Protein AF-0000000078821307 (afdb_homodimer)

Foldseek 3Di:
DVVVVVVVVVVVVVVVVVVVVVVVVVVVVVVVVVVVVVVVVPVVPVPDAPVRVQVVVQQVVLVVLLVQCQVQPCNSQVVQQDEPDPQHYFQKGKWKWWDDPLWIFTQHDNLCNVRGRDILSQPAAPVRHRVSNVLVCQCPDPVNKDKDWGWDDTRPDDGTAIWIKIWHWHDYPNIIMIMMITDGPVVRDPDFDPVPFDWDDDQFWTKGWGDAQVPDPDRPPDQKTKMKTKAAAFTKGFWKFFQAKKKKAWQAAWWWKAWLHNTDIDHHGDMDIHGHGTIIMIGHNDHGITIIMMMTVRYDDPVRMDGDD/DPVVVVVVVVVVVVVVVVVVVVVVVVVVVVVVVVVVVVVVVPVVPVPPAPVRVQVVVQQVVLVVLLVQCQVQPCNSQVVQQDEPDPQHYDQKGKWKWWDDPLWIFTQHDNLCNVRGRDILSQPAAPVRHRVSNVLVCQCPDPVNKDKDWGWDDTRPGDGTAIWIKIWHWHDYPNIIMIMMITDGPVVRDPDFDPVPFDWDDDQFWTKGWGDAQVPDPDRPPDQKTKMKTKAAAFTKGFWKFFQAKKKKAWQAAWWWKAWLHNTDIDHHGDMDIHGHGTIIMIGHNDHGMTIIMMMTVRYDDPVRMDGDD

Sequence (618 aa):
MRASKIFIQFALLISLVLLLLSASVYSQQEDQVREQDRDKNYTQVQLQSELSTQKDTVALKVREAASLVEEKGEGSFPEFRVNGSKWLYDDFYIYVWRLNGTRAIRVVYPPDIQGEGQDVSGITDVNGKPIGKLFIETALSESGEGWVSYEWPKLGEAKPSTKYGFIKRATFGGETYLVGSGFYIEDYLFTRDTENCEFINATGVSLCELMHPERMKNNPGINYSIAYAVVGPGEKNLPHRLSNPETYYTLEGNGTLYIDDVPVTLQKGKLVLVPANEVRYVENTENSSLLLLVIDQPAWKAENEEIIGMRASKIFIQFALLISLVLLLLSASVYSQQEDQVREQDRDKNYTQVQLQSELSTQKDTVALKVREAASLVEEKGEGSFPEFRVNGSKWLYDDFYIYVWRLNGTRAIRVVYPPDIQGEGQDVSGITDVNGKPIGKLFIETALSESGEGWVSYEWPKLGEAKPSTKYGFIKRATFGGETYLVGSGFYIEDYLFTRDTENCEFINATGVSLCELMHPERMKNNPGINYSIAYAVVGPGEKNLPHRLSNPETYYTLEGNGTLYIDDVPVTLQKGKLVLVPANEVRYVENTENSSLLLLVIDQPAWKAENEEIIG

Organism: Methanosarcina acetivorans (strain ATCC 35395 / DSM 2834 / JCM 12185 / C2A) (NCBI:txid188937)

Radius of gyration: 36.28 Å; Cα contacts (8 Å, |Δi|>4): 1288; chains: 2; bounding box: 71×103×108 Å

Solvent-accessible surface area (backbone atoms only — not comparable to full-atom values): 31842 Å² total; per-residue (Å²): 131,70,70,63,57,57,56,52,54,55,52,51,51,52,51,48,52,51,48,49,52,47,46,49,50,45,49,49,47,46,46,45,45,46,44,47,47,48,56,62,49,48,68,69,67,72,69,69,46,70,51,57,50,48,53,52,50,50,46,51,52,33,52,52,51,23,51,41,30,39,73,46,36,75,73,38,53,68,64,38,57,39,79,74,38,100,37,17,42,93,73,39,48,42,32,32,29,43,45,59,88,83,41,31,30,29,67,38,36,64,95,45,62,86,58,38,69,37,76,43,33,79,37,51,35,86,86,61,48,53,47,25,50,52,52,51,51,34,24,67,36,95,80,20,44,44,76,49,78,46,46,43,49,50,76,93,48,81,66,63,39,52,29,46,28,38,36,27,40,26,50,37,94,90,41,40,31,35,22,29,34,51,50,54,50,71,80,66,36,56,66,40,45,60,88,76,50,68,70,41,81,54,58,71,25,43,31,20,79,67,44,48,45,88,78,44,95,55,86,63,68,61,56,46,18,36,29,44,35,44,34,43,56,69,34,48,37,53,41,25,28,30,70,43,24,38,36,40,36,28,69,35,44,43,36,35,38,26,49,74,79,44,78,40,83,39,32,60,42,29,34,40,49,43,57,48,60,46,40,31,34,42,38,15,81,42,90,49,52,23,31,32,39,38,36,24,35,62,42,77,48,73,89,42,48,4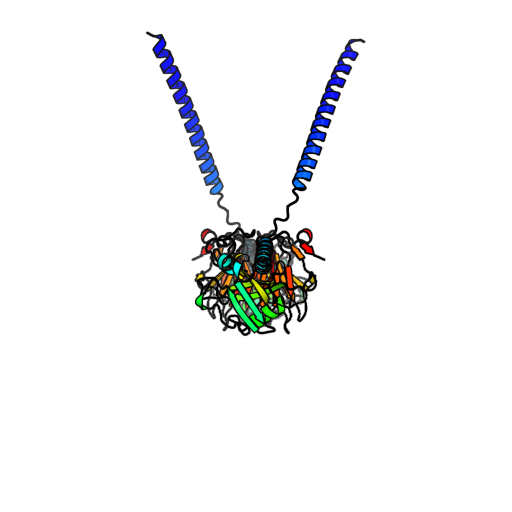5,78,56,128,127,70,73,64,56,57,60,52,54,54,53,49,50,53,50,48,53,52,48,50,52,47,46,49,50,45,50,47,45,47,48,46,45,46,44,46,46,48,55,62,50,47,68,69,67,72,70,68,47,70,51,58,50,49,52,52,50,49,48,50,52,32,54,52,51,22,50,42,30,39,74,46,37,75,73,38,52,67,65,37,58,38,79,75,38,99,37,17,42,92,73,39,47,42,32,32,29,43,44,60,89,82,41,31,31,28,69,39,37,65,96,44,61,84,57,38,69,37,74,42,34,79,36,49,34,85,86,60,48,54,48,24,51,52,51,51,50,34,26,67,36,94,80,20,43,46,77,48,79,46,45,41,48,50,76,94,48,81,67,63,39,52,30,45,28,37,36,29,41,27,52,37,94,91,40,41,31,36,23,29,34,50,48,53,52,71,82,67,36,55,66,41,45,57,90,76,51,68,70,42,80,53,59,72,26,42,31,22,78,66,42,48,45,89,78,44,96,56,86,63,71,60,56,46,17,36,30,43,35,43,33,45,55,67,34,49,36,52,40,24,27,31,72,41,24,38,35,40,36,27,68,35,45,42,35,34,38,26,49,74,79,43,77,42,83,39,35,60,42,28,32,39,48,43,54,47,63,44,41,32,36,44,38,15,82,42,90,49,52,22,33,33,40,38,36,24,36,61,44,79,49,74,90,41,49,44,77,55,131

Secondary structure (DSSP, 8-state):
--HHHHHHHHHHHHHHHHHHHHHHHHHHHHHHHHHHHHHHT--------HHHHHHHHHHHHHHHHHHHHHHHGGGGGGGGG-TTBTTEETTEE-EEEEEETTEEEEEE-GGGGGGTT-B-TT---TT---HHHHHHHHHHSSSSEEEEEEEEE-TT-SSEEEEEEEEEEEEETTEEEEEEEEEEGGGTSEEEEGGGPPPEEETTEEEEEEE-GGGSSS--S---EEEEEEE-TT-BPPPEEESS-EEEEEEES-EEEEETTEEEEE-TTEEEEEPTT-EEEEE--SSS-EEEEEEESSPP-GGGEEE--/--HHHHHHHHHHHHHHHHHHHHHHHHHHHHHHHHHHHHHHT--------HHHHHHHHHHHHHHHHHHHHHHHGGGGGGGGG-TTBTTEETTEE-EEEEEETTEEEEEE-GGGGGGTT-B-TT---TT---HHHHHHHHHHSSSSEEEEEEEEE-TT-SSEEEEEEEEEEEEETTEEEEEEEEEEGGGTSEEEEGGGPPPEEETTEEEEEEE-GGGSSS--S---EEEEEEE-TT-BPPPEEESS-EEEEEEES-EEEEETTEEEEE-TTEEEEEPTT-EEEEE--SSS-EEEEEEESSPP-GGGEEE--

InterPro domains:
  IPR011051 RmlC-like cupin domain superfamily [SSF51182] (219-301)
  IPR013096 Cupin 2, conserved barrel [PF07883] (229-295)
  IPR014710 RmlC-like jelly roll fold [G3DSA:2.60.120.10] (214-307)
  IPR033480 Single Cache domain 2 [PF17200] (75-187)
  IPR052044 Polyketide Synthase Associated Protein [PTHR36114] (30-308)

pLDDT: mean 88.0, std 19.53, range [25.72, 98.94]

Nearest PDB structures (foldseek):
  6a55-assembly1_B  TM=8.316E-01  e=5.406E-09  Candidatus Pelagibacter ubique HTCC1062
  8awn-assembly1_A-2  TM=8.536E-01  e=1.298E-08  Thermotoga maritima
  8hjx-assembly1_B  TM=8.602E-01  e=3.118E-08  Thermotoga maritima MSB8
  8hjy-assembly1_B  TM=8.442E-01  e=3.118E-08  Thermotoga maritima MSB8
  8awo-assembly1_B  TM=8.489E-01  e=4.100E-08  Thermotoga maritima

Structure (mmCIF, N/CA/C/O backbone):
data_AF-0000000078821307-model_v1
#
loop_
_entity.id
_entity.type
_entity.pdbx_description
1 polymer 'Cupin 2 conserved barrel domain-containing protein'
#
loop_
_atom_site.group_PDB
_atom_site.id
_atom_site.type_symbol
_atom_site.label_atom_id
_atom_site.label_alt_id
_atom_site.label_comp_id
_atom_site.label_asym_id
_atom_site.label_entity_id
_atom_site.label_seq_id
_atom_site.pdbx_PDB_ins_code
_atom_site.Cartn_x
_atom_site.Cartn_y
_atom_site.Cartn_z
_atom_site.occupancy
_atom_site.B_iso_or_equiv
_atom_site.auth_seq_id
_atom_site.auth_comp_id
_atom_site.auth_asym_id
_atom_site.auth_atom_id
_atom_site.pdbx_PDB_model_num
ATOM 1 N N . MET A 1 1 ? 48.25 -27.984 68.938 1 26.27 1 MET A N 1
ATOM 2 C CA . MET A 1 1 ? 48.469 -27.297 67.625 1 26.27 1 MET A CA 1
ATOM 3 C C . MET A 1 1 ? 47.75 -28.031 66.5 1 26.27 1 MET A C 1
ATOM 5 O O . MET A 1 1 ? 47.875 -27.641 65.312 1 26.27 1 MET A O 1
ATOM 9 N N . ARG A 1 2 ? 47.094 -29.172 66.812 1 28.5 2 ARG A N 1
ATOM 10 C CA . ARG A 1 2 ? 46.438 -30.188 66 1 28.5 2 ARG A CA 1
ATOM 11 C C . ARG A 1 2 ? 45.094 -29.703 65.5 1 28.5 2 ARG A C 1
ATOM 13 O O . ARG A 1 2 ? 44.469 -30.328 64.625 1 28.5 2 ARG A O 1
ATOM 20 N N . ALA A 1 3 ? 44.5 -28.812 66.312 1 36.97 3 ALA A N 1
ATOM 21 C CA . ALA A 1 3 ? 43.125 -28.453 66 1 36.97 3 ALA A CA 1
ATOM 22 C C . ALA A 1 3 ? 43.062 -27.641 64.75 1 36.97 3 ALA A C 1
ATOM 24 O O . ALA A 1 3 ? 42 -27.594 64.062 1 36.97 3 ALA A O 1
ATOM 25 N N . SER A 1 4 ? 44.188 -27.016 64.438 1 36.12 4 SER A N 1
ATOM 26 C CA . SER A 1 4 ? 44.125 -26.062 63.312 1 36.12 4 SER A CA 1
ATOM 27 C C . SER A 1 4 ? 44.156 -26.766 61.969 1 36.12 4 SER A C 1
ATOM 29 O O . SER A 1 4 ? 43.781 -26.188 60.938 1 36.12 4 SER A O 1
ATOM 31 N N . LYS A 1 5 ? 44.625 -28.062 62 1 42.56 5 LYS A N 1
ATOM 32 C CA . LYS A 1 5 ? 44.75 -28.719 60.719 1 42.56 5 LYS A CA 1
ATOM 33 C C . LYS A 1 5 ? 43.375 -29.219 60.219 1 42.56 5 LYS A C 1
ATOM 35 O O . LYS A 1 5 ? 43.156 -29.359 59.031 1 42.56 5 LYS A O 1
ATOM 40 N N . ILE A 1 6 ? 42.562 -29.5 61.312 1 43.5 6 ILE A N 1
ATOM 41 C CA . ILE A 1 6 ? 41.312 -30.125 60.875 1 43.5 6 ILE A CA 1
ATOM 42 C C . ILE A 1 6 ? 40.406 -29.078 60.25 1 43.5 6 ILE A C 1
ATOM 44 O O . ILE A 1 6 ? 39.656 -29.359 59.312 1 43.5 6 ILE A O 1
ATOM 48 N N . PHE A 1 7 ? 40.625 -27.781 60.625 1 44 7 PHE A N 1
ATOM 49 C CA . PHE A 1 7 ? 39.75 -26.766 60.062 1 44 7 PHE A CA 1
ATOM 50 C C . PHE A 1 7 ? 40.125 -26.484 58.625 1 44 7 PHE A C 1
ATOM 52 O O . PHE A 1 7 ? 39.25 -26.156 57.812 1 44 7 PHE A O 1
ATOM 59 N N . ILE A 1 8 ? 41.438 -26.797 58.281 1 48.44 8 ILE A N 1
ATOM 60 C CA . ILE A 1 8 ? 41.844 -26.453 56.938 1 48.44 8 ILE A CA 1
ATOM 61 C C . ILE A 1 8 ? 41.312 -27.516 55.969 1 48.44 8 ILE A C 1
ATOM 63 O O . ILE A 1 8 ? 40.875 -27.188 54.844 1 48.44 8 ILE A O 1
ATOM 67 N N . GLN A 1 9 ? 41.125 -28.781 56.5 1 46.16 9 GLN A N 1
ATOM 68 C CA . GLN A 1 9 ? 40.688 -29.812 55.562 1 46.16 9 GLN A CA 1
ATOM 69 C C . GLN A 1 9 ? 39.188 -29.656 55.25 1 46.16 9 GLN A C 1
ATOM 71 O O . GLN A 1 9 ? 38.781 -29.891 54.125 1 46.16 9 GLN A O 1
ATOM 76 N N . PHE A 1 10 ? 38.469 -29.078 56.281 1 46.69 10 PHE A N 1
ATOM 77 C CA . PHE A 1 10 ? 37.031 -28.922 56 1 46.69 10 PHE A CA 1
ATOM 78 C C . PHE A 1 10 ? 36.812 -27.75 55.062 1 46.69 10 PHE A C 1
ATOM 80 O O . PHE A 1 10 ? 35.906 -27.828 54.219 1 46.69 10 PHE A O 1
ATOM 87 N N . ALA A 1 11 ? 37.75 -26.797 55.094 1 49.34 11 ALA A N 1
ATOM 88 C CA . ALA A 1 11 ? 37.531 -25.656 54.188 1 49.34 11 ALA A CA 1
ATOM 89 C C . ALA A 1 11 ? 37.875 -26.031 52.75 1 49.34 11 ALA A C 1
ATOM 91 O O . ALA A 1 11 ? 37.25 -25.578 51.812 1 49.34 11 ALA A O 1
ATOM 92 N N . LEU A 1 12 ? 38.812 -27.062 52.656 1 47.88 12 LEU A N 1
ATOM 93 C CA . LEU A 1 12 ? 39.188 -27.438 51.281 1 47.88 12 LEU A CA 1
ATOM 94 C C . LEU A 1 12 ? 38.094 -28.328 50.656 1 47.88 12 LEU A C 1
ATOM 96 O O . LEU A 1 12 ? 37.875 -28.25 49.469 1 47.88 12 LEU A O 1
ATOM 100 N N . LEU A 1 13 ? 37.344 -29.047 51.562 1 46.44 13 LEU A N 1
ATOM 101 C CA . LEU A 1 13 ? 36.281 -29.891 51 1 46.44 13 LEU A CA 1
ATOM 102 C C . LEU A 1 13 ? 35.094 -29.062 50.562 1 46.44 13 LEU A C 1
ATOM 104 O O . LEU A 1 13 ? 34.469 -29.344 49.531 1 46.44 13 LEU A O 1
ATOM 108 N N . ILE A 1 14 ? 34.906 -27.969 51.344 1 47.94 14 ILE A N 1
ATOM 109 C CA . ILE A 1 14 ? 33.75 -27.141 50.938 1 47.94 14 ILE A CA 1
ATOM 110 C C . ILE A 1 14 ? 34.094 -26.375 49.656 1 47.94 14 ILE A C 1
ATOM 112 O O . ILE A 1 14 ? 33.25 -26.203 48.781 1 47.94 14 ILE A O 1
ATOM 116 N N . SER A 1 15 ? 35.438 -26.141 49.469 1 47.72 15 SER A N 1
ATOM 117 C CA . SER A 1 15 ? 35.781 -25.438 48.25 1 47.72 15 SER A CA 1
ATOM 118 C C . SER A 1 15 ? 35.688 -26.375 47.031 1 47.72 15 SER A C 1
ATOM 120 O O . SER A 1 15 ? 35.406 -25.922 45.906 1 47.72 15 SER A O 1
ATOM 122 N N . LEU A 1 16 ? 35.906 -27.688 47.281 1 47.75 16 LEU A N 1
ATOM 123 C CA . LEU A 1 16 ? 35.812 -28.594 46.156 1 47.75 16 LEU A CA 1
ATOM 124 C C . LEU A 1 16 ? 34.344 -28.844 45.781 1 47.75 16 LEU A C 1
ATOM 126 O O . LEU A 1 16 ? 34 -28.922 44.594 1 47.75 16 LEU A O 1
ATOM 130 N N . VAL A 1 17 ? 33.469 -28.891 46.781 1 49.38 17 VAL A N 1
ATOM 131 C CA . VAL A 1 17 ? 32.062 -29.109 46.469 1 49.38 17 VAL A CA 1
ATOM 132 C C . VAL A 1 17 ? 31.5 -27.859 45.812 1 49.38 17 VAL A C 1
ATOM 134 O O . VAL A 1 17 ? 30.703 -27.969 44.875 1 49.38 17 VAL A O 1
ATOM 137 N N . LEU A 1 18 ? 31.984 -26.703 46.156 1 48.56 18 LEU A N 1
ATOM 138 C CA . LEU A 1 18 ? 31.531 -25.5 45.469 1 48.56 18 LEU A CA 1
ATOM 139 C C . LEU A 1 18 ? 32.062 -25.438 44.062 1 48.56 18 LEU A C 1
ATOM 141 O O . LEU A 1 18 ? 31.375 -24.984 43.125 1 48.56 18 LEU A O 1
ATOM 145 N N . LEU A 1 19 ? 33.25 -26.016 43.812 1 48.84 19 LEU A N 1
ATOM 146 C CA . LEU A 1 19 ? 33.812 -26.047 42.469 1 48.84 19 LEU A CA 1
ATOM 147 C C . LEU A 1 19 ? 33.094 -27.109 41.625 1 48.84 19 LEU A C 1
ATOM 149 O O . LEU A 1 19 ? 32.812 -26.906 40.438 1 48.84 19 LEU A O 1
ATOM 153 N N . LEU A 1 20 ? 32.688 -28.234 42.219 1 48.16 20 LEU A N 1
ATOM 154 C CA . LEU A 1 20 ? 31.953 -29.234 41.5 1 48.16 20 LEU A CA 1
ATOM 155 C C . LEU A 1 20 ? 30.516 -28.766 41.219 1 48.16 20 LEU A C 1
ATOM 157 O O . LEU A 1 20 ? 29.953 -29.031 40.156 1 48.16 20 LEU A O 1
ATOM 161 N N . LEU A 1 21 ? 29.906 -28 42.188 1 46.84 21 LEU A N 1
ATOM 162 C CA . LEU A 1 21 ? 28.578 -27.438 41.906 1 46.84 21 LEU A CA 1
ATOM 163 C C . LEU A 1 21 ? 28.672 -26.312 40.875 1 46.84 21 LEU A C 1
ATOM 165 O O . LEU A 1 21 ? 27.766 -26.156 40.031 1 46.84 21 LEU A O 1
ATOM 169 N N . SER A 1 22 ? 29.828 -25.594 40.906 1 47.84 22 SER A N 1
ATOM 170 C CA . SER A 1 22 ? 29.984 -24.578 39.844 1 47.84 22 SER A CA 1
ATOM 171 C C . SER A 1 22 ? 30.281 -25.234 38.5 1 47.84 22 SER A C 1
ATOM 173 O O . SER A 1 22 ? 29.812 -24.781 37.469 1 47.84 22 SER A O 1
ATOM 175 N N . ALA A 1 23 ? 31.016 -26.375 38.438 1 48.81 23 ALA A N 1
ATOM 176 C CA . ALA A 1 23 ? 31.25 -27.062 37.188 1 48.81 23 ALA A CA 1
ATOM 177 C C . ALA A 1 23 ? 29.984 -27.781 36.719 1 48.81 23 ALA A C 1
ATOM 179 O O . ALA A 1 23 ? 29.703 -27.812 35.5 1 48.81 23 ALA A O 1
ATOM 180 N N . SER A 1 24 ? 29.203 -28.391 37.625 1 48.84 24 SER A N 1
ATOM 181 C CA . SER A 1 24 ? 27.922 -28.953 37.219 1 48.84 24 SER A CA 1
ATOM 182 C C . SER A 1 24 ? 26.953 -27.875 36.781 1 48.84 24 SER A C 1
ATOM 184 O O . SER A 1 24 ? 26.203 -28.047 35.812 1 48.84 24 SER A O 1
ATOM 186 N N . VAL A 1 25 ? 26.922 -26.688 37.469 1 51.28 25 VAL A N 1
ATOM 187 C CA . VAL A 1 25 ? 26.109 -25.578 37 1 51.28 25 VAL A CA 1
ATOM 188 C C . VAL A 1 25 ? 26.656 -25.016 35.688 1 51.28 25 VAL A C 1
ATOM 190 O O . VAL A 1 25 ? 25.906 -24.688 34.781 1 51.28 25 VAL A O 1
ATOM 193 N N . TYR A 1 26 ? 28 -25 35.531 1 47.59 26 TYR A N 1
ATOM 194 C CA . TYR A 1 26 ? 28.578 -24.562 34.281 1 47.59 26 TYR A CA 1
ATOM 195 C C . TYR A 1 26 ? 28.344 -25.594 33.188 1 47.59 26 TYR A C 1
ATOM 197 O O . TYR A 1 26 ? 28.016 -25.25 32.031 1 47.59 26 TYR A O 1
ATOM 205 N N . SER A 1 27 ? 28.516 -26.922 33.438 1 50.38 27 SER A N 1
ATOM 206 C CA . SER A 1 27 ? 28.172 -27.938 32.469 1 50.38 27 SER A CA 1
ATOM 207 C C . SER A 1 27 ? 26.672 -27.984 32.188 1 50.38 27 SER A C 1
ATOM 209 O O . SER A 1 27 ? 26.234 -28.109 31.047 1 50.38 27 SER A O 1
ATOM 211 N N . GLN A 1 28 ? 25.828 -27.797 33.188 1 46.62 28 GLN A N 1
ATOM 212 C CA . GLN A 1 28 ? 24.391 -27.672 32.938 1 46.62 28 GLN A CA 1
ATOM 213 C C . GLN A 1 28 ? 24.062 -26.359 32.25 1 46.62 28 GLN A C 1
ATOM 215 O O . GLN A 1 28 ? 23.188 -26.328 31.375 1 46.62 28 GLN A O 1
ATOM 220 N N . GLN A 1 29 ? 24.797 -25.266 32.469 1 46.62 29 GLN A N 1
ATOM 221 C CA . GLN A 1 29 ? 24.609 -24.047 31.703 1 46.62 29 GLN A CA 1
ATOM 222 C C . GLN A 1 29 ? 25.141 -24.219 30.281 1 46.62 29 GLN A C 1
ATOM 224 O O . GLN A 1 29 ? 24.516 -23.75 29.328 1 46.62 29 GLN A O 1
ATOM 229 N N . GLU A 1 30 ? 26.328 -24.859 30.109 1 49.03 30 GLU A N 1
ATOM 230 C CA . GLU A 1 30 ? 26.766 -25.156 28.75 1 49.03 30 GLU A CA 1
ATOM 231 C C . GLU A 1 30 ? 25.828 -26.156 28.062 1 49.03 30 GLU A C 1
ATOM 233 O O . GLU A 1 30 ? 25.531 -26.016 26.875 1 49.03 30 GLU A O 1
ATOM 238 N N . ASP A 1 31 ? 25.375 -27.188 28.766 1 46.94 31 ASP A N 1
ATOM 239 C CA . ASP A 1 31 ? 24.375 -28.062 28.172 1 46.94 31 ASP A CA 1
ATOM 240 C C . ASP A 1 31 ? 23.062 -27.328 27.922 1 46.94 31 ASP A C 1
ATOM 242 O O . ASP A 1 31 ? 22.391 -27.562 26.922 1 46.94 31 ASP A O 1
ATOM 246 N N . GLN A 1 32 ? 22.594 -26.438 28.812 1 45.22 32 GLN A N 1
ATOM 247 C CA . GLN A 1 32 ? 21.422 -25.609 28.531 1 45.22 32 GLN A CA 1
ATOM 248 C C . GLN A 1 32 ? 21.703 -24.625 27.406 1 45.22 32 GLN A C 1
ATOM 250 O O . GLN A 1 32 ? 20.844 -24.375 26.547 1 45.22 32 GLN A O 1
ATOM 255 N N . VAL A 1 33 ? 22.891 -23.984 27.297 1 48.66 33 VAL A N 1
ATOM 256 C CA . VAL A 1 33 ? 23.266 -23.188 26.141 1 48.66 33 VAL A CA 1
ATOM 257 C C . VAL A 1 33 ? 23.438 -24.094 24.922 1 48.66 33 VAL A C 1
ATOM 259 O O . VAL A 1 33 ? 22.984 -23.75 23.812 1 48.66 33 VAL A O 1
ATOM 262 N N . ARG A 1 34 ? 24.125 -25.203 25 1 42.38 34 ARG A N 1
ATOM 263 C CA . ARG A 1 34 ? 24.156 -26.141 23.891 1 42.38 34 ARG A CA 1
ATOM 264 C C . ARG A 1 34 ? 22.766 -26.703 23.594 1 42.38 34 ARG A C 1
ATOM 266 O O . ARG A 1 34 ? 22.406 -26.922 22.438 1 42.38 34 ARG A O 1
ATOM 273 N N . GLU A 1 35 ? 22 -27 24.656 1 42.72 35 GLU A N 1
ATOM 274 C CA . GLU A 1 35 ? 20.609 -27.344 24.406 1 42.72 35 GLU A CA 1
ATOM 275 C C . GLU A 1 35 ? 19.812 -26.141 23.922 1 42.72 35 GLU A C 1
ATOM 277 O O . GLU A 1 35 ? 19 -26.25 23.016 1 42.72 35 GLU A O 1
ATOM 282 N N . GLN A 1 36 ? 20 -24.891 24.562 1 39.22 36 GLN A N 1
ATOM 283 C CA . GLN A 1 36 ? 19.422 -23.688 23.953 1 39.22 36 GLN A CA 1
ATOM 284 C C . GLN A 1 36 ? 20.062 -23.406 22.594 1 39.22 36 GLN A C 1
ATOM 286 O O . GLN A 1 36 ? 19.375 -23 21.656 1 39.22 36 GLN A O 1
ATOM 291 N N . ASP A 1 37 ? 21.391 -23.516 22.375 1 38.84 37 ASP A N 1
ATOM 292 C CA . ASP A 1 37 ? 21.984 -23.453 21.047 1 38.84 37 ASP A CA 1
ATOM 293 C C . ASP A 1 37 ? 21.578 -24.641 20.203 1 38.84 37 ASP A C 1
ATOM 295 O O . ASP A 1 37 ? 21.391 -24.516 18.984 1 38.84 37 ASP A O 1
ATOM 299 N N . ARG A 1 38 ? 21.641 -25.984 20.625 1 33.69 38 ARG A N 1
ATOM 300 C CA . ARG A 1 38 ? 21 -27.062 19.875 1 33.69 38 ARG A CA 1
ATOM 301 C C . ARG A 1 38 ? 19.516 -26.781 19.672 1 33.69 38 ARG A C 1
ATOM 303 O O . ARG A 1 38 ? 18.969 -27.062 18.609 1 33.69 38 ARG A O 1
ATOM 310 N N . ASP A 1 39 ? 18.766 -26.359 20.719 1 33.44 39 ASP A N 1
ATOM 311 C CA . ASP A 1 39 ? 17.391 -25.922 20.469 1 33.44 39 ASP A CA 1
ATOM 312 C C . ASP A 1 39 ? 17.359 -24.656 19.641 1 33.44 39 ASP A C 1
ATOM 314 O O . ASP A 1 39 ? 16.391 -24.375 18.938 1 33.44 39 ASP A O 1
ATOM 318 N N . LYS A 1 40 ? 18.234 -23.688 19.812 1 36.5 40 LYS A N 1
ATOM 319 C CA . LYS A 1 40 ? 18.375 -22.656 18.797 1 36.5 40 LYS A CA 1
ATOM 320 C C . LYS A 1 40 ? 18.812 -23.234 17.469 1 36.5 40 LYS A C 1
ATOM 322 O O . LYS A 1 40 ? 18.75 -22.578 16.438 1 36.5 40 LYS A O 1
ATOM 327 N N . ASN A 1 41 ? 19.734 -24.25 17.5 1 30.52 41 ASN A N 1
ATOM 328 C CA . ASN A 1 41 ? 19.844 -25.016 16.266 1 30.52 41 ASN A CA 1
ATOM 329 C C . ASN A 1 41 ? 18.531 -25.719 15.93 1 30.52 41 ASN A C 1
ATOM 331 O O . ASN A 1 41 ? 18.484 -26.953 15.836 1 30.52 41 ASN A O 1
ATOM 335 N N . TYR A 1 42 ? 17.469 -25.734 16.703 1 31.11 42 TYR A N 1
ATOM 336 C CA . TYR A 1 42 ? 16.281 -26.016 15.906 1 31.11 42 TYR A CA 1
ATOM 337 C C . TYR A 1 42 ? 16.516 -25.688 14.438 1 31.11 42 TYR A C 1
ATOM 339 O O . TYR A 1 42 ? 16.75 -24.516 14.094 1 31.11 42 TYR A O 1
ATOM 347 N N . THR A 1 43 ? 17.219 -26.438 13.758 1 31.23 43 THR A N 1
ATOM 348 C CA . THR A 1 43 ? 17.031 -26.516 12.312 1 31.23 43 THR A CA 1
ATOM 349 C C . THR A 1 43 ? 15.656 -26 11.914 1 31.23 43 THR A C 1
ATOM 351 O O . THR A 1 43 ? 14.633 -26.625 12.234 1 31.23 43 THR A O 1
ATOM 354 N N . GLN A 1 44 ? 15.305 -24.828 12.188 1 35.31 44 GLN A N 1
ATOM 355 C CA . GLN A 1 44 ? 14.148 -24.359 11.422 1 35.31 44 GLN A CA 1
ATOM 356 C C . GLN A 1 44 ? 13.953 -25.188 10.156 1 35.31 44 GLN A C 1
ATOM 358 O O . GLN A 1 44 ? 14.672 -25.016 9.172 1 35.31 44 GLN A O 1
ATOM 363 N N . VAL A 1 45 ? 13.93 -26.516 10.227 1 36.19 45 VAL A N 1
ATOM 364 C CA . VAL A 1 45 ? 13.344 -27.188 9.07 1 36.19 45 VAL A CA 1
ATOM 365 C C . VAL A 1 45 ? 12.539 -26.188 8.242 1 36.19 45 VAL A C 1
ATOM 367 O O . VAL A 1 45 ? 11.555 -25.625 8.727 1 36.19 45 VAL A O 1
ATOM 370 N N . GLN A 1 46 ? 13.188 -25.391 7.531 1 44.69 46 GLN A N 1
ATOM 371 C CA . GLN A 1 46 ? 12.516 -24.578 6.52 1 44.69 46 GLN A CA 1
ATOM 372 C C . GLN A 1 46 ? 11.266 -25.297 5.996 1 44.69 46 GLN A C 1
ATOM 374 O O . GLN A 1 46 ? 11.359 -26.25 5.227 1 44.69 46 GLN A O 1
ATOM 379 N N . LEU A 1 47 ? 10.336 -25.562 6.824 1 47.72 47 LEU A N 1
ATOM 380 C CA . LEU A 1 47 ? 9.047 -26.047 6.344 1 47.72 47 LEU A CA 1
ATOM 381 C C . LEU A 1 47 ? 8.742 -25.484 4.957 1 47.72 47 LEU A C 1
ATOM 383 O O . LEU A 1 47 ? 8.68 -24.266 4.773 1 47.72 47 LEU A O 1
ATOM 387 N N . GLN A 1 48 ? 9.141 -26.328 3.986 1 60.41 48 GLN A N 1
ATOM 388 C CA . GLN A 1 48 ? 8.688 -26.016 2.637 1 60.41 48 GLN A CA 1
ATOM 389 C C . GLN A 1 48 ? 7.297 -25.375 2.656 1 60.41 48 GLN A C 1
ATOM 391 O O . GLN A 1 48 ? 6.43 -25.812 3.42 1 60.41 48 GLN A O 1
ATOM 396 N N . SER A 1 49 ? 7.203 -24.297 2.002 1 76.38 49 SER A N 1
ATOM 397 C CA . SER A 1 49 ? 5.902 -23.641 1.862 1 76.38 49 SER A CA 1
ATOM 398 C C . SER A 1 49 ? 4.867 -24.594 1.276 1 76.38 49 SER A C 1
ATOM 400 O O . SER A 1 49 ? 5.219 -25.594 0.661 1 76.38 49 SER A O 1
ATOM 402 N N . GLU A 1 50 ? 3.748 -24.484 1.603 1 84.88 50 GLU A N 1
ATOM 403 C CA . GLU A 1 50 ? 2.633 -25.25 1.058 1 84.88 50 GLU A CA 1
ATOM 404 C C . GLU A 1 50 ? 2.664 -25.266 -0.468 1 84.88 50 GLU A C 1
ATOM 406 O O . GLU A 1 50 ? 2.377 -26.281 -1.091 1 84.88 50 GLU A O 1
ATOM 411 N N . LEU A 1 51 ? 3.098 -24.203 -1.013 1 91 51 LEU A N 1
ATOM 412 C CA . LEU A 1 51 ? 3.164 -24.078 -2.467 1 91 51 LEU A CA 1
ATOM 413 C C . LEU A 1 51 ? 4.223 -25.016 -3.037 1 91 51 LEU A C 1
ATOM 415 O O . LEU A 1 51 ? 3.955 -25.766 -3.984 1 91 51 LEU A O 1
ATOM 419 N N . SER A 1 52 ? 5.371 -24.969 -2.461 1 89 52 SER A N 1
ATOM 420 C CA . SER A 1 52 ? 6.465 -25.828 -2.928 1 89 52 SER A CA 1
ATOM 421 C C . SER A 1 52 ? 6.125 -27.297 -2.77 1 89 52 SER A C 1
ATOM 423 O O . SER A 1 52 ? 6.414 -28.109 -3.654 1 89 52 SER A O 1
ATOM 425 N N . THR A 1 53 ? 5.547 -27.609 -1.698 1 91.75 53 THR A N 1
ATOM 426 C CA . THR A 1 53 ? 5.137 -28.984 -1.448 1 91.75 53 THR A CA 1
ATOM 427 C C . THR A 1 53 ? 4.117 -29.438 -2.486 1 91.75 53 THR A C 1
ATOM 429 O O . THR A 1 53 ? 4.203 -30.562 -3 1 91.75 53 THR A O 1
ATOM 432 N N . GLN A 1 54 ? 3.164 -28.609 -2.756 1 93.56 54 GLN A N 1
ATOM 433 C CA . GLN A 1 54 ? 2.137 -28.953 -3.734 1 93.56 54 GLN A CA 1
ATOM 434 C C . GLN A 1 54 ? 2.74 -29.141 -5.125 1 93.56 54 GLN A C 1
ATOM 436 O O . GLN A 1 54 ? 2.355 -30.062 -5.855 1 93.56 54 GLN A O 1
ATOM 441 N N . LYS A 1 55 ? 3.609 -28.297 -5.492 1 94.56 55 LYS A N 1
ATOM 442 C CA . LYS A 1 55 ? 4.301 -28.406 -6.773 1 94.56 55 LYS A CA 1
ATOM 443 C C . LYS A 1 55 ? 5 -29.766 -6.91 1 94.56 55 LYS A C 1
ATOM 445 O O . LYS A 1 55 ? 4.828 -30.453 -7.918 1 94.56 55 LYS A O 1
ATOM 450 N N . ASP A 1 56 ? 5.73 -30.125 -5.91 1 94.75 56 ASP A N 1
ATOM 451 C CA . ASP A 1 56 ? 6.461 -31.391 -5.914 1 94.75 56 ASP A CA 1
ATOM 452 C C . ASP A 1 56 ? 5.504 -32.562 -5.953 1 94.75 56 ASP A C 1
ATOM 454 O O . ASP A 1 56 ? 5.742 -33.562 -6.668 1 94.75 56 ASP A O 1
ATOM 458 N N . THR A 1 57 ? 4.496 -32.469 -5.199 1 96.75 57 THR A N 1
ATOM 459 C CA . THR A 1 57 ? 3.514 -33.531 -5.113 1 96.75 57 THR A CA 1
ATOM 460 C C . THR A 1 57 ? 2.848 -33.781 -6.469 1 96.75 57 THR A C 1
ATOM 462 O O . THR A 1 57 ? 2.717 -34.906 -6.918 1 96.75 57 THR A O 1
ATOM 465 N N . VAL A 1 58 ? 2.432 -32.719 -7.121 1 98 58 VAL A N 1
ATOM 466 C CA . VAL A 1 58 ? 1.754 -32.812 -8.406 1 98 58 VAL A CA 1
ATOM 467 C C . VAL A 1 58 ? 2.703 -33.406 -9.445 1 98 58 VAL A C 1
ATOM 469 O O . VAL A 1 58 ? 2.324 -34.312 -10.195 1 98 58 VAL A O 1
ATOM 472 N N . ALA A 1 59 ? 3.918 -32.938 -9.484 1 98.31 59 ALA A N 1
ATOM 473 C CA . ALA A 1 59 ? 4.895 -33.438 -10.438 1 98.31 59 ALA A CA 1
ATOM 474 C C . ALA A 1 59 ? 5.137 -34.938 -10.211 1 98.31 59 ALA A C 1
ATOM 476 O O . ALA A 1 59 ? 5.188 -35.719 -11.172 1 98.31 59 ALA A O 1
ATOM 477 N N . LEU A 1 60 ? 5.25 -35.312 -8.984 1 98.31 60 LEU A N 1
ATOM 478 C CA . LEU A 1 60 ? 5.48 -36.719 -8.641 1 98.31 60 LEU A CA 1
ATOM 479 C C . LEU A 1 60 ? 4.305 -37.562 -9.094 1 98.31 60 LEU A C 1
ATOM 481 O O . LEU A 1 60 ? 4.504 -38.656 -9.648 1 98.31 60 LEU A O 1
ATOM 485 N N . LYS A 1 61 ? 3.111 -37.125 -8.859 1 98.62 61 LYS A N 1
ATOM 486 C CA . LYS A 1 61 ? 1.922 -37.875 -9.234 1 98.62 61 LYS A CA 1
ATOM 487 C C . LYS A 1 61 ? 1.812 -38.031 -10.75 1 98.62 61 LYS A C 1
ATOM 489 O O . LYS A 1 61 ? 1.437 -39.062 -11.258 1 98.62 61 LYS A O 1
ATOM 494 N N . VAL A 1 62 ? 2.074 -36.969 -11.461 1 98.88 62 VAL A N 1
ATOM 495 C CA . VAL A 1 62 ? 2.02 -37 -12.922 1 98.88 62 VAL A CA 1
ATOM 496 C C . VAL A 1 62 ? 3.082 -37.969 -13.445 1 98.88 62 VAL A C 1
ATOM 498 O O . VAL A 1 62 ? 2.822 -38.75 -14.367 1 98.88 62 VAL A O 1
ATOM 501 N N . ARG A 1 63 ? 4.289 -37.938 -12.875 1 98.88 63 ARG A N 1
ATOM 502 C CA . ARG A 1 63 ? 5.355 -38.844 -13.273 1 98.88 63 ARG A CA 1
ATOM 503 C C . ARG A 1 63 ? 4.965 -40.312 -13.016 1 98.88 63 ARG A C 1
ATOM 505 O O . ARG A 1 63 ? 5.242 -41.188 -13.828 1 98.88 63 ARG A O 1
ATOM 512 N N . GLU A 1 64 ? 4.348 -40.5 -11.883 1 98.81 64 GLU A N 1
ATOM 513 C CA . GLU A 1 64 ? 3.85 -41.844 -11.578 1 98.81 64 GLU A CA 1
ATOM 514 C C . GLU A 1 64 ? 2.807 -42.281 -12.602 1 98.81 64 GLU A C 1
ATOM 516 O O . GLU A 1 64 ? 2.828 -43.438 -13.062 1 98.81 64 GLU A O 1
ATOM 521 N N . ALA A 1 65 ? 1.879 -41.438 -12.906 1 98.94 65 ALA A N 1
ATOM 522 C CA . ALA A 1 65 ? 0.848 -41.75 -13.898 1 98.94 65 ALA A CA 1
ATOM 523 C C . ALA A 1 65 ? 1.466 -42.031 -15.266 1 98.94 65 ALA A C 1
ATOM 525 O O . ALA A 1 65 ? 1.04 -42.938 -15.961 1 98.94 65 ALA A O 1
ATOM 526 N N . ALA A 1 66 ? 2.422 -41.188 -15.641 1 98.88 66 ALA A N 1
ATOM 527 C CA . ALA A 1 66 ? 3.113 -41.406 -16.906 1 98.88 66 ALA A CA 1
ATOM 528 C C . ALA A 1 66 ? 3.787 -42.781 -16.953 1 98.88 66 ALA A C 1
ATOM 530 O O . ALA A 1 66 ? 3.752 -43.469 -17.969 1 98.88 66 ALA A O 1
ATOM 531 N N . SER A 1 67 ? 4.395 -43.156 -15.844 1 98.81 67 SER A N 1
ATOM 532 C CA . SER A 1 67 ? 5.023 -44.469 -15.742 1 98.81 67 SER A CA 1
ATOM 533 C C . SER A 1 67 ? 4.008 -45.594 -15.93 1 98.81 67 SER A C 1
ATOM 535 O O . SER A 1 67 ? 4.305 -46.625 -16.562 1 98.81 67 SER A O 1
ATOM 537 N N . LEU A 1 68 ? 2.838 -45.438 -15.367 1 98.81 68 LEU A N 1
ATOM 538 C CA . LEU A 1 68 ? 1.771 -46.406 -15.539 1 98.81 68 LEU A CA 1
ATOM 539 C C . LEU A 1 68 ? 1.373 -46.531 -17 1 98.81 68 LEU A C 1
ATOM 541 O O . LEU A 1 68 ? 1.121 -47.625 -17.5 1 98.81 68 LEU A O 1
ATOM 545 N N . VAL A 1 69 ? 1.277 -45.438 -17.688 1 98.88 69 VAL A N 1
ATOM 546 C CA . VAL A 1 69 ? 0.956 -45.438 -19.109 1 98.88 69 VAL A CA 1
ATOM 547 C C . VAL A 1 69 ? 2.061 -46.125 -19.891 1 98.88 69 VAL A C 1
ATOM 549 O O . VAL A 1 69 ? 1.784 -46.875 -20.844 1 98.88 69 VAL A O 1
ATOM 552 N N . GLU A 1 70 ? 3.289 -45.938 -19.516 1 98.69 70 GLU A N 1
ATOM 553 C CA . GLU A 1 70 ? 4.422 -46.562 -20.172 1 98.69 70 GLU A CA 1
ATOM 554 C C . GLU A 1 70 ? 4.41 -48.062 -19.969 1 98.69 70 GLU A C 1
ATOM 556 O O . GLU A 1 70 ? 4.922 -48.812 -20.797 1 98.69 70 GLU A O 1
ATOM 561 N N . GLU A 1 71 ? 3.818 -48.531 -18.891 1 98.38 71 GLU A N 1
ATOM 562 C CA . GLU A 1 71 ? 3.781 -49.938 -18.531 1 98.38 71 GLU A CA 1
ATOM 563 C C . GLU A 1 71 ? 2.582 -50.625 -19.172 1 98.38 71 GLU A C 1
ATOM 565 O O . GLU A 1 71 ? 2.695 -51.781 -19.641 1 98.38 71 GLU A O 1
ATOM 570 N N . LYS A 1 72 ? 1.426 -49.906 -19.188 1 98.19 72 LYS A N 1
ATOM 571 C CA . LYS A 1 72 ? 0.184 -50.594 -19.5 1 98.19 72 LYS A CA 1
ATOM 572 C C . LYS A 1 72 ? -0.49 -50 -20.719 1 98.19 72 LYS A C 1
ATOM 574 O O . LYS A 1 72 ? -1.49 -50.531 -21.219 1 98.19 72 LYS A O 1
ATOM 579 N N . GLY A 1 73 ? 0.032 -48.875 -21.188 1 97.5 73 GLY A N 1
ATOM 580 C CA . GLY A 1 73 ? -0.659 -48.188 -22.266 1 97.5 73 GLY A CA 1
ATOM 581 C C . GLY A 1 73 ? -2.09 -47.812 -21.906 1 97.5 73 GLY A C 1
ATOM 582 O O . GLY A 1 73 ? -2.348 -47.25 -20.859 1 97.5 7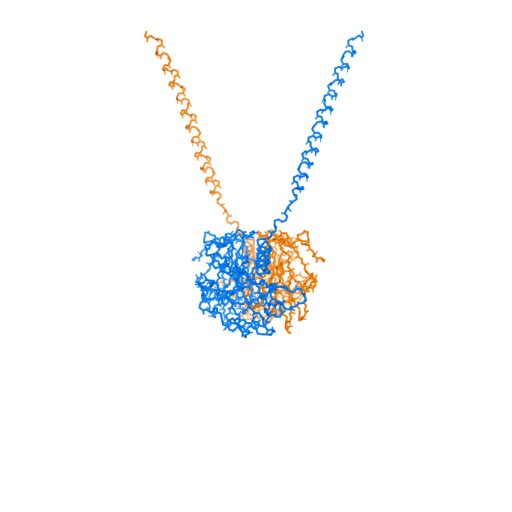3 GLY A O 1
ATOM 583 N N . GLU A 1 74 ? -2.992 -48.156 -22.766 1 97.88 74 GLU A N 1
ATOM 584 C CA . GLU A 1 74 ? -4.402 -47.812 -22.578 1 97.88 74 GLU A CA 1
ATOM 585 C C . GLU A 1 74 ? -5.004 -48.594 -21.422 1 97.88 74 GLU A C 1
ATOM 587 O O . GLU A 1 74 ? -6.066 -48.25 -20.906 1 97.88 74 GLU A O 1
ATOM 592 N N . GLY A 1 75 ? -4.391 -49.688 -21.047 1 98.12 75 GLY A N 1
ATOM 593 C CA . GLY A 1 75 ? -4.844 -50.438 -19.906 1 98.12 75 GLY A CA 1
ATOM 594 C C . GLY A 1 75 ? -4.824 -49.656 -18.609 1 98.12 75 GLY A C 1
ATOM 595 O O . GLY A 1 75 ? -5.477 -50.031 -17.625 1 98.12 75 GLY A O 1
ATOM 596 N N . SER A 1 76 ? -4.082 -48.562 -18.562 1 98.38 76 SER A N 1
ATOM 597 C CA . SER A 1 76 ? -3.967 -47.75 -17.359 1 98.38 76 SER A CA 1
ATOM 598 C C . SER A 1 76 ? -5.121 -46.75 -17.25 1 98.38 76 SER A C 1
ATOM 600 O O . SER A 1 76 ? -5.371 -46.219 -16.188 1 98.38 76 SER A O 1
ATOM 602 N N . PHE A 1 77 ? -5.82 -46.469 -18.312 1 98.56 77 PHE A N 1
ATOM 603 C CA . PHE A 1 77 ? -6.742 -45.344 -18.422 1 98.56 77 PHE A CA 1
ATOM 604 C C . PHE A 1 77 ? -7.871 -45.469 -17.422 1 98.56 77 PHE A C 1
ATOM 606 O O . PHE A 1 77 ? -8.258 -44.469 -16.781 1 98.56 77 PHE A O 1
ATOM 613 N N . PRO A 1 78 ? -8.477 -46.719 -17.25 1 98.06 78 PRO A N 1
ATOM 614 C CA . PRO A 1 78 ? -9.586 -46.812 -16.297 1 98.06 78 PRO A CA 1
ATOM 615 C C . PRO A 1 78 ? -9.188 -46.406 -14.883 1 98.06 78 PRO A C 1
ATOM 617 O O . PRO A 1 78 ? -10.008 -45.875 -14.141 1 98.06 78 PRO A O 1
ATOM 620 N N . GLU A 1 79 ? -7.969 -46.594 -14.492 1 98 79 GLU A N 1
ATOM 621 C CA . GLU A 1 79 ? -7.496 -46.25 -13.156 1 98 79 GLU A CA 1
ATOM 622 C C . GLU A 1 79 ? -7.582 -44.75 -12.922 1 98 79 GLU A C 1
ATOM 624 O O . GLU A 1 79 ? -7.797 -44.312 -11.789 1 98 79 GLU A O 1
ATOM 629 N N . PHE A 1 80 ? -7.418 -43.938 -13.969 1 98.62 80 PHE A N 1
ATOM 630 C CA . PHE A 1 80 ? -7.371 -42.5 -13.859 1 98.62 80 PHE A CA 1
ATOM 631 C C . PHE A 1 80 ? -8.773 -41.906 -13.727 1 98.62 80 PHE A C 1
ATOM 633 O O . PHE A 1 80 ? -8.938 -40.719 -13.461 1 98.62 80 PHE A O 1
ATOM 640 N N . ARG A 1 81 ? -9.797 -42.781 -13.781 1 97.5 81 ARG A N 1
ATOM 641 C CA . ARG A 1 81 ? -11.18 -42.312 -13.781 1 97.5 81 ARG A CA 1
ATOM 642 C C . ARG A 1 81 ? -11.875 -42.688 -12.469 1 97.5 81 ARG A C 1
ATOM 644 O O . ARG A 1 81 ? -13.062 -42.406 -12.297 1 97.5 81 ARG A O 1
ATOM 651 N N . VAL A 1 82 ? -11.188 -43.312 -11.594 1 97.44 82 VAL A N 1
ATOM 652 C CA . VAL A 1 82 ? -11.797 -43.781 -10.352 1 97.44 82 VAL A CA 1
ATOM 653 C C . VAL A 1 82 ? -11.883 -42.625 -9.359 1 97.44 82 VAL A C 1
ATOM 655 O O . VAL A 1 82 ? -10.875 -42.219 -8.773 1 97.44 82 VAL A O 1
ATOM 658 N N . ASN A 1 83 ? -13.078 -42.188 -9.164 1 95.44 83 ASN A N 1
ATOM 659 C CA . ASN A 1 83 ? -13.297 -41.094 -8.211 1 95.44 83 ASN A CA 1
ATOM 660 C C . ASN A 1 83 ? -12.859 -41.5 -6.805 1 95.44 83 ASN A C 1
ATOM 662 O O . ASN A 1 83 ? -13.156 -42.594 -6.34 1 95.44 83 ASN A O 1
ATOM 666 N N . GLY A 1 84 ? -12.133 -40.562 -6.164 1 96.31 84 GLY A N 1
ATOM 667 C CA . GLY A 1 84 ? -11.641 -40.844 -4.82 1 96.31 84 GLY A CA 1
ATOM 668 C C . GLY A 1 84 ? -10.281 -41.5 -4.805 1 96.31 84 GLY A C 1
ATOM 669 O O . GLY A 1 84 ? -9.68 -41.656 -3.738 1 96.31 84 GLY A O 1
ATOM 670 N N . SER A 1 85 ? -9.797 -41.875 -5.914 1 97.25 85 SER A N 1
ATOM 671 C CA . SER A 1 85 ? -8.453 -42.438 -6.004 1 97.25 85 SER A CA 1
ATOM 672 C C . SER A 1 85 ? -7.395 -41.344 -5.922 1 97.25 85 SER A C 1
ATOM 674 O O . SER A 1 85 ? -7.727 -40.156 -5.887 1 97.25 85 SER A O 1
ATOM 676 N N . LYS A 1 86 ? -6.145 -41.75 -5.926 1 97.31 86 LYS A N 1
ATOM 677 C CA . LYS A 1 86 ? -5.047 -40.812 -5.883 1 97.31 86 LYS A CA 1
ATOM 678 C C . LYS A 1 86 ? -4.918 -40.062 -7.207 1 97.31 86 LYS A C 1
ATOM 680 O O . LYS A 1 86 ? -4.211 -39.031 -7.293 1 97.31 86 LYS A O 1
ATOM 685 N N . TRP A 1 87 ? -5.691 -40.562 -8.266 1 98.31 87 TRP A N 1
ATOM 686 C CA . TRP A 1 87 ? -5.594 -40 -9.602 1 98.31 87 TRP A CA 1
ATOM 687 C C . TRP A 1 87 ? -6.727 -39 -9.852 1 98.31 87 TRP A C 1
ATOM 689 O O . TRP A 1 87 ? -6.699 -38.25 -10.828 1 98.31 87 TRP A O 1
ATOM 699 N N . LEU A 1 88 ? -7.738 -39.031 -8.992 1 97.25 88 LEU A N 1
ATOM 700 C CA . LEU A 1 88 ? -8.93 -38.219 -9.156 1 97.25 88 LEU A CA 1
ATOM 701 C C . LEU A 1 88 ? -9.586 -37.938 -7.809 1 97.25 88 LEU A C 1
ATOM 703 O O . LEU A 1 88 ? -10.266 -38.781 -7.254 1 97.25 88 LEU A O 1
ATOM 707 N N . TYR A 1 89 ? -9.375 -36.719 -7.324 1 95.25 89 TYR A N 1
ATOM 708 C CA . TYR A 1 89 ? -9.984 -36.312 -6.062 1 95.25 89 TYR A CA 1
ATOM 709 C C . TYR A 1 89 ? -10.062 -34.781 -5.98 1 95.25 89 TYR A C 1
ATOM 711 O O . TYR A 1 89 ? -9.172 -34.094 -6.457 1 95.25 89 TYR A O 1
ATOM 719 N N . ASP A 1 90 ? -11.18 -34.344 -5.371 1 91.38 90 ASP A N 1
ATOM 720 C CA . ASP A 1 90 ? -11.414 -32.906 -5.238 1 91.38 90 ASP A CA 1
ATOM 721 C C . ASP A 1 90 ? -11.289 -32.188 -6.586 1 91.38 90 ASP A C 1
ATOM 723 O O . ASP A 1 90 ? -11.977 -32.562 -7.543 1 91.38 90 ASP A O 1
ATOM 727 N N . ASP A 1 91 ? -10.32 -31.344 -6.703 1 92.12 91 ASP A N 1
ATOM 728 C CA . ASP A 1 91 ? -10.148 -30.672 -7.988 1 92.12 91 ASP A CA 1
ATOM 729 C C . ASP A 1 91 ? -8.93 -31.203 -8.734 1 92.12 91 ASP A C 1
ATOM 731 O O . ASP A 1 91 ? -8.531 -30.656 -9.758 1 92.12 91 ASP A O 1
ATOM 735 N N . PHE A 1 92 ? -8.336 -32.219 -8.203 1 95.94 92 PHE A N 1
ATOM 736 C CA . PHE A 1 92 ? -7.18 -32.844 -8.828 1 95.94 92 PHE A CA 1
ATOM 737 C C . PHE A 1 92 ? -7.617 -33.969 -9.766 1 95.94 92 PHE A C 1
ATOM 739 O O . PHE A 1 92 ? -8.523 -34.75 -9.438 1 95.94 92 PHE A O 1
ATOM 746 N N . TYR A 1 93 ? -7.012 -34.094 -10.938 1 97.69 93 TYR A N 1
ATOM 747 C CA . TYR A 1 93 ? -7.254 -35.188 -11.867 1 97.69 93 TYR A CA 1
ATOM 748 C C . TYR A 1 93 ? -6.086 -35.344 -12.836 1 97.69 93 TYR A C 1
ATOM 750 O O . TYR A 1 93 ? -5.398 -34.375 -13.156 1 97.69 93 TYR A O 1
ATOM 758 N N . ILE A 1 94 ? -5.938 -36.531 -13.305 1 98.62 94 ILE A N 1
ATOM 759 C CA . ILE A 1 94 ? -4.992 -36.844 -14.367 1 98.62 94 ILE A CA 1
ATOM 760 C C . ILE A 1 94 ? -5.707 -36.844 -15.719 1 98.62 94 ILE A C 1
ATOM 762 O O . ILE A 1 94 ? -6.805 -37.375 -15.852 1 98.62 94 ILE A O 1
ATOM 766 N N . TYR A 1 95 ? -5.121 -36.188 -16.672 1 98.69 95 TYR A N 1
ATOM 767 C CA . TYR A 1 95 ? -5.598 -36.312 -18.047 1 98.69 95 TYR A CA 1
ATOM 768 C C . TYR A 1 95 ? -4.5 -36.844 -18.953 1 98.69 95 TYR A C 1
ATOM 770 O O . TYR A 1 95 ? -3.312 -36.719 -18.656 1 98.69 95 TYR A O 1
ATOM 778 N N . VAL A 1 96 ? -4.898 -37.469 -20.078 1 98.88 96 VAL A N 1
ATOM 779 C CA . VAL A 1 96 ? -3.959 -38.062 -21.016 1 98.88 96 VAL A CA 1
ATOM 780 C C . VAL A 1 96 ? -4.344 -37.688 -22.438 1 98.88 96 VAL A C 1
ATOM 782 O O . VAL A 1 96 ? -5.523 -37.719 -22.812 1 98.88 96 VAL A O 1
ATOM 785 N N . TRP A 1 97 ? -3.381 -37.312 -23.172 1 98.88 97 TRP A N 1
ATOM 786 C CA . TRP A 1 97 ? -3.531 -37.094 -24.609 1 98.88 97 TRP A CA 1
ATOM 787 C C . TRP A 1 97 ? -2.674 -38.062 -25.406 1 98.88 97 TRP A C 1
ATOM 789 O O . TRP A 1 97 ? -1.573 -38.438 -24.984 1 98.88 97 TRP A O 1
ATOM 799 N N . ARG A 1 98 ? -3.139 -38.531 -26.516 1 98.75 98 ARG A N 1
ATOM 800 C CA . ARG A 1 98 ? -2.342 -39.25 -27.5 1 98.75 98 ARG A CA 1
ATOM 801 C C . ARG A 1 98 ? -1.792 -38.312 -28.562 1 98.75 98 ARG A C 1
ATOM 803 O O . ARG A 1 98 ? -2.535 -37.5 -29.125 1 98.75 98 ARG A O 1
ATOM 810 N N . LEU A 1 99 ? -0.524 -38.438 -28.766 1 98.56 99 LEU A N 1
ATOM 811 C CA . LEU A 1 99 ? 0.126 -37.5 -29.672 1 98.56 99 LEU A CA 1
ATOM 812 C C . LEU A 1 99 ? 0.479 -38.156 -31 1 98.56 99 LEU A C 1
ATOM 814 O O . LEU A 1 99 ? 0.893 -39.312 -31.016 1 98.56 99 LEU A O 1
ATOM 818 N N . ASN A 1 100 ? 0.28 -37.5 -32.031 1 97.06 100 ASN A N 1
ATOM 819 C CA . ASN A 1 100 ? 0.777 -37.781 -33.375 1 97.06 100 ASN A CA 1
ATOM 820 C C . ASN A 1 100 ? 1.366 -36.531 -34.031 1 97.06 100 ASN A C 1
ATOM 822 O O . ASN A 1 100 ? 0.667 -35.812 -34.719 1 97.06 100 ASN A O 1
ATOM 826 N N . GLY A 1 101 ? 2.689 -36.375 -33.875 1 93.75 101 GLY A N 1
ATOM 827 C CA . GLY A 1 101 ? 3.281 -35.094 -34.219 1 93.75 101 GLY A CA 1
ATOM 828 C C . GLY A 1 101 ? 2.713 -33.938 -33.438 1 93.75 101 GLY A C 1
ATOM 829 O O . GLY A 1 101 ? 2.74 -33.969 -32.188 1 93.75 101 GLY A O 1
ATOM 830 N N . THR A 1 102 ? 2.057 -33 -34.219 1 94.38 102 THR A N 1
ATOM 831 C CA . THR A 1 102 ? 1.499 -31.828 -33.562 1 94.38 102 THR A CA 1
ATOM 832 C C . THR A 1 102 ? 0.003 -32 -33.312 1 94.38 102 THR A C 1
ATOM 834 O O . THR A 1 102 ? -0.668 -31.078 -32.844 1 94.38 102 THR A O 1
ATOM 837 N N . ARG A 1 103 ? -0.493 -33.125 -33.625 1 97.62 103 ARG A N 1
ATOM 838 C CA . ARG A 1 103 ? -1.889 -33.438 -33.312 1 97.62 103 ARG A CA 1
ATOM 839 C C . ARG A 1 103 ? -2.021 -34.156 -31.984 1 97.62 103 ARG A C 1
ATOM 841 O O . ARG A 1 103 ? -1.207 -35.031 -31.656 1 97.62 103 ARG A O 1
ATOM 848 N N . ALA A 1 104 ? -3.041 -33.812 -31.297 1 98.56 104 ALA A N 1
ATOM 849 C CA . ALA A 1 104 ? -3.285 -34.438 -30 1 98.56 104 ALA A CA 1
ATOM 850 C C . ALA A 1 104 ? -4.766 -34.781 -29.812 1 98.56 104 ALA A C 1
ATOM 852 O O . ALA A 1 104 ? -5.629 -33.938 -30.078 1 98.56 104 ALA A O 1
ATOM 853 N N . ILE A 1 105 ? -5.07 -36 -29.406 1 98.69 105 ILE A N 1
ATOM 854 C CA . ILE A 1 105 ? -6.418 -36.438 -29.078 1 98.69 105 ILE A CA 1
ATOM 855 C C . ILE A 1 105 ? -6.516 -36.688 -27.578 1 98.69 105 ILE A C 1
ATOM 857 O O . ILE A 1 105 ? -5.691 -37.438 -27.016 1 98.69 105 ILE A O 1
ATOM 861 N N . ARG A 1 106 ? -7.438 -36.062 -26.953 1 98.62 106 ARG A N 1
ATOM 862 C CA . ARG A 1 106 ? -7.648 -36.281 -25.516 1 98.62 106 ARG A CA 1
ATOM 863 C C . ARG A 1 106 ? -8.297 -37.656 -25.266 1 98.62 106 ARG A C 1
ATOM 865 O O . ARG A 1 106 ? -9.445 -37.875 -25.641 1 98.62 106 ARG A O 1
ATOM 872 N N . VAL A 1 107 ? -7.613 -38.5 -24.516 1 98.69 107 VAL A N 1
ATOM 873 C CA . VAL A 1 107 ? -8.102 -39.844 -24.391 1 98.69 107 VAL A CA 1
ATOM 874 C C . VAL A 1 107 ? -8.539 -40.125 -22.953 1 98.69 107 VAL A C 1
ATOM 876 O O . VAL A 1 107 ? -9.305 -41.062 -22.688 1 98.69 107 VAL A O 1
ATOM 879 N N . VAL A 1 108 ? -8.07 -39.406 -21.969 1 98.75 108 VAL A N 1
ATOM 880 C CA . VAL A 1 108 ? -8.547 -39.438 -20.594 1 98.75 108 VAL A CA 1
ATOM 881 C C . VAL A 1 108 ? -8.844 -38.031 -20.109 1 98.75 108 VAL A C 1
ATOM 883 O O . VAL A 1 108 ? -7.98 -37.156 -20.172 1 98.75 108 VAL A O 1
ATOM 886 N N . TYR A 1 109 ? -9.977 -37.781 -19.656 1 97.75 109 TYR A N 1
ATOM 887 C CA . TYR A 1 109 ? -10.406 -36.5 -19.125 1 97.75 109 TYR A CA 1
ATOM 888 C C . TYR A 1 109 ? -11.57 -36.656 -18.156 1 97.75 109 TYR A C 1
ATOM 890 O O . TYR A 1 109 ? -12.719 -36.375 -18.5 1 97.75 109 TYR A O 1
ATOM 898 N N . PRO A 1 110 ? -11.273 -36.969 -16.953 1 95.69 110 PRO A N 1
ATOM 899 C CA . PRO A 1 110 ? -12.312 -37.312 -15.969 1 95.69 110 PRO A CA 1
ATOM 900 C C . PRO A 1 110 ? -13.336 -36.188 -15.789 1 95.69 110 PRO A C 1
ATOM 902 O O . PRO A 1 110 ? -14.523 -36.469 -15.586 1 95.69 110 PRO A O 1
ATOM 905 N N . PRO A 1 111 ? -13.008 -34.875 -15.898 1 92.5 111 PRO A N 1
ATOM 906 C CA . PRO A 1 111 ? -14.016 -33.812 -15.695 1 92.5 111 PRO A CA 1
ATOM 907 C C . PRO A 1 111 ? -15.125 -33.875 -16.734 1 92.5 111 PRO A C 1
ATOM 909 O O . PRO A 1 111 ? -16.234 -33.375 -16.484 1 92.5 111 PRO A O 1
ATOM 912 N N . ASP A 1 112 ? -14.875 -34.344 -17.922 1 92.81 112 ASP A N 1
ATOM 913 C CA . ASP A 1 112 ? -15.836 -34.438 -19.016 1 92.81 112 ASP A CA 1
ATOM 914 C C . ASP A 1 112 ? -15.531 -35.625 -19.906 1 92.81 112 ASP A C 1
ATOM 916 O O . ASP A 1 112 ? -14.906 -35.5 -20.953 1 92.81 112 ASP A O 1
ATOM 920 N N . ILE A 1 113 ? -16.047 -36.75 -19.594 1 92.69 113 ILE A N 1
ATOM 921 C CA . ILE A 1 113 ? -15.773 -38 -20.281 1 92.69 113 ILE A CA 1
ATOM 922 C C . ILE A 1 113 ? -16.25 -37.906 -21.734 1 92.69 113 ILE A C 1
ATOM 924 O O . ILE A 1 113 ? -15.609 -38.438 -22.641 1 92.69 113 ILE A O 1
ATOM 928 N N . GLN A 1 114 ? -17.312 -37.156 -21.953 1 92.69 114 GLN A N 1
ATOM 929 C CA . GLN A 1 114 ? -17.859 -37 -23.297 1 92.69 114 GLN A CA 1
ATOM 930 C C . GLN A 1 114 ? -16.875 -36.281 -24.219 1 92.69 114 GLN A C 1
ATOM 932 O O . GLN A 1 114 ? -16.969 -36.406 -25.438 1 92.69 114 GLN A O 1
ATOM 937 N N . GLY A 1 115 ? -15.992 -35.531 -23.609 1 93.12 115 GLY A N 1
ATOM 938 C CA . GLY A 1 115 ? -15.016 -34.781 -24.391 1 93.12 115 GLY A CA 1
ATOM 939 C C . GLY A 1 115 ? -13.805 -35.594 -24.781 1 93.12 115 GLY A C 1
ATOM 940 O O . GLY A 1 115 ? -12.938 -35.125 -25.516 1 93.12 115 GLY A O 1
ATOM 941 N N . GLU A 1 116 ? -13.742 -36.844 -24.297 1 96.88 116 GLU A N 1
ATOM 942 C CA . GLU A 1 116 ? -12.656 -37.719 -24.719 1 96.88 116 GLU A CA 1
ATOM 943 C C . GLU A 1 116 ? -12.812 -38.094 -26.188 1 96.88 116 GLU A C 1
ATOM 945 O O . GLU A 1 116 ? -13.93 -38.25 -26.688 1 96.88 116 GLU A O 1
ATOM 950 N N . GLY A 1 117 ? -11.695 -38.188 -26.828 1 97.31 117 GLY A N 1
ATOM 951 C CA . GLY A 1 117 ? -11.695 -38.438 -28.266 1 97.31 117 GLY A CA 1
ATOM 952 C C . GLY A 1 117 ? -11.578 -37.188 -29.094 1 97.31 117 GLY A C 1
ATOM 953 O O . GLY A 1 117 ? -11.352 -37.25 -30.297 1 97.31 117 GLY A O 1
ATOM 954 N N . GLN A 1 118 ? -11.727 -36.094 -28.516 1 97.31 118 GLN A N 1
ATOM 955 C CA . GLN A 1 118 ? -11.672 -34.812 -29.219 1 97.31 118 GLN A CA 1
ATOM 956 C C . GLN A 1 118 ? -10.234 -34.406 -29.531 1 97.31 118 GLN A C 1
ATOM 958 O O . GLN A 1 118 ? -9.32 -34.688 -28.75 1 97.31 118 GLN A O 1
ATOM 963 N N . ASP A 1 119 ? -10.117 -33.719 -30.656 1 98.44 119 ASP A N 1
ATOM 964 C CA . ASP A 1 119 ? -8.844 -33.094 -31 1 98.44 119 ASP A CA 1
ATOM 965 C C . ASP A 1 119 ? -8.617 -31.828 -30.188 1 98.44 119 ASP A C 1
ATOM 967 O O . ASP A 1 119 ? -9.367 -30.859 -30.328 1 98.44 119 ASP A O 1
ATOM 971 N N . VAL A 1 120 ? -7.574 -31.797 -29.438 1 98.31 120 VAL A N 1
ATOM 972 C CA . VAL A 1 120 ? -7.359 -30.688 -28.531 1 98.31 120 VAL A CA 1
ATOM 973 C C . VAL A 1 120 ? -6.062 -29.969 -28.891 1 98.31 120 VAL A C 1
ATOM 975 O O . VAL A 1 120 ? -5.5 -29.234 -28.062 1 98.31 120 VAL A O 1
ATOM 978 N N . SER A 1 121 ? -5.555 -30.203 -30.125 1 98.38 121 SER A N 1
ATOM 979 C CA . SER A 1 121 ? -4.312 -29.594 -30.562 1 98.38 121 SER A CA 1
ATOM 980 C C . SER A 1 121 ? -4.402 -28.062 -30.516 1 98.38 121 SER A C 1
ATOM 982 O O . SER A 1 121 ? -3.41 -27.391 -30.25 1 98.38 121 SER A O 1
ATOM 984 N N . GLY A 1 122 ? -5.594 -27.5 -30.766 1 97.88 122 GLY A N 1
ATOM 985 C CA . GLY A 1 122 ? -5.758 -26.062 -30.891 1 97.88 122 GLY A CA 1
ATOM 986 C C . GLY A 1 122 ? -6.473 -25.438 -29.719 1 97.88 122 GLY A C 1
ATOM 987 O O . GLY A 1 122 ? -6.898 -24.281 -29.781 1 97.88 122 GLY A O 1
ATOM 988 N N . ILE A 1 123 ? -6.598 -26.125 -28.641 1 97.44 123 ILE A N 1
ATOM 989 C CA . ILE A 1 123 ? -7.363 -25.594 -27.516 1 97.44 123 ILE A CA 1
ATOM 990 C C . ILE A 1 123 ? -6.633 -24.406 -26.906 1 97.44 123 ILE A C 1
ATOM 992 O O . ILE A 1 123 ? -5.398 -24.375 -26.859 1 97.44 123 ILE A O 1
ATOM 996 N N . THR A 1 124 ? -7.398 -23.422 -26.5 1 97.81 124 THR A N 1
ATOM 997 C CA . THR A 1 124 ? -6.887 -22.25 -25.812 1 97.81 124 THR A CA 1
ATOM 998 C C . THR A 1 124 ? -7.492 -22.156 -24.406 1 97.81 124 THR A C 1
ATOM 1000 O O . THR A 1 124 ? -8.523 -22.766 -24.125 1 97.81 124 THR A O 1
ATOM 1003 N N . ASP A 1 125 ? -6.77 -21.5 -23.562 1 96.5 125 ASP A N 1
ATOM 1004 C CA . ASP A 1 125 ? -7.438 -21.172 -22.312 1 96.5 125 ASP A CA 1
ATOM 1005 C C . ASP A 1 125 ? -8.445 -20.047 -22.5 1 96.5 125 ASP A C 1
ATOM 1007 O O . ASP A 1 125 ? -8.727 -19.641 -23.625 1 96.5 125 ASP A O 1
ATOM 1011 N N . VAL A 1 126 ? -9.016 -19.562 -21.438 1 91.75 126 VAL A N 1
ATOM 1012 C CA . VAL A 1 126 ? -10.117 -18.609 -21.5 1 91.75 126 VAL A CA 1
ATOM 1013 C C . VAL A 1 126 ? -9.625 -17.281 -22.078 1 91.75 126 VAL A C 1
ATOM 1015 O O . VAL A 1 126 ? -10.422 -16.484 -22.594 1 91.75 126 VAL A O 1
ATOM 1018 N N . ASN A 1 127 ? -8.375 -16.953 -22.031 1 91.31 127 ASN A N 1
ATOM 1019 C CA . ASN A 1 127 ? -7.812 -15.703 -22.516 1 91.31 127 ASN A CA 1
ATOM 1020 C C . ASN A 1 127 ? -7.164 -15.875 -23.891 1 91.31 127 ASN A C 1
ATOM 1022 O O . ASN A 1 127 ? -6.504 -14.961 -24.391 1 91.31 127 ASN A O 1
ATOM 1026 N N . GLY A 1 128 ? -7.258 -17.031 -24.406 1 96.19 128 GLY A N 1
ATOM 1027 C CA . GLY A 1 128 ? -6.762 -17.266 -25.75 1 96.19 128 GLY A CA 1
ATOM 1028 C C . GLY A 1 128 ? -5.355 -17.828 -25.781 1 96.19 128 GLY A C 1
ATOM 1029 O O . GLY A 1 128 ? -4.777 -18.016 -26.844 1 96.19 128 GLY A O 1
ATOM 1030 N N . LYS A 1 129 ? -4.785 -18.109 -24.719 1 95.88 129 LYS A N 1
ATOM 1031 C CA . LYS A 1 129 ? -3.477 -18.75 -24.688 1 95.88 129 LYS A CA 1
ATOM 1032 C C . LYS A 1 129 ? -3.529 -20.141 -25.328 1 95.88 129 LYS A C 1
ATOM 1034 O O . LYS A 1 129 ? -4.379 -20.953 -24.969 1 95.88 129 LYS A O 1
ATOM 1039 N N . PRO A 1 130 ? -2.672 -20.391 -26.281 1 98.19 130 PRO A N 1
ATOM 1040 C CA . PRO A 1 130 ? -2.715 -21.672 -26.984 1 98.19 130 PRO A CA 1
ATOM 1041 C C . PRO A 1 130 ? -2.16 -22.828 -26.156 1 98.19 130 PRO A C 1
ATOM 1043 O O . PRO A 1 130 ? -1.102 -23.375 -26.484 1 98.19 130 PRO A O 1
ATOM 1046 N N . ILE A 1 131 ? -2.896 -23.312 -25.234 1 98.25 131 ILE A N 1
ATOM 1047 C CA . ILE A 1 131 ? -2.391 -24.281 -24.266 1 98.25 131 ILE A CA 1
ATOM 1048 C C . ILE A 1 131 ? -2.193 -25.625 -24.938 1 98.25 131 ILE A C 1
ATOM 1050 O O . ILE A 1 131 ? -1.304 -26.391 -24.562 1 98.25 131 ILE A O 1
ATOM 1054 N N . GLY A 1 132 ? -2.971 -26 -25.938 1 98.56 132 GLY A N 1
ATOM 1055 C CA . GLY A 1 132 ? -2.719 -27.234 -26.672 1 98.56 132 GLY A CA 1
ATOM 1056 C C . GLY A 1 132 ? -1.317 -27.312 -27.25 1 98.56 132 GLY A C 1
ATOM 1057 O O . GLY A 1 132 ? -0.601 -28.281 -27.031 1 98.56 132 GLY A O 1
ATOM 1058 N N . LYS A 1 133 ? -1.035 -26.297 -27.953 1 98.5 133 LYS A N 1
ATOM 1059 C CA . LYS A 1 133 ? 0.296 -26.203 -28.547 1 98.5 133 LYS A CA 1
ATOM 1060 C C . LYS A 1 133 ? 1.38 -26.25 -27.469 1 98.5 133 LYS A C 1
ATOM 1062 O O . LYS A 1 133 ? 2.385 -26.953 -27.625 1 98.5 133 LYS A O 1
ATOM 1067 N N . LEU A 1 134 ? 1.196 -25.531 -26.422 1 98.56 134 LEU A N 1
ATOM 1068 C CA . LEU A 1 134 ? 2.193 -25.438 -25.359 1 98.56 134 LEU A CA 1
ATOM 1069 C C . LEU A 1 134 ? 2.393 -26.781 -24.672 1 98.56 134 LEU A C 1
ATOM 1071 O O . LEU A 1 134 ? 3.523 -27.156 -24.344 1 98.56 134 LEU A O 1
ATOM 1075 N N . PHE A 1 135 ? 1.296 -27.5 -24.438 1 98.75 135 PHE A N 1
ATOM 1076 C CA . PHE A 1 135 ? 1.385 -28.828 -23.812 1 98.75 135 PHE A CA 1
ATOM 1077 C C . PHE A 1 135 ? 2.16 -29.781 -24.703 1 98.75 135 PHE A C 1
ATOM 1079 O O . PHE A 1 135 ? 3.049 -30.5 -24.234 1 98.75 135 PHE A O 1
ATOM 1086 N N . ILE A 1 136 ? 1.818 -29.781 -25.953 1 98.81 136 ILE A N 1
ATOM 1087 C CA . ILE A 1 136 ? 2.457 -30.672 -26.906 1 98.81 136 ILE A CA 1
ATOM 1088 C C . ILE A 1 136 ? 3.951 -30.375 -26.984 1 98.81 136 ILE A C 1
ATOM 1090 O O . ILE A 1 136 ? 4.781 -31.281 -26.906 1 98.81 136 ILE A O 1
ATOM 1094 N N . GLU A 1 137 ? 4.25 -29.094 -27.109 1 98.62 137 GLU A N 1
ATOM 1095 C CA . GLU A 1 137 ? 5.648 -28.672 -27.188 1 98.62 137 GLU A CA 1
ATOM 1096 C C . GLU A 1 137 ? 6.414 -29.109 -25.938 1 98.62 137 GLU A C 1
ATOM 1098 O O . GLU A 1 137 ? 7.574 -29.516 -26.016 1 98.62 137 GLU A O 1
ATOM 1103 N N . THR A 1 138 ? 5.828 -28.969 -24.797 1 98.62 138 THR A N 1
ATOM 1104 C CA . THR A 1 138 ? 6.457 -29.375 -23.547 1 98.62 138 THR A CA 1
ATOM 1105 C C . THR A 1 138 ? 6.734 -30.875 -23.531 1 98.62 138 THR A C 1
ATOM 1107 O O . THR A 1 138 ? 7.848 -31.297 -23.219 1 98.62 138 THR A O 1
ATOM 1110 N N . ALA A 1 139 ? 5.754 -31.688 -23.891 1 98.69 139 ALA A N 1
ATOM 1111 C CA . ALA A 1 139 ? 5.898 -33.156 -23.906 1 98.69 139 ALA A CA 1
ATOM 1112 C C . ALA A 1 139 ? 6.969 -33.562 -24.906 1 98.69 139 ALA A C 1
ATOM 1114 O O . ALA A 1 139 ? 7.695 -34.531 -24.672 1 98.69 139 ALA A O 1
ATOM 1115 N N . LEU A 1 140 ? 7.086 -32.844 -25.969 1 98.12 140 LEU A N 1
ATOM 1116 C CA . LEU A 1 140 ? 7.988 -33.25 -27.047 1 98.12 140 LEU A CA 1
ATOM 1117 C C . LEU A 1 140 ? 9.352 -32.594 -26.891 1 98.12 140 LEU A C 1
ATOM 1119 O O . LEU A 1 140 ? 10.258 -32.812 -27.688 1 98.12 140 LEU A O 1
ATOM 1123 N N . SER A 1 141 ? 9.477 -31.75 -25.938 1 98.25 141 SER A N 1
ATOM 1124 C CA . SER A 1 141 ? 10.773 -31.125 -25.656 1 98.25 141 SER A CA 1
ATOM 1125 C C . SER A 1 141 ? 11.828 -32.188 -25.328 1 98.25 141 SER A C 1
ATOM 1127 O O . SER A 1 141 ? 11.523 -33.375 -25.203 1 98.25 141 SER A O 1
ATOM 1129 N N . GLU A 1 142 ? 13.102 -31.703 -25.219 1 97.75 142 GLU A N 1
ATOM 1130 C CA . GLU A 1 142 ? 14.203 -32.594 -24.875 1 97.75 142 GLU A CA 1
ATOM 1131 C C . GLU A 1 142 ? 13.984 -33.25 -23.516 1 97.75 142 GLU A C 1
ATOM 1133 O O . GLU A 1 142 ? 14.219 -34.438 -23.344 1 97.75 142 GLU A O 1
ATOM 1138 N N . SER A 1 143 ? 13.461 -32.531 -22.531 1 97.75 143 SER A N 1
ATOM 1139 C CA . SER A 1 143 ? 13.25 -33.031 -21.188 1 97.75 143 SER A CA 1
ATOM 1140 C C . SER A 1 143 ? 12.008 -33.938 -21.109 1 97.75 143 SER A C 1
ATOM 1142 O O . SER A 1 143 ? 11.891 -34.781 -20.219 1 97.75 143 SER A O 1
ATOM 1144 N N . GLY A 1 144 ? 11.062 -33.75 -22 1 98.44 144 GLY A N 1
ATOM 1145 C CA . GLY A 1 144 ? 9.828 -34.5 -22.031 1 98.44 144 GLY A CA 1
ATOM 1146 C C . GLY A 1 144 ? 8.867 -34.156 -20.922 1 98.44 144 GLY A C 1
ATOM 1147 O O . GLY A 1 144 ? 7.941 -34.906 -20.625 1 98.44 144 GLY A O 1
ATOM 1148 N N . GLU A 1 145 ? 9.195 -33.094 -20.156 1 98.75 145 GLU A N 1
ATOM 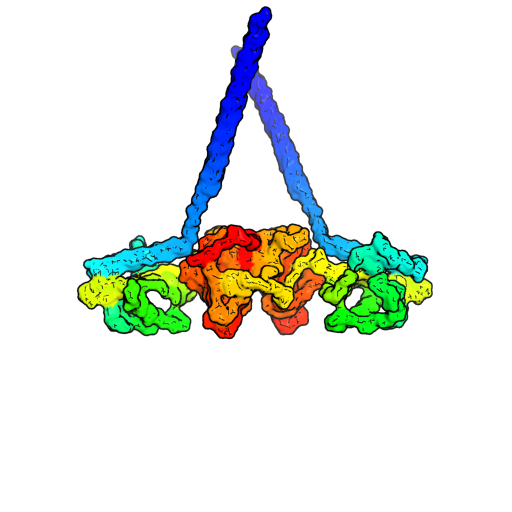1149 C CA . GLU A 1 145 ? 8.328 -32.656 -19.062 1 98.75 145 GLU A CA 1
ATOM 1150 C C . GLU A 1 145 ? 8.516 -31.156 -18.781 1 98.75 145 GLU A C 1
ATOM 1152 O O . GLU A 1 145 ? 9.516 -30.562 -19.188 1 98.75 145 GLU A O 1
ATOM 1157 N N . GLY A 1 146 ? 7.492 -30.578 -18.141 1 98.5 146 GLY A N 1
ATOM 1158 C CA . GLY A 1 146 ? 7.586 -29.172 -17.75 1 98.5 146 GLY A CA 1
ATOM 1159 C C . GLY A 1 146 ? 6.281 -28.609 -17.219 1 98.5 146 GLY A C 1
ATOM 1160 O O . GLY A 1 146 ? 5.262 -29.297 -17.219 1 98.5 146 GLY A O 1
ATOM 1161 N N . TRP A 1 147 ? 6.363 -27.406 -16.75 1 98.38 147 TRP A N 1
ATOM 1162 C CA . TRP A 1 147 ? 5.219 -26.719 -16.156 1 98.38 147 TRP A CA 1
ATOM 1163 C C . TRP A 1 147 ? 4.648 -25.688 -17.125 1 98.38 147 TRP A C 1
ATOM 1165 O O . TRP A 1 147 ? 5.398 -25.016 -17.844 1 98.38 147 TRP A O 1
ATOM 1175 N N . VAL A 1 148 ? 3.363 -25.5 -17.156 1 98.06 148 VAL A N 1
ATOM 1176 C CA . VAL A 1 148 ? 2.668 -24.484 -17.938 1 98.06 148 VAL A CA 1
ATOM 1177 C C . VAL A 1 148 ? 1.619 -23.797 -17.078 1 98.06 148 VAL A C 1
ATOM 1179 O O . VAL A 1 148 ? 0.818 -24.453 -16.406 1 98.06 148 VAL A O 1
ATOM 1182 N N . SER A 1 149 ? 1.649 -22.469 -17.016 1 96.88 149 SER A N 1
ATOM 1183 C CA . SER A 1 149 ? 0.624 -21.688 -16.344 1 96.88 149 SER A CA 1
ATOM 1184 C C . SER A 1 149 ? -0.475 -21.25 -17.312 1 96.88 149 SER A C 1
ATOM 1186 O O . SER A 1 149 ? -0.194 -20.875 -18.453 1 96.88 149 SER A O 1
ATOM 1188 N N . TYR A 1 150 ? -1.74 -21.359 -16.906 1 96.56 150 TYR A N 1
ATOM 1189 C CA . TYR A 1 150 ? -2.859 -21 -17.766 1 96.56 150 TYR A CA 1
ATOM 1190 C C . TYR A 1 150 ? -4.133 -20.797 -16.953 1 96.56 150 TYR A C 1
ATOM 1192 O O . TYR A 1 150 ? -4.191 -21.172 -15.781 1 96.56 150 TYR A O 1
ATOM 1200 N N . GLU A 1 151 ? -5.117 -20.156 -17.547 1 95.31 151 GLU A N 1
ATOM 1201 C CA . GLU A 1 151 ? -6.414 -19.922 -16.922 1 95.31 151 GLU A CA 1
ATOM 1202 C C . GLU A 1 151 ? -7.398 -21.047 -17.266 1 95.31 151 GLU A C 1
ATOM 1204 O O . GLU A 1 151 ? -7.617 -21.344 -18.438 1 95.31 151 GLU A O 1
ATOM 1209 N N . TRP A 1 152 ? -7.949 -21.656 -16.234 1 95.19 152 TRP A N 1
ATOM 1210 C CA . TRP A 1 152 ? -8.836 -22.797 -16.422 1 95.19 152 TRP A CA 1
ATOM 1211 C C . TRP A 1 152 ? -9.812 -22.922 -15.258 1 95.19 152 TRP A C 1
ATOM 1213 O O . TRP A 1 152 ? -9.445 -22.703 -14.102 1 95.19 152 TRP A O 1
ATOM 1223 N N . PRO A 1 153 ? -11.031 -23.266 -15.562 1 92.69 153 PRO A N 1
ATOM 1224 C CA . PRO A 1 153 ? -11.977 -23.422 -14.453 1 92.69 153 PRO A CA 1
ATOM 1225 C C . PRO A 1 153 ? -11.695 -24.656 -13.594 1 92.69 153 PRO A C 1
ATOM 1227 O O . PRO A 1 153 ? -11.289 -25.688 -14.117 1 92.69 153 PRO A O 1
ATOM 1230 N N . LYS A 1 154 ? -11.875 -24.484 -12.312 1 89.88 154 LYS A N 1
ATOM 1231 C CA . LYS A 1 154 ? -11.867 -25.641 -11.422 1 89.88 154 LYS A CA 1
ATOM 1232 C C . LYS A 1 154 ? -13 -26.609 -11.75 1 89.88 154 LYS A C 1
ATOM 1234 O O . LYS A 1 154 ? -14.008 -26.203 -12.336 1 89.88 154 LYS A O 1
ATOM 1239 N N . LEU A 1 155 ? -12.742 -27.828 -11.352 1 84.75 155 LEU A N 1
ATOM 1240 C CA . LEU A 1 155 ? -13.797 -28.812 -11.539 1 84.75 155 LEU A CA 1
ATOM 1241 C C . LEU A 1 155 ? -15.102 -28.344 -10.891 1 84.75 155 LEU A C 1
ATOM 1243 O O . LEU A 1 155 ? -15.125 -28.016 -9.703 1 84.75 155 LEU A O 1
ATOM 1247 N N . GLY A 1 156 ? -16.109 -28.125 -11.688 1 81.5 156 GLY A N 1
ATOM 1248 C CA . GLY A 1 156 ? -17.406 -27.75 -11.172 1 81.5 156 GLY A CA 1
ATOM 1249 C C . GLY A 1 156 ? -17.625 -26.25 -11.125 1 81.5 156 GLY A C 1
ATOM 1250 O O . GLY A 1 156 ? -18.672 -25.766 -10.68 1 81.5 156 GLY A O 1
ATOM 1251 N N . GLU A 1 157 ? -16.672 -25.469 -11.469 1 86.06 157 GLU A N 1
ATOM 1252 C CA . GLU A 1 157 ? -16.781 -24.016 -11.492 1 86.06 157 GLU A CA 1
ATOM 1253 C C . GLU A 1 157 ? -16.766 -23.484 -12.922 1 86.06 157 GLU A C 1
ATOM 1255 O O . GLU A 1 157 ? -16.281 -24.156 -13.836 1 86.06 157 GLU A O 1
ATOM 1260 N N . ALA A 1 158 ? -17.312 -22.312 -13.117 1 86.19 158 ALA A N 1
ATOM 1261 C CA . ALA A 1 158 ? -17.328 -21.688 -14.43 1 86.19 158 ALA A CA 1
ATOM 1262 C C . ALA A 1 158 ? -16.234 -20.625 -14.555 1 86.19 158 ALA A C 1
ATOM 1264 O O . ALA A 1 158 ? -15.594 -20.516 -15.602 1 86.19 158 ALA A O 1
ATOM 1265 N N . LYS A 1 159 ? -16.031 -19.906 -13.523 1 87.75 159 LYS A N 1
ATOM 1266 C CA . LYS A 1 159 ? -15.031 -18.844 -13.547 1 87.75 159 LYS A CA 1
ATOM 1267 C C . LYS A 1 159 ? -13.617 -19.406 -13.508 1 87.75 159 LYS A C 1
ATOM 1269 O O . LYS A 1 159 ? -13.312 -20.281 -12.695 1 87.75 159 LYS A O 1
ATOM 1274 N N . PRO A 1 160 ? -12.742 -18.938 -14.367 1 91.62 160 PRO A N 1
ATOM 1275 C CA . PRO A 1 160 ? -11.383 -19.484 -14.414 1 91.62 160 PRO A CA 1
ATOM 1276 C C . PRO A 1 160 ? -10.523 -19.016 -13.242 1 91.62 160 PRO A C 1
ATOM 1278 O O . PRO A 1 160 ? -10.805 -17.969 -12.641 1 91.62 160 PRO A O 1
ATOM 1281 N N . SER A 1 161 ? -9.617 -19.875 -12.898 1 92.25 161 SER A N 1
ATOM 1282 C CA . SER A 1 161 ? -8.5 -19.578 -12.008 1 92.25 161 SER A CA 1
ATOM 1283 C C . SER A 1 161 ? -7.164 -19.906 -12.664 1 92.25 161 SER A C 1
ATOM 1285 O O . SER A 1 161 ? -7.125 -20.516 -13.727 1 92.25 161 SER A O 1
ATOM 1287 N N . THR A 1 162 ? -6.191 -19.375 -12.102 1 93.62 162 THR A N 1
ATOM 1288 C CA . THR A 1 162 ? -4.871 -19.672 -12.656 1 93.62 162 THR A CA 1
ATOM 1289 C C . THR A 1 162 ? -4.43 -21.078 -12.289 1 93.62 162 THR A C 1
ATOM 1291 O O . THR A 1 162 ? -4.246 -21.391 -11.109 1 93.62 162 THR A O 1
ATOM 1294 N N . LYS A 1 163 ? -4.32 -21.906 -13.234 1 96.5 163 LYS A N 1
ATOM 1295 C CA . LYS A 1 163 ? -3.844 -23.281 -13.047 1 96.5 163 LYS A CA 1
ATOM 1296 C C . LYS A 1 163 ? -2.369 -23.406 -13.422 1 96.5 163 LYS A C 1
ATOM 1298 O O . LYS A 1 163 ? -1.925 -22.844 -14.422 1 96.5 163 LYS A O 1
ATOM 1303 N N . TYR A 1 164 ? -1.621 -24.031 -12.578 1 97.62 164 TYR A N 1
ATOM 1304 C CA . TYR A 1 164 ? -0.244 -24.422 -12.867 1 97.62 164 TYR A CA 1
ATOM 1305 C C . TYR A 1 164 ? -0.135 -25.922 -13.117 1 97.62 164 TYR A C 1
ATOM 1307 O O . TYR A 1 164 ? -0.237 -26.719 -12.18 1 97.62 164 TYR A O 1
ATOM 1315 N N . GLY A 1 165 ? 0.093 -26.266 -14.406 1 98.25 165 GLY A N 1
ATOM 1316 C CA . GLY A 1 165 ? 0.026 -27.656 -14.828 1 98.25 165 GLY A CA 1
ATOM 1317 C C . GLY A 1 165 ? 1.386 -28.25 -15.148 1 98.25 165 GLY A C 1
ATOM 1318 O O . GLY A 1 165 ? 2.262 -27.562 -15.672 1 98.25 165 GLY A O 1
ATOM 1319 N N . PHE A 1 166 ? 1.535 -29.5 -14.805 1 98.69 166 PHE A N 1
ATOM 1320 C CA . PHE A 1 166 ? 2.734 -30.266 -15.125 1 98.69 166 PHE A CA 1
ATOM 1321 C C . PHE A 1 166 ? 2.447 -31.297 -16.219 1 98.69 166 PHE A C 1
ATOM 1323 O O . PHE A 1 166 ? 1.463 -32.031 -16.141 1 98.69 166 PHE A O 1
ATOM 1330 N N . ILE A 1 167 ? 3.271 -31.281 -17.219 1 98.88 167 ILE A N 1
ATOM 1331 C CA . ILE A 1 167 ? 3.131 -32.156 -18.375 1 98.88 167 ILE A CA 1
ATOM 1332 C C . ILE A 1 167 ? 4.305 -33.125 -18.438 1 98.88 167 ILE A C 1
ATOM 1334 O O . ILE A 1 167 ? 5.457 -32.719 -18.234 1 98.88 167 ILE A O 1
ATOM 1338 N N . LYS A 1 168 ? 4.031 -34.375 -18.703 1 98.94 168 LYS A N 1
ATOM 1339 C CA . LYS A 1 168 ? 5.055 -35.406 -18.844 1 98.94 168 LYS A CA 1
ATOM 1340 C C . LYS A 1 168 ? 4.766 -36.312 -20.047 1 98.94 168 LYS A C 1
ATOM 1342 O O . LYS A 1 168 ? 3.631 -36.75 -20.234 1 98.94 168 LYS A O 1
ATOM 1347 N N . ARG A 1 169 ? 5.773 -36.531 -20.812 1 98.88 169 ARG A N 1
ATOM 1348 C CA . ARG A 1 169 ? 5.68 -37.469 -21.938 1 98.88 169 ARG A CA 1
ATOM 1349 C C . ARG A 1 169 ? 5.703 -38.906 -21.453 1 98.88 169 ARG A C 1
ATOM 1351 O O . ARG A 1 169 ? 6.434 -39.25 -20.531 1 98.88 169 ARG A O 1
ATOM 1358 N N . ALA A 1 170 ? 4.938 -39.75 -22.094 1 98.88 170 ALA A N 1
ATOM 1359 C CA . ALA A 1 170 ? 4.984 -41.219 -21.938 1 98.88 170 ALA A CA 1
ATOM 1360 C C . ALA A 1 170 ? 4.914 -41.906 -23.281 1 98.88 170 ALA A C 1
ATOM 1362 O O . ALA A 1 170 ? 4.297 -41.406 -24.219 1 98.88 170 ALA A O 1
ATOM 1363 N N . THR A 1 171 ? 5.562 -43.031 -23.344 1 98.31 171 THR A N 1
ATOM 1364 C CA . THR A 1 171 ? 5.523 -43.812 -24.578 1 98.31 171 THR A CA 1
ATOM 1365 C C . THR A 1 171 ? 5.172 -45.25 -24.297 1 98.31 171 THR A C 1
ATOM 1367 O O . THR A 1 171 ? 5.605 -45.812 -23.281 1 98.31 171 THR A O 1
ATOM 1370 N N . PHE A 1 172 ? 4.375 -45.875 -25.156 1 98.31 172 PHE A N 1
ATOM 1371 C CA . PHE A 1 172 ? 3.988 -47.25 -25.078 1 98.31 172 PHE A CA 1
ATOM 1372 C C . PHE A 1 172 ? 3.615 -47.812 -26.469 1 98.31 172 PHE A C 1
ATOM 1374 O O . PHE A 1 172 ? 2.764 -47.219 -27.141 1 98.31 172 PHE A O 1
ATOM 1381 N N . GLY A 1 173 ? 4.195 -48.875 -26.875 1 96.88 173 GLY A N 1
ATOM 1382 C CA . GLY A 1 173 ? 3.846 -49.531 -28.125 1 96.88 173 GLY A CA 1
ATOM 1383 C C . GLY A 1 173 ? 4.027 -48.656 -29.328 1 96.88 173 GLY A C 1
ATOM 1384 O O . GLY A 1 173 ? 3.191 -48.656 -30.234 1 96.88 173 GLY A O 1
ATOM 1385 N N . GLY A 1 174 ? 4.98 -47.812 -29.281 1 95.88 174 GLY A N 1
ATOM 1386 C CA . GLY A 1 174 ? 5.258 -46.938 -30.406 1 95.88 174 GLY A CA 1
ATOM 1387 C C . GLY A 1 174 ? 4.41 -45.688 -30.406 1 95.88 174 GLY A C 1
ATOM 1388 O O . GLY A 1 174 ? 4.555 -44.844 -31.297 1 95.88 174 GLY A O 1
ATOM 1389 N N . GLU A 1 175 ? 3.5 -45.656 -29.484 1 97.31 175 GLU A N 1
ATOM 1390 C CA . GLU A 1 175 ? 2.658 -44.469 -29.359 1 97.31 175 GLU A CA 1
ATOM 1391 C C . GLU A 1 175 ? 3.217 -43.5 -28.312 1 97.31 175 GLU A C 1
ATOM 1393 O O . GLU A 1 175 ? 3.836 -43.938 -27.344 1 97.31 175 GLU A O 1
ATOM 1398 N N . THR A 1 176 ? 3.023 -42.25 -28.594 1 98.5 176 THR A N 1
ATOM 1399 C CA . THR A 1 176 ? 3.436 -41.188 -27.672 1 98.5 176 THR A CA 1
ATOM 1400 C C . THR A 1 176 ? 2.223 -40.562 -26.984 1 98.5 176 THR A C 1
ATOM 1402 O O . THR A 1 176 ? 1.218 -40.281 -27.641 1 98.5 176 THR A O 1
ATOM 1405 N N . TYR A 1 177 ? 2.334 -40.406 -25.703 1 98.88 177 TYR A N 1
ATOM 1406 C CA . TYR A 1 177 ? 1.284 -39.781 -24.891 1 98.88 177 TYR A CA 1
ATOM 1407 C C . TYR A 1 177 ? 1.825 -38.594 -24.109 1 98.88 177 TYR A C 1
ATOM 1409 O O . TYR A 1 177 ? 3.033 -38.5 -23.891 1 98.88 177 TYR A O 1
ATOM 1417 N N . LEU A 1 178 ? 0.951 -37.656 -23.828 1 98.69 178 LEU A N 1
ATOM 1418 C CA . LEU A 1 178 ? 1.219 -36.688 -22.75 1 98.69 178 LEU A CA 1
ATOM 1419 C C . LEU A 1 178 ? 0.28 -36.938 -21.562 1 98.69 178 LEU A C 1
ATOM 1421 O O . LEU A 1 178 ? -0.912 -37.188 -21.766 1 98.69 178 LEU A O 1
ATOM 1425 N N . VAL A 1 179 ? 0.812 -36.938 -20.359 1 98.94 179 VAL A N 1
ATOM 1426 C CA . VAL A 1 179 ? 0.093 -37.062 -19.094 1 98.94 179 VAL A CA 1
ATOM 1427 C C . VAL A 1 179 ? 0.221 -35.75 -18.312 1 98.94 179 VAL A C 1
ATOM 1429 O O . VAL A 1 179 ? 1.314 -35.219 -18.203 1 98.94 179 VAL A O 1
ATOM 1432 N N . GLY A 1 180 ? -0.909 -35.281 -17.844 1 98.88 180 GLY A N 1
ATOM 1433 C CA . GLY A 1 180 ? -0.831 -34 -17.156 1 98.88 180 GLY A CA 1
ATOM 1434 C C . GLY A 1 180 ? -1.807 -33.875 -16 1 98.88 180 GLY A C 1
ATOM 1435 O O . GLY A 1 180 ? -2.746 -34.656 -15.891 1 98.88 180 GLY A O 1
ATOM 1436 N N . SER A 1 181 ? -1.543 -33 -15.141 1 98.62 181 SER A N 1
ATOM 1437 C CA . SER A 1 181 ? -2.393 -32.469 -14.078 1 98.62 181 SER A CA 1
ATOM 1438 C C . SER A 1 181 ? -1.912 -31.109 -13.609 1 98.62 181 SER A C 1
ATOM 1440 O O . SER A 1 181 ? -1.119 -30.453 -14.297 1 98.62 181 SER A O 1
ATOM 1442 N N . GLY A 1 182 ? -2.482 -30.594 -12.547 1 97.81 182 GLY A N 1
ATOM 1443 C CA . GLY A 1 182 ? -2.07 -29.297 -12.016 1 97.81 182 GLY A CA 1
ATOM 1444 C C . GLY A 1 182 ? -2.803 -28.922 -10.742 1 97.81 182 GLY A C 1
ATOM 1445 O O . GLY A 1 182 ? -3.492 -29.75 -10.148 1 97.81 182 GLY A O 1
ATOM 1446 N N . PHE A 1 183 ? -2.488 -27.75 -10.25 1 96.25 183 PHE A N 1
ATOM 1447 C CA . PHE A 1 183 ? -3.18 -27.156 -9.109 1 96.25 183 PHE A CA 1
ATOM 1448 C C . PHE A 1 183 ? -3.434 -25.672 -9.352 1 96.25 183 PHE A C 1
ATOM 1450 O O . PHE A 1 183 ? -2.844 -25.078 -10.25 1 96.25 183 PHE A O 1
ATOM 1457 N N . TYR A 1 184 ? -4.348 -25.172 -8.625 1 95.19 184 TYR A N 1
ATOM 1458 C CA . TYR A 1 184 ? -4.711 -23.781 -8.773 1 95.19 184 TYR A CA 1
ATOM 1459 C C . TYR A 1 184 ? -3.961 -22.906 -7.77 1 95.19 184 TYR A C 1
ATOM 1461 O O . TYR A 1 184 ? -4.047 -23.125 -6.559 1 95.19 184 TYR A O 1
ATOM 1469 N N . ILE A 1 185 ? -3.334 -21.906 -8.281 1 93.5 185 ILE A N 1
ATOM 1470 C CA . ILE A 1 185 ? -2.375 -21.094 -7.535 1 93.5 185 ILE A CA 1
ATOM 1471 C C . ILE A 1 185 ? -3.084 -20.375 -6.395 1 93.5 185 ILE A C 1
ATOM 1473 O O . ILE A 1 185 ? -2.533 -20.25 -5.297 1 93.5 185 ILE A O 1
ATOM 1477 N N . GLU A 1 186 ? -4.301 -20 -6.586 1 90.88 186 GLU A N 1
ATOM 1478 C CA . GLU A 1 186 ? -5.051 -19.188 -5.621 1 90.88 186 GLU A CA 1
ATOM 1479 C C . GLU A 1 186 ? -5.387 -20.016 -4.375 1 90.88 186 GLU A C 1
ATOM 1481 O O . GLU A 1 186 ? -5.777 -19.453 -3.348 1 90.88 186 GLU A O 1
ATOM 1486 N N . ASP A 1 187 ? -5.23 -21.312 -4.477 1 91.81 187 ASP A N 1
ATOM 1487 C CA . ASP A 1 187 ? -5.457 -22.156 -3.314 1 91.81 187 ASP A CA 1
ATOM 1488 C C . ASP A 1 187 ? -4.27 -22.109 -2.355 1 91.81 187 ASP A C 1
ATOM 1490 O O . ASP A 1 187 ? -4.375 -22.531 -1.202 1 91.81 187 ASP A O 1
ATOM 1494 N N . TYR A 1 188 ? -3.15 -21.531 -2.814 1 91.19 188 TYR A N 1
ATOM 1495 C CA . TYR A 1 188 ? -1.923 -21.625 -2.031 1 91.19 188 TYR A CA 1
ATOM 1496 C C . TYR A 1 188 ? -1.307 -20.25 -1.809 1 91.19 188 TYR A C 1
ATOM 1498 O O . TYR A 1 188 ? -0.429 -20.094 -0.958 1 91.19 188 TYR A O 1
ATOM 1506 N N . LEU A 1 189 ? -1.755 -19.328 -2.633 1 93.44 189 LEU A N 1
ATOM 1507 C CA . LEU A 1 189 ? -1.298 -17.953 -2.516 1 93.44 189 LEU A CA 1
ATOM 1508 C C . LEU A 1 189 ? -2.479 -17 -2.357 1 93.44 189 LEU A C 1
ATOM 1510 O O . LEU A 1 189 ? -3.52 -17.188 -2.992 1 93.44 189 LEU A O 1
ATOM 1514 N N . PHE A 1 190 ? -2.287 -16.078 -1.515 1 95.31 190 PHE A N 1
ATOM 1515 C CA . PHE A 1 190 ? -3.312 -15.055 -1.395 1 95.31 190 PHE A CA 1
ATOM 1516 C C . PHE A 1 190 ? -3.102 -13.953 -2.432 1 95.31 190 PHE A C 1
ATOM 1518 O O . PHE A 1 190 ? -2.059 -13.297 -2.447 1 95.31 190 PHE A O 1
ATOM 1525 N N . THR A 1 191 ? -4.023 -13.734 -3.268 1 95.06 191 THR A N 1
ATOM 1526 C CA . THR A 1 191 ? -4.02 -12.664 -4.262 1 95.06 191 THR A CA 1
ATOM 1527 C C . THR A 1 191 ? -5.375 -11.969 -4.305 1 95.06 191 THR A C 1
ATOM 1529 O O . THR A 1 191 ? -6.398 -12.562 -3.967 1 95.06 191 THR A O 1
ATOM 1532 N N . ARG A 1 192 ? -5.344 -10.742 -4.66 1 95.5 192 ARG A N 1
ATOM 1533 C CA . ARG A 1 192 ? -6.551 -9.945 -4.852 1 95.5 192 ARG A CA 1
ATOM 1534 C C . ARG A 1 192 ? -6.379 -8.961 -6 1 95.5 192 ARG A C 1
ATOM 1536 O O . ARG A 1 192 ? -5.262 -8.531 -6.289 1 95.5 192 ARG A O 1
ATOM 1543 N N . ASP A 1 193 ? -7.449 -8.656 -6.637 1 94.94 193 ASP A N 1
ATOM 1544 C CA . ASP A 1 193 ? -7.504 -7.625 -7.668 1 94.94 193 ASP A CA 1
ATOM 1545 C C . ASP A 1 193 ? -8.492 -6.523 -7.293 1 94.94 193 ASP A C 1
ATOM 1547 O O . ASP A 1 193 ? -9.68 -6.797 -7.078 1 94.94 193 ASP A O 1
ATOM 1551 N N . THR A 1 194 ? -7.969 -5.266 -7.324 1 96.38 194 THR A N 1
ATOM 1552 C CA . THR A 1 194 ? -8.844 -4.152 -6.977 1 96.38 194 THR A CA 1
ATOM 1553 C C . THR A 1 194 ? -10.031 -4.078 -7.934 1 96.38 194 THR A C 1
ATOM 1555 O O . THR A 1 194 ? -11.133 -3.699 -7.539 1 96.38 194 THR A O 1
ATOM 1558 N N . GLU A 1 195 ? -9.883 -4.5 -9.148 1 91.88 195 GLU A N 1
ATOM 1559 C CA . GLU A 1 195 ? -10.922 -4.426 -10.172 1 91.88 195 GLU A CA 1
ATOM 1560 C C . GLU A 1 195 ? -12.094 -5.348 -9.844 1 91.88 195 GLU A C 1
ATOM 1562 O O . GLU A 1 195 ? -13.227 -5.094 -10.25 1 91.88 195 GLU A O 1
ATOM 1567 N N . ASN A 1 196 ? -11.836 -6.414 -9.109 1 88.81 196 ASN A N 1
ATOM 1568 C CA . ASN A 1 196 ? -12.875 -7.395 -8.805 1 88.81 196 ASN A CA 1
ATOM 1569 C C . ASN A 1 196 ? -13.273 -7.344 -7.332 1 88.81 196 ASN A C 1
ATOM 1571 O O . ASN A 1 196 ? -13.875 -8.289 -6.816 1 88.81 196 ASN A O 1
ATOM 1575 N N . CYS A 1 197 ? -12.945 -6.309 -6.695 1 92.62 197 CYS A N 1
ATOM 1576 C CA . CYS A 1 197 ? -13.195 -6.203 -5.262 1 92.62 197 CYS A CA 1
ATOM 1577 C C . CYS A 1 197 ? -14.586 -5.652 -4.984 1 92.62 197 CYS A C 1
ATOM 1579 O O . CYS A 1 197 ? -15.055 -4.75 -5.688 1 92.62 197 CYS A O 1
ATOM 1581 N N . GLU A 1 198 ? -15.227 -6.164 -3.98 1 94.62 198 GLU A N 1
ATOM 1582 C CA . GLU A 1 198 ? -16.547 -5.691 -3.57 1 94.62 198 GLU A CA 1
ATOM 1583 C C . GLU A 1 198 ? -16.438 -4.465 -2.668 1 94.62 198 GLU A C 1
ATOM 1585 O O . GLU A 1 198 ? -15.727 -4.488 -1.662 1 94.62 198 GLU A O 1
ATOM 1590 N N . PHE A 1 199 ? -17.203 -3.492 -3.066 1 96.75 199 PHE A N 1
ATOM 1591 C CA . PHE A 1 199 ? -17.125 -2.234 -2.332 1 96.75 199 PHE A CA 1
ATOM 1592 C C . PHE A 1 199 ? -18.266 -2.141 -1.318 1 96.75 199 PHE A C 1
ATOM 1594 O O . PHE A 1 199 ? -19.375 -2.6 -1.581 1 96.75 199 PHE A O 1
ATOM 1601 N N . ILE A 1 200 ? -17.938 -1.532 -0.197 1 96.06 200 ILE A N 1
ATOM 1602 C CA . ILE A 1 200 ? -18.906 -1.188 0.833 1 96.06 200 ILE A CA 1
ATOM 1603 C C . ILE A 1 200 ? -18.812 0.3 1.163 1 96.06 200 ILE A C 1
ATOM 1605 O O . ILE A 1 200 ? -17.844 0.961 0.784 1 96.06 200 ILE A O 1
ATOM 1609 N N . ASN A 1 201 ? -19.828 0.777 1.818 1 95.06 201 ASN A N 1
ATOM 1610 C CA . ASN A 1 201 ? -19.75 2.123 2.373 1 95.06 201 ASN A CA 1
ATOM 1611 C C . ASN A 1 201 ? -19.047 2.123 3.736 1 95.06 201 ASN A C 1
ATOM 1613 O O . ASN A 1 201 ? -19.453 1.382 4.637 1 95.06 201 ASN A O 1
ATOM 1617 N N . ALA A 1 202 ? -18 2.797 3.889 1 91.81 202 ALA A N 1
ATOM 1618 C CA . ALA A 1 202 ? -17.266 2.961 5.137 1 91.81 202 ALA A CA 1
ATOM 1619 C C . ALA A 1 202 ? -17.125 4.434 5.508 1 91.81 202 ALA A C 1
ATOM 1621 O O . ALA A 1 202 ? -16.328 5.16 4.926 1 91.81 202 ALA A O 1
ATOM 1622 N N . THR A 1 203 ? -17.844 4.871 6.52 1 90.56 203 THR A N 1
ATOM 1623 C CA . THR A 1 203 ? -17.844 6.238 7.031 1 90.56 203 THR A CA 1
ATOM 1624 C C . THR A 1 203 ? -18.172 7.234 5.926 1 90.56 203 THR A C 1
ATOM 1626 O O . THR A 1 203 ? -17.594 8.328 5.875 1 90.56 203 THR A O 1
ATOM 1629 N N . GLY A 1 204 ? -18.891 6.852 4.867 1 91.25 204 GLY A N 1
ATOM 1630 C CA . GLY A 1 204 ? -19.359 7.801 3.869 1 91.25 204 GLY A CA 1
ATOM 1631 C C . GLY A 1 204 ? -18.609 7.695 2.549 1 91.25 204 GLY A C 1
ATOM 1632 O O . GLY A 1 204 ? -18.922 8.414 1.6 1 91.25 204 GLY A O 1
ATOM 1633 N N . VAL A 1 205 ? -17.625 6.848 2.52 1 94.88 205 VAL A N 1
ATOM 1634 C CA . VAL A 1 205 ? -16.906 6.664 1.259 1 94.88 205 VAL A CA 1
ATOM 1635 C C . VAL A 1 205 ? -16.906 5.188 0.874 1 94.88 205 VAL A C 1
ATOM 1637 O O . VAL A 1 205 ? -17.266 4.328 1.688 1 94.88 205 VAL A O 1
ATOM 1640 N N . SER A 1 206 ? -16.594 4.879 -0.414 1 97.19 206 SER A N 1
ATOM 1641 C CA . SER A 1 206 ? -16.547 3.51 -0.911 1 97.19 206 SER A CA 1
ATOM 1642 C C . SER A 1 206 ? -15.211 2.848 -0.576 1 97.19 206 SER A C 1
ATOM 1644 O O . SER A 1 206 ? -14.148 3.422 -0.82 1 97.19 206 SER A O 1
ATOM 1646 N N . LEU A 1 207 ? -15.312 1.679 0.004 1 97.94 207 LEU A N 1
ATOM 1647 C CA . LEU A 1 207 ? -14.109 0.987 0.453 1 97.94 207 LEU A CA 1
ATOM 1648 C C . LEU A 1 207 ? -14.172 -0.493 0.088 1 97.94 207 LEU A C 1
ATOM 1650 O O . LEU A 1 207 ? -15.219 -1.129 0.217 1 97.94 207 LEU A O 1
ATOM 1654 N N . CYS A 1 208 ? -13.094 -1.012 -0.41 1 98 208 CYS A N 1
ATOM 1655 C CA . CYS A 1 208 ? -12.891 -2.436 -0.655 1 98 208 CYS A CA 1
ATOM 1656 C C . CYS A 1 208 ? -11.789 -2.994 0.237 1 98 208 CYS A C 1
ATOM 1658 O O . CYS A 1 208 ? -10.656 -2.518 0.201 1 98 208 CYS A O 1
ATOM 1660 N N . GLU A 1 209 ? -12.125 -3.943 1.099 1 97.75 209 GLU A N 1
ATOM 1661 C CA . GLU A 1 209 ? -11.086 -4.625 1.86 1 97.75 209 GLU A CA 1
ATOM 1662 C C . GLU A 1 209 ? -10.281 -5.57 0.971 1 97.75 209 GLU A C 1
ATOM 1664 O O . GLU A 1 209 ? -10.797 -6.586 0.502 1 97.75 209 GLU A O 1
ATOM 1669 N N . LEU A 1 210 ? -9.031 -5.289 0.744 1 98 210 LEU A N 1
ATOM 1670 C CA . LEU A 1 210 ? -8.188 -6.098 -0.125 1 98 210 LEU A CA 1
ATOM 1671 C C . LEU A 1 210 ? -7.578 -7.266 0.644 1 98 210 LEU A C 1
ATOM 1673 O O . LEU A 1 210 ? -7.488 -8.383 0.121 1 98 210 LEU A O 1
ATOM 1677 N N . MET A 1 211 ? -7.16 -7.02 1.852 1 98.06 211 MET A N 1
ATOM 1678 C CA . MET A 1 211 ? -6.445 -8.023 2.635 1 98.06 211 MET A CA 1
ATOM 1679 C C . MET A 1 211 ? -6.742 -7.863 4.121 1 98.06 211 MET A C 1
ATOM 1681 O O . MET A 1 211 ? -6.609 -6.77 4.672 1 98.06 211 MET A O 1
ATOM 1685 N N . HIS A 1 212 ? -7.156 -8.891 4.719 1 98.31 212 HIS A N 1
ATOM 1686 C CA . HIS A 1 212 ? -7.395 -8.992 6.152 1 98.31 212 HIS A CA 1
ATOM 1687 C C . HIS A 1 212 ? -6.973 -10.359 6.688 1 98.31 212 HIS A C 1
ATOM 1689 O O . HIS A 1 212 ? -7.531 -11.383 6.293 1 98.31 212 HIS A O 1
ATOM 1695 N N . PRO A 1 213 ? -6.012 -10.375 7.574 1 97.69 213 PRO A N 1
ATOM 1696 C CA . PRO A 1 213 ? -5.449 -11.656 8.008 1 97.69 213 PRO A CA 1
ATOM 1697 C C . PRO A 1 213 ? -6.488 -12.57 8.656 1 97.69 213 PRO A C 1
ATOM 1699 O O . PRO A 1 213 ? -6.406 -13.789 8.531 1 97.69 213 PRO A O 1
ATOM 1702 N N . GLU A 1 214 ? -7.492 -12.047 9.281 1 96.06 214 GLU A N 1
ATOM 1703 C CA . GLU A 1 214 ? -8.484 -12.844 10 1 96.06 214 GLU A CA 1
ATOM 1704 C C . GLU A 1 214 ? -9.508 -13.445 9.047 1 96.06 214 GLU A C 1
ATOM 1706 O O . GLU A 1 214 ? -10.328 -14.273 9.445 1 96.06 214 GLU A O 1
ATOM 1711 N N . ARG A 1 215 ? -9.484 -13.047 7.781 1 94.19 215 ARG A N 1
ATOM 1712 C CA . ARG A 1 215 ? -10.422 -13.57 6.797 1 94.19 215 ARG A CA 1
ATOM 1713 C C . ARG A 1 215 ? -9.727 -14.523 5.828 1 94.19 215 ARG A C 1
ATOM 1715 O O . ARG A 1 215 ? -10.297 -14.898 4.805 1 94.19 215 ARG A O 1
ATOM 1722 N N . MET A 1 216 ? -8.578 -14.914 6.125 1 92.56 216 MET A N 1
ATOM 1723 C CA . MET A 1 216 ? -7.809 -15.859 5.316 1 92.56 216 MET A CA 1
ATOM 1724 C C . MET A 1 216 ? -7.922 -17.281 5.875 1 92.56 216 MET A C 1
ATOM 1726 O O . MET A 1 216 ? -8.141 -17.453 7.074 1 92.56 216 MET A O 1
ATOM 1730 N N . LYS A 1 217 ? -7.812 -18.203 4.953 1 85.56 217 LYS A N 1
ATOM 1731 C CA . LYS A 1 217 ? -7.922 -19.625 5.312 1 85.56 217 LYS A CA 1
ATOM 1732 C C . LYS A 1 217 ? -6.836 -20.016 6.305 1 85.56 217 LYS A C 1
ATOM 1734 O O . LYS A 1 217 ? -7.109 -20.734 7.277 1 85.56 217 LYS A O 1
ATOM 1739 N N . ASN A 1 218 ? -5.645 -19.594 6.102 1 86.69 218 ASN A N 1
ATOM 1740 C CA . ASN A 1 218 ? -4.5 -19.859 6.961 1 86.69 218 ASN A CA 1
ATOM 1741 C C . ASN A 1 218 ? -3.912 -18.578 7.547 1 86.69 218 ASN A C 1
ATOM 1743 O O . ASN A 1 218 ? -4.137 -17.5 7.016 1 86.69 218 ASN A O 1
ATOM 1747 N N . ASN A 1 219 ? -3.26 -18.766 8.672 1 90.62 219 ASN A N 1
ATOM 1748 C CA . ASN A 1 219 ? -2.566 -17.609 9.258 1 90.62 219 ASN A CA 1
ATOM 1749 C C . ASN A 1 219 ? -1.451 -17.109 8.344 1 90.62 219 ASN A C 1
ATOM 1751 O O . ASN A 1 219 ? -0.466 -17.812 8.117 1 90.62 219 ASN A O 1
ATOM 1755 N N . PRO A 1 220 ? -1.571 -15.922 7.895 1 93.75 220 PRO A N 1
ATOM 1756 C CA . PRO A 1 220 ? -0.586 -15.422 6.934 1 93.75 220 PRO A CA 1
ATOM 1757 C C . PRO A 1 220 ? 0.695 -14.93 7.602 1 93.75 220 PRO A C 1
ATOM 1759 O O . PRO A 1 220 ? 1.684 -14.648 6.918 1 93.75 220 PRO A O 1
ATOM 1762 N N . GLY A 1 221 ? 0.727 -14.797 8.883 1 95.25 221 GLY A N 1
ATOM 1763 C CA . GLY A 1 221 ? 1.909 -14.336 9.594 1 95.25 221 GLY A CA 1
ATOM 1764 C C . GLY A 1 221 ? 2.029 -12.82 9.625 1 95.25 221 GLY A C 1
ATOM 1765 O O . GLY A 1 221 ? 3.129 -12.281 9.758 1 95.25 221 GLY A O 1
ATOM 1766 N N . ILE A 1 222 ? 0.998 -12.148 9.336 1 97.75 222 ILE A N 1
ATOM 1767 C CA . ILE A 1 222 ? 0.931 -10.695 9.43 1 97.75 222 ILE A CA 1
ATOM 1768 C C . ILE A 1 222 ? -0.266 -10.289 10.289 1 97.75 222 ILE A C 1
ATOM 1770 O O . ILE A 1 222 ? -1.157 -11.102 10.547 1 97.75 222 ILE A O 1
ATOM 1774 N N . ASN A 1 223 ? -0.285 -9.055 10.758 1 98.19 223 ASN A N 1
ATOM 1775 C CA . ASN A 1 223 ? -1.412 -8.602 11.57 1 98.19 223 ASN A CA 1
ATOM 1776 C C . ASN A 1 223 ? -1.905 -7.227 11.125 1 98.19 223 ASN A C 1
ATOM 1778 O O . ASN A 1 223 ? -2.418 -6.453 11.93 1 98.19 223 ASN A O 1
ATOM 1782 N N . TYR A 1 224 ? -1.669 -6.816 9.891 1 98.69 224 TYR A N 1
ATOM 1783 C CA . TYR A 1 224 ? -2.219 -5.59 9.32 1 98.69 224 TYR A CA 1
ATOM 1784 C C . TYR A 1 224 ? -3.223 -5.902 8.219 1 98.69 224 TYR A C 1
ATOM 1786 O O . TYR A 1 224 ? -3.238 -7.012 7.68 1 98.69 224 TYR A O 1
ATOM 1794 N N . SER A 1 225 ? -4.129 -4.996 7.926 1 98.75 225 SER A N 1
ATOM 1795 C CA . SER A 1 225 ? -5.098 -5.082 6.836 1 98.75 225 SER A CA 1
ATOM 1796 C C . SER A 1 225 ? -4.883 -3.969 5.816 1 98.75 225 SER A C 1
ATOM 1798 O O . SER A 1 225 ? -4.262 -2.949 6.125 1 98.75 225 SER A O 1
ATOM 1800 N N . ILE A 1 226 ? -5.246 -4.152 4.613 1 98.88 226 ILE A N 1
ATOM 1801 C CA . ILE A 1 226 ? -5.16 -3.184 3.525 1 98.88 226 ILE A CA 1
ATOM 1802 C C . ILE A 1 226 ? -6.535 -3 2.891 1 98.88 226 ILE A C 1
ATOM 1804 O O . ILE A 1 226 ? -7.203 -3.979 2.543 1 98.88 226 ILE A O 1
ATOM 1808 N N . ALA A 1 227 ? -6.945 -1.821 2.744 1 98.69 227 ALA A N 1
ATOM 1809 C CA . ALA A 1 227 ? -8.18 -1.487 2.033 1 98.69 227 ALA A CA 1
ATOM 1810 C C . ALA A 1 227 ? -7.902 -0.509 0.894 1 98.69 227 ALA A C 1
ATOM 1812 O O . ALA A 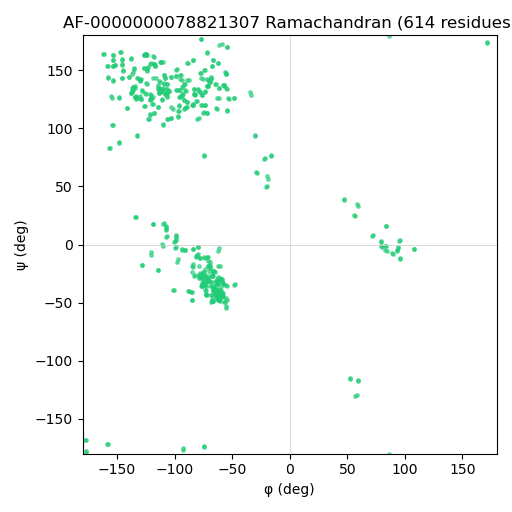1 227 ? -6.891 0.194 0.9 1 98.69 227 ALA A O 1
ATOM 1813 N N . TYR A 1 228 ? -8.68 -0.613 -0.12 1 98.69 228 TYR A N 1
ATOM 1814 C CA . TYR A 1 228 ? -8.75 0.323 -1.237 1 98.69 228 TYR A CA 1
ATOM 1815 C C . TYR A 1 228 ? -9.953 1.246 -1.103 1 98.69 228 TYR A C 1
ATOM 1817 O O . TYR A 1 228 ? -11.094 0.789 -1.116 1 98.69 228 TYR A O 1
ATOM 1825 N N . ALA A 1 229 ? -9.719 2.574 -0.966 1 98.5 229 ALA A N 1
ATOM 1826 C CA . ALA A 1 229 ? -10.797 3.531 -0.738 1 98.5 229 ALA A CA 1
ATOM 1827 C C . ALA A 1 229 ? -10.969 4.461 -1.936 1 98.5 229 ALA A C 1
ATOM 1829 O O . ALA A 1 229 ? -9.984 4.91 -2.523 1 98.5 229 ALA A O 1
ATOM 1830 N N . VAL A 1 230 ? -12.172 4.738 -2.25 1 98.25 230 VAL A N 1
ATOM 1831 C CA . VAL A 1 230 ? -12.547 5.684 -3.295 1 98.25 230 VAL A CA 1
ATOM 1832 C C . VAL A 1 230 ? -13.336 6.84 -2.686 1 98.25 230 VAL A C 1
ATOM 1834 O O . VAL A 1 230 ? -14.43 6.641 -2.15 1 98.25 230 VAL A O 1
ATOM 1837 N N . VAL A 1 231 ? -12.727 7.996 -2.738 1 98.44 231 VAL A N 1
ATOM 1838 C CA . VAL A 1 231 ? -13.422 9.219 -2.352 1 98.44 231 VAL A CA 1
ATOM 1839 C C . VAL A 1 231 ? -13.836 9.992 -3.602 1 98.44 231 VAL A C 1
ATOM 1841 O O . VAL A 1 231 ? -13 10.609 -4.266 1 98.44 231 VAL A O 1
ATOM 1844 N N . GLY A 1 232 ? -15.125 10.008 -3.887 1 97.75 232 GLY A N 1
ATOM 1845 C CA . GLY A 1 232 ? -15.625 10.648 -5.094 1 97.75 232 GLY A CA 1
ATOM 1846 C C . GLY A 1 232 ? -15.555 12.164 -5.039 1 97.75 232 GLY A C 1
ATOM 1847 O O . GLY A 1 232 ? -15.32 12.742 -3.975 1 97.75 232 GLY A O 1
ATOM 1848 N N . PRO A 1 233 ? -15.711 12.805 -6.281 1 97.38 233 PRO A N 1
ATOM 1849 C CA . PRO A 1 233 ? -15.711 14.273 -6.312 1 97.38 233 PRO A CA 1
ATOM 1850 C C . PRO A 1 233 ? -16.719 14.875 -5.344 1 97.38 233 PRO A C 1
ATOM 1852 O O . PRO A 1 233 ? -17.906 14.516 -5.367 1 97.38 233 PRO A O 1
ATOM 1855 N N . GLY A 1 234 ? -16.219 15.758 -4.461 1 96.44 234 GLY A N 1
ATOM 1856 C CA . GLY A 1 234 ? -17.094 16.453 -3.529 1 96.44 234 GLY A CA 1
ATOM 1857 C C . GLY A 1 234 ? -17.406 15.656 -2.279 1 96.44 234 GLY A C 1
ATOM 1858 O O . GLY A 1 234 ? -18.078 16.141 -1.373 1 96.44 234 GLY A O 1
ATOM 1859 N N . GLU A 1 235 ? -16.906 14.453 -2.166 1 96.75 235 GLU A N 1
ATOM 1860 C CA . GLU A 1 235 ? -17.219 13.586 -1.033 1 96.75 235 GLU A CA 1
ATOM 1861 C C . GLU A 1 235 ? -16.234 13.805 0.116 1 96.75 235 GLU A C 1
ATOM 1863 O O . GLU A 1 235 ? -15.141 14.328 -0.088 1 96.75 235 GLU A O 1
ATOM 1868 N N . LYS A 1 236 ? -16.672 13.484 1.314 1 95.75 236 LYS A N 1
ATOM 1869 C CA . LYS A 1 236 ? -15.844 13.438 2.518 1 95.75 236 LYS A CA 1
ATOM 1870 C C . LYS A 1 236 ? -16.297 12.32 3.453 1 95.75 236 LYS A C 1
ATOM 1872 O O . LYS A 1 236 ? -17.5 12.008 3.512 1 95.75 236 LYS A O 1
ATOM 1877 N N . ASN A 1 237 ? -15.297 11.711 4.07 1 94.88 237 ASN A N 1
ATOM 1878 C CA . ASN A 1 237 ? -15.734 10.711 5.039 1 94.88 237 ASN A CA 1
ATOM 1879 C C . ASN A 1 237 ? -16.062 11.344 6.387 1 94.88 237 ASN A C 1
ATOM 1881 O O . ASN A 1 237 ? -15.734 12.508 6.629 1 94.88 237 ASN A O 1
ATOM 1885 N N . LEU A 1 238 ? -16.859 10.648 7.188 1 95.88 238 LEU A N 1
ATOM 1886 C CA . LEU A 1 238 ? -17.203 11.102 8.531 1 95.88 238 LEU A CA 1
ATOM 1887 C C . LEU A 1 238 ? -15.961 11.141 9.414 1 95.88 238 LEU A C 1
ATOM 1889 O O . LEU A 1 238 ? -15.117 10.242 9.352 1 95.88 238 LEU A O 1
ATOM 1893 N N . PRO A 1 239 ? -15.875 12.211 10.211 1 97.31 239 PRO A N 1
ATOM 1894 C CA . PRO A 1 239 ? -14.773 12.211 11.18 1 97.31 239 PRO A CA 1
ATOM 1895 C C . PRO A 1 239 ? -14.781 10.969 12.07 1 97.31 239 PRO A C 1
ATOM 1897 O O . PRO A 1 239 ? -15.836 10.555 12.547 1 97.31 239 PRO A O 1
ATOM 1900 N N . HIS A 1 240 ? -13.633 10.344 12.266 1 97.31 240 HIS A N 1
ATOM 1901 C CA . HIS A 1 240 ? -13.516 9.125 13.062 1 97.31 240 HIS A CA 1
ATOM 1902 C C . HIS A 1 240 ? -12.109 8.984 13.648 1 97.31 240 HIS A C 1
ATOM 1904 O O . HIS A 1 240 ? -11.203 9.734 13.281 1 97.31 240 HIS A O 1
ATOM 1910 N N . ARG A 1 241 ? -11.992 8.156 14.625 1 96.06 241 ARG A N 1
ATOM 1911 C CA . ARG A 1 241 ? -10.703 7.824 15.219 1 96.06 241 ARG A CA 1
ATOM 1912 C C . ARG A 1 241 ? -10.531 6.312 15.359 1 96.06 241 ARG A C 1
ATOM 1914 O O . ARG A 1 241 ? -11.516 5.586 15.516 1 96.06 241 ARG A O 1
ATOM 1921 N N . LEU A 1 242 ? -9.312 5.852 15.148 1 96.38 242 LEU A N 1
ATOM 1922 C CA . LEU A 1 242 ? -8.945 4.469 15.414 1 96.38 242 LEU A CA 1
ATOM 1923 C C . LEU A 1 242 ? -8.016 4.375 16.625 1 96.38 242 LEU A C 1
ATOM 1925 O O . LEU A 1 242 ? -7.172 5.246 16.828 1 96.38 242 LEU A O 1
ATOM 1929 N N . SER A 1 243 ? -8.156 3.295 17.391 1 96.44 243 SER A N 1
ATOM 1930 C CA . SER A 1 243 ? -7.273 3.08 18.531 1 96.44 243 SER A CA 1
ATOM 1931 C C . SER A 1 243 ? -5.879 2.656 18.078 1 96.44 243 SER A C 1
ATOM 1933 O O . SER A 1 243 ? -4.941 2.627 18.875 1 96.44 243 SER A O 1
ATOM 1935 N N . ASN A 1 244 ? -5.672 2.316 16.859 1 96.88 244 ASN A N 1
ATOM 1936 C CA . ASN A 1 244 ? -4.387 1.954 16.266 1 96.88 244 ASN A CA 1
ATOM 1937 C C . ASN A 1 244 ? -3.986 2.926 15.156 1 96.88 244 ASN A C 1
ATOM 1939 O O . ASN A 1 244 ? -4.82 3.68 14.656 1 96.88 244 ASN A O 1
ATOM 1943 N N . PRO A 1 245 ? -2.678 2.951 14.781 1 97.31 245 PRO A N 1
ATOM 1944 C CA . PRO A 1 245 ? -2.246 3.799 13.664 1 97.31 245 PRO A CA 1
ATOM 1945 C C . PRO A 1 245 ? -2.797 3.332 12.32 1 97.31 245 PRO A C 1
ATOM 1947 O O . PRO A 1 245 ? -3.141 2.158 12.164 1 97.31 245 PRO A O 1
ATOM 1950 N N . GLU A 1 246 ? -2.91 4.23 11.445 1 98.19 246 GLU A N 1
ATOM 1951 C CA . GLU A 1 246 ? -3.391 3.975 10.086 1 98.19 246 GLU A CA 1
ATOM 1952 C C . GLU A 1 246 ? -2.547 4.719 9.055 1 98.19 246 GLU A C 1
ATOM 1954 O O . GLU A 1 246 ? -2.279 5.914 9.211 1 98.19 246 GLU A O 1
ATOM 1959 N N . THR A 1 247 ? -2.115 4.047 8.008 1 98.75 247 THR A N 1
ATOM 1960 C CA . THR A 1 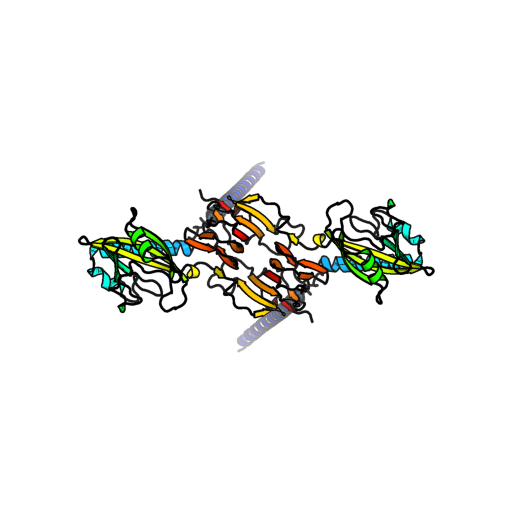247 ? -1.321 4.637 6.938 1 98.75 247 THR A CA 1
ATOM 1961 C C . THR A 1 247 ? -2.174 4.855 5.691 1 98.75 247 THR A C 1
ATOM 1963 O O . THR A 1 247 ? -2.922 3.969 5.281 1 98.75 247 THR A O 1
ATOM 1966 N N . TYR A 1 248 ? -2.096 6.047 5.113 1 98.81 248 TYR A N 1
ATOM 1967 C CA . TYR A 1 248 ? -2.701 6.375 3.828 1 98.81 248 TYR A CA 1
ATOM 1968 C C . TYR A 1 248 ? -1.641 6.488 2.74 1 98.81 248 TYR A C 1
ATOM 1970 O O . TYR A 1 248 ? -0.619 7.152 2.926 1 98.81 248 TYR A O 1
ATOM 1978 N N . TYR A 1 249 ? -1.828 5.859 1.666 1 98.94 249 TYR A N 1
ATOM 1979 C CA . TYR A 1 249 ? -1.047 6.086 0.455 1 98.94 249 TYR A CA 1
ATOM 1980 C C . TYR A 1 249 ? -1.944 6.5 -0.704 1 98.94 249 TYR A C 1
ATOM 1982 O O . TYR A 1 249 ? -2.9 5.797 -1.042 1 98.94 249 TYR A O 1
ATOM 1990 N N . THR A 1 250 ? -1.576 7.594 -1.36 1 98.88 250 THR A N 1
ATOM 1991 C CA . THR A 1 250 ? -2.422 8.133 -2.422 1 98.88 250 THR A CA 1
ATOM 1992 C C . THR A 1 250 ? -2.049 7.523 -3.77 1 98.88 250 THR A C 1
ATOM 1994 O O . THR A 1 250 ? -0.93 7.711 -4.254 1 98.88 250 THR A O 1
ATOM 1997 N N . LEU A 1 251 ? -2.996 6.848 -4.328 1 98.69 251 LEU A N 1
ATOM 1998 C CA . LEU A 1 251 ? -2.785 6.184 -5.609 1 98.69 251 LEU A CA 1
ATOM 1999 C C . LEU A 1 251 ? -3.012 7.148 -6.766 1 98.69 251 LEU A C 1
ATOM 2001 O O . LEU A 1 251 ? -2.242 7.16 -7.73 1 98.69 251 LEU A O 1
ATOM 2005 N N . GLU A 1 252 ? -4.105 7.855 -6.703 1 98.19 252 GLU A N 1
ATOM 2006 C CA . GLU A 1 252 ? -4.523 8.797 -7.738 1 98.19 252 GLU A CA 1
ATOM 2007 C C . GLU A 1 252 ? -5.371 9.922 -7.148 1 98.19 252 GLU A C 1
ATOM 2009 O O . GLU A 1 252 ? -6 9.75 -6.102 1 98.19 252 GLU A O 1
ATOM 2014 N N . GLY A 1 253 ? -5.355 11.07 -7.848 1 98.06 253 GLY A N 1
ATOM 2015 C CA . GLY A 1 253 ? -6.215 12.172 -7.461 1 98.06 253 GLY A CA 1
ATOM 2016 C C . GLY A 1 253 ? -5.598 13.07 -6.402 1 98.06 253 GLY A C 1
ATOM 2017 O O . GLY A 1 253 ? -4.422 12.922 -6.062 1 98.06 253 GLY A O 1
ATOM 2018 N N . ASN A 1 254 ? -6.375 14.094 -6.035 1 97.12 254 ASN A N 1
ATOM 2019 C CA . ASN A 1 254 ? -5.996 15.078 -5.027 1 97.12 254 ASN A CA 1
ATOM 2020 C C . ASN A 1 254 ? -7.062 15.211 -3.945 1 97.12 254 ASN A C 1
ATOM 2022 O O . ASN A 1 254 ? -8.242 14.938 -4.191 1 97.12 254 ASN A O 1
ATOM 2026 N N . GLY A 1 255 ? -6.617 15.578 -2.797 1 97.5 255 GLY A N 1
ATOM 2027 C CA . GLY A 1 255 ? -7.523 15.812 -1.685 1 97.5 255 GLY A CA 1
ATOM 2028 C C . GLY A 1 255 ? -6.816 16.312 -0.435 1 97.5 255 GLY A C 1
ATOM 2029 O O . GLY A 1 255 ? -5.699 16.828 -0.508 1 97.5 255 GLY A O 1
ATOM 2030 N N . THR A 1 256 ? -7.594 16.281 0.655 1 97.69 256 THR A N 1
ATOM 2031 C CA . THR A 1 256 ? -7.043 16.719 1.931 1 97.69 256 THR A CA 1
ATOM 2032 C C . THR A 1 256 ? -7.398 15.75 3.047 1 97.69 256 THR A C 1
ATOM 2034 O O . THR A 1 256 ? -8.547 15.32 3.158 1 97.69 256 THR A O 1
ATOM 2037 N N . LEU A 1 257 ? -6.418 15.312 3.752 1 98.19 257 LEU A N 1
ATOM 2038 C CA . LEU A 1 257 ? -6.598 14.57 4.996 1 98.19 257 LEU A CA 1
ATOM 2039 C C . LEU A 1 257 ? -6.492 15.492 6.203 1 98.19 257 LEU A C 1
ATOM 2041 O O . LEU A 1 257 ? -5.48 16.172 6.379 1 98.19 257 LEU A O 1
ATOM 2045 N N . TYR A 1 258 ? -7.523 15.562 6.941 1 96.88 258 TYR A N 1
ATOM 2046 C CA . TYR A 1 258 ? -7.504 16.328 8.18 1 96.88 258 TYR A CA 1
ATOM 2047 C C . TYR A 1 258 ? -7.199 15.43 9.375 1 96.88 258 TYR A C 1
ATOM 2049 O O . TYR A 1 258 ? -7.836 14.391 9.555 1 96.88 258 TYR A O 1
ATOM 2057 N N . ILE A 1 259 ? -6.258 15.781 10.102 1 96.38 259 ILE A N 1
ATOM 2058 C CA . ILE A 1 259 ? -5.902 15.102 11.344 1 96.38 259 ILE A CA 1
ATOM 2059 C C . ILE A 1 259 ? -5.984 16.094 12.508 1 96.38 259 ILE A C 1
ATOM 2061 O O . ILE A 1 259 ? -5.188 17.031 12.586 1 96.38 259 ILE A O 1
ATOM 2065 N N . ASP A 1 260 ? -6.93 15.898 13.391 1 91.88 260 ASP A N 1
ATOM 2066 C CA . ASP A 1 260 ? -7.25 16.891 14.422 1 91.88 260 ASP A CA 1
ATOM 2067 C C . ASP A 1 260 ? -7.375 18.281 13.82 1 91.88 260 ASP A C 1
ATOM 2069 O O . ASP A 1 260 ? -6.754 19.234 14.312 1 91.88 260 ASP A O 1
ATOM 2073 N N . ASP A 1 261 ? -7.938 18.312 12.688 1 90.62 261 ASP A N 1
ATOM 2074 C CA . ASP A 1 261 ? -8.32 19.531 11.961 1 90.62 261 ASP A CA 1
ATOM 2075 C C . ASP A 1 261 ? -7.117 20.141 11.25 1 90.62 261 ASP A C 1
ATOM 2077 O O . ASP A 1 261 ? -7.227 21.219 10.664 1 90.62 261 ASP A O 1
ATOM 2081 N N . VAL A 1 262 ? -5.973 19.531 11.43 1 94.19 262 VAL A N 1
ATOM 2082 C CA . VAL A 1 262 ? -4.801 19.969 10.68 1 94.19 262 VAL A CA 1
ATOM 2083 C C . VAL A 1 262 ? -4.828 19.375 9.273 1 94.19 262 VAL A C 1
ATOM 2085 O O . VAL A 1 262 ? -4.855 18.156 9.102 1 94.19 262 VAL A O 1
ATOM 2088 N N . PRO A 1 263 ? -4.781 20.219 8.258 1 94.94 263 PRO A N 1
ATOM 2089 C CA . PRO A 1 263 ? -4.891 19.703 6.887 1 94.94 263 PRO A CA 1
ATOM 2090 C C . PRO A 1 263 ? -3.559 19.188 6.344 1 94.94 263 PRO A C 1
ATOM 2092 O O . PRO A 1 263 ? -2.525 19.844 6.516 1 94.94 263 PRO A O 1
ATOM 2095 N N . VAL A 1 264 ? -3.557 18.062 5.754 1 96.06 264 VAL A N 1
ATOM 2096 C CA . VAL A 1 264 ? -2.451 17.484 4.996 1 96.06 264 VAL A CA 1
ATOM 2097 C C . VAL A 1 264 ? -2.881 17.266 3.551 1 96.06 264 VAL A C 1
ATOM 2099 O O . VAL A 1 264 ? -3.834 16.516 3.289 1 96.06 264 VAL A O 1
ATOM 2102 N N . THR A 1 265 ? -2.182 17.875 2.635 1 95.12 265 THR A N 1
ATOM 2103 C CA . THR A 1 265 ? -2.529 17.734 1.225 1 95.12 265 THR A CA 1
ATOM 2104 C C . THR A 1 265 ? -2.182 16.328 0.719 1 95.12 265 THR A C 1
ATOM 2106 O O . THR A 1 265 ? -1.11 15.805 1.023 1 95.12 265 THR A O 1
ATOM 2109 N N . LEU A 1 266 ? -3.119 15.781 -0.039 1 97.25 266 LEU A N 1
ATOM 2110 C CA . LEU A 1 266 ? -2.934 14.477 -0.665 1 97.25 266 LEU A CA 1
ATOM 2111 C C . LEU A 1 266 ? -2.789 14.617 -2.178 1 97.25 266 LEU A C 1
ATOM 2113 O O . LEU A 1 266 ? -3.551 15.352 -2.812 1 97.25 266 LEU A O 1
ATOM 2117 N N . GLN A 1 267 ? -1.823 13.977 -2.668 1 96.69 267 GLN A N 1
ATOM 2118 C CA . GLN A 1 267 ? -1.589 13.828 -4.102 1 96.69 267 GLN A CA 1
ATOM 2119 C C . GLN A 1 267 ? -0.956 12.477 -4.418 1 96.69 267 GLN A C 1
ATOM 2121 O O . GLN A 1 267 ? -0.461 11.789 -3.52 1 96.69 267 GLN A O 1
ATOM 2126 N N . LYS A 1 268 ? -0.984 12.125 -5.719 1 98.06 268 LYS A N 1
ATOM 2127 C CA . LYS A 1 268 ? -0.42 10.836 -6.121 1 98.06 268 LYS A CA 1
ATOM 2128 C C . LYS A 1 268 ? 0.965 10.633 -5.516 1 98.06 268 LYS A C 1
ATOM 2130 O O . LYS A 1 268 ? 1.833 11.5 -5.629 1 98.06 268 LYS A O 1
ATOM 2135 N N . GLY A 1 269 ? 1.172 9.516 -4.809 1 98.31 269 GLY A N 1
ATOM 2136 C CA . GLY A 1 269 ? 2.475 9.156 -4.27 1 98.31 269 GLY A CA 1
ATOM 2137 C C . GLY A 1 269 ? 2.678 9.625 -2.842 1 98.31 269 GLY A C 1
ATOM 2138 O O . GLY A 1 269 ? 3.697 9.312 -2.223 1 98.31 269 GLY A O 1
ATOM 2139 N N . LYS A 1 270 ? 1.76 10.367 -2.268 1 97.69 270 LYS A N 1
ATOM 2140 C CA . LYS A 1 270 ? 1.863 10.859 -0.895 1 97.69 270 LYS A CA 1
ATOM 2141 C C . LYS A 1 270 ? 1.516 9.758 0.107 1 97.69 270 LYS A C 1
ATOM 2143 O O . LYS A 1 270 ? 0.519 9.055 -0.059 1 97.69 270 LYS A O 1
ATOM 2148 N N . LEU A 1 271 ? 2.369 9.57 1.111 1 98.62 271 LEU A N 1
ATOM 2149 C CA . LEU A 1 271 ? 2.146 8.672 2.24 1 98.62 271 LEU A CA 1
ATOM 2150 C C . LEU A 1 271 ? 2 9.461 3.537 1 98.62 271 LEU A C 1
ATOM 2152 O O . LEU A 1 271 ? 2.779 10.375 3.803 1 98.62 271 LEU A O 1
ATOM 2156 N N . VAL A 1 272 ? 0.954 9.172 4.301 1 98.12 272 VAL A N 1
ATOM 2157 C CA . VAL A 1 272 ? 0.724 9.797 5.598 1 98.12 272 VAL A CA 1
ATOM 2158 C C . VAL A 1 272 ? 0.439 8.727 6.648 1 98.12 272 VAL A C 1
ATOM 2160 O O . VAL A 1 272 ? -0.398 7.852 6.434 1 98.12 272 VAL A O 1
ATOM 2163 N N . LEU A 1 273 ? 1.155 8.75 7.738 1 97.94 273 LEU A N 1
ATOM 2164 C CA . LEU A 1 273 ? 0.846 7.906 8.891 1 97.94 273 LEU A CA 1
ATOM 2165 C C . LEU A 1 273 ? 0.039 8.68 9.93 1 97.94 273 LEU A C 1
ATOM 2167 O O . LEU A 1 273 ? 0.53 9.656 10.5 1 97.94 273 LEU A O 1
ATOM 2171 N N . VAL A 1 274 ? -1.141 8.266 10.133 1 97.25 274 VAL A N 1
ATOM 2172 C CA . VAL A 1 274 ? -1.99 8.859 11.164 1 97.25 274 VAL A CA 1
ATOM 2173 C C . VAL A 1 274 ? -1.772 8.133 12.484 1 97.25 274 VAL A C 1
ATOM 2175 O O . VAL A 1 274 ? -1.98 6.926 12.586 1 97.25 274 VAL A O 1
ATOM 2178 N N . PRO A 1 275 ? -1.384 8.844 13.523 1 94.81 275 PRO A N 1
ATOM 2179 C CA . PRO A 1 275 ? -1.169 8.195 14.82 1 94.81 275 PRO A CA 1
ATOM 2180 C C . PRO A 1 275 ? -2.461 7.66 15.43 1 94.81 275 PRO A C 1
ATOM 2182 O O . PRO A 1 275 ? -3.551 8.125 15.086 1 94.81 275 PRO A O 1
ATOM 2185 N N . ALA A 1 276 ? -2.287 6.715 16.328 1 95.44 276 ALA A N 1
ATOM 2186 C CA . ALA A 1 276 ? -3.42 6.152 17.062 1 95.44 276 ALA A CA 1
ATOM 2187 C C . ALA A 1 276 ? -4.191 7.246 17.797 1 95.44 276 ALA A C 1
ATOM 2189 O O . ALA A 1 276 ? -3.596 8.195 18.328 1 95.44 276 ALA A O 1
ATOM 2190 N N . ASN A 1 277 ? -5.512 7.172 17.734 1 93.94 277 ASN A N 1
ATOM 2191 C CA . ASN A 1 277 ? -6.469 7.93 18.531 1 93.94 277 ASN A CA 1
ATOM 2192 C C . ASN A 1 277 ? -6.652 9.344 17.984 1 93.94 277 ASN A C 1
ATOM 2194 O O . ASN A 1 277 ? -7.387 10.148 18.562 1 93.94 277 ASN A O 1
ATOM 2198 N N . GLU A 1 278 ? -6.008 9.695 16.891 1 93.75 278 GLU A N 1
ATOM 2199 C CA . GLU A 1 278 ? -6.246 10.992 16.266 1 93.75 278 GLU A CA 1
ATOM 2200 C C . GLU A 1 278 ? -7.523 10.969 15.43 1 93.75 278 GLU A C 1
ATOM 2202 O O . GLU A 1 278 ? -7.793 10 14.719 1 93.75 278 GLU A O 1
ATOM 2207 N N . VAL A 1 279 ? -8.312 12 15.625 1 95.25 279 VAL A N 1
ATOM 2208 C CA . VAL A 1 279 ? -9.492 12.141 14.781 1 95.25 279 VAL A CA 1
ATOM 2209 C C . VAL A 1 279 ? -9.07 12.531 13.367 1 95.25 279 VAL A C 1
ATOM 2211 O O . VAL A 1 279 ? -8.227 13.422 13.18 1 95.25 279 VAL A O 1
ATOM 2214 N N . ARG A 1 280 ? -9.703 11.867 12.359 1 96.38 280 ARG A N 1
ATOM 2215 C CA . ARG A 1 280 ? -9.32 12.18 10.992 1 96.38 280 ARG A CA 1
ATOM 2216 C C . ARG A 1 280 ? -10.523 12.094 10.055 1 96.38 280 ARG A C 1
ATOM 2218 O O . ARG A 1 280 ? -11.516 11.438 10.375 1 96.38 280 ARG A O 1
ATOM 2225 N N . TYR A 1 281 ? -10.438 12.805 8.984 1 97.31 281 TYR A N 1
ATOM 2226 C CA . TYR A 1 281 ? -11.312 12.602 7.832 1 97.31 281 TYR A CA 1
ATOM 2227 C C . TYR A 1 281 ? -10.641 13.062 6.547 1 97.31 281 TYR A C 1
ATOM 2229 O O . TYR A 1 281 ? -9.727 13.898 6.582 1 97.31 281 TYR A O 1
ATOM 2237 N N . VAL A 1 282 ? -11.016 12.508 5.473 1 98.25 282 VAL A N 1
ATOM 2238 C CA . VAL A 1 282 ? -10.516 12.836 4.145 1 98.25 282 VAL A CA 1
ATOM 2239 C C . VAL A 1 282 ? -11.602 13.562 3.348 1 98.25 282 VAL A C 1
ATOM 2241 O O . VAL A 1 282 ? -12.781 13.203 3.426 1 98.25 282 VAL A O 1
ATOM 2244 N N . GLU A 1 283 ? -11.195 14.57 2.643 1 97.81 283 GLU A N 1
ATOM 2245 C CA . GLU A 1 283 ? -12.094 15.336 1.781 1 97.81 283 GLU A CA 1
ATOM 2246 C C . GLU A 1 283 ? -11.539 15.453 0.365 1 97.81 283 GLU A C 1
ATOM 2248 O O . GLU A 1 283 ? -10.336 15.664 0.18 1 97.81 283 GLU A O 1
ATOM 2253 N N . ASN A 1 284 ? -12.367 15.188 -0.662 1 98.06 284 ASN A N 1
ATOM 2254 C CA . ASN A 1 284 ? -12.055 15.406 -2.072 1 98.06 284 ASN A CA 1
ATOM 2255 C C . ASN A 1 284 ? -12.867 16.547 -2.654 1 98.06 284 ASN A C 1
ATOM 2257 O O . ASN A 1 284 ? -14.023 16.375 -3.045 1 98.06 284 ASN A O 1
ATOM 2261 N N . THR A 1 285 ? -12.211 17.672 -2.803 1 93.44 285 THR A N 1
ATOM 2262 C CA . THR A 1 285 ? -12.922 18.812 -3.35 1 93.44 285 THR A CA 1
ATOM 2263 C C . THR A 1 285 ? -12.633 18.969 -4.84 1 93.44 285 THR A C 1
ATOM 2265 O O . THR A 1 285 ? -12.922 20.016 -5.43 1 93.44 285 THR A O 1
ATOM 2268 N N . GLU A 1 286 ? -11.984 18.047 -5.414 1 94.88 286 GLU A N 1
ATOM 2269 C CA . GLU A 1 286 ? -11.586 18.109 -6.816 1 94.88 286 GLU A CA 1
ATOM 2270 C C . GLU A 1 286 ? -12.625 17.438 -7.715 1 94.88 286 GLU A C 1
ATOM 2272 O O . GLU A 1 286 ? -13.695 17.047 -7.246 1 94.88 286 GLU A O 1
ATOM 2277 N N . ASN A 1 287 ? -12.305 17.391 -9.039 1 96.19 287 ASN A N 1
ATOM 2278 C CA . ASN A 1 287 ? -13.273 16.938 -10.023 1 96.19 287 ASN A CA 1
ATOM 2279 C C . ASN A 1 287 ? -13.047 15.469 -10.406 1 96.19 287 ASN A C 1
ATOM 2281 O O . ASN A 1 287 ? -13.82 14.898 -11.18 1 96.19 287 ASN A O 1
ATOM 2285 N N . SER A 1 288 ? -12.086 14.844 -9.906 1 97.56 288 SER A N 1
ATOM 2286 C CA . SER A 1 288 ? -11.797 13.43 -10.133 1 97.56 288 SER A CA 1
ATOM 2287 C C . SER A 1 288 ? -11.711 12.672 -8.812 1 97.56 288 SER A C 1
ATOM 2289 O O . SER A 1 288 ? -11.586 13.281 -7.746 1 97.56 288 SER A O 1
ATOM 2291 N N . SER A 1 289 ? -11.789 11.375 -8.875 1 98.12 289 SER A N 1
ATOM 2292 C CA . SER A 1 289 ? -11.781 10.555 -7.664 1 98.12 289 SER A CA 1
ATOM 2293 C C . SER A 1 289 ? -10.406 10.562 -7.004 1 98.12 289 SER A C 1
ATOM 2295 O O . SER A 1 289 ? -9.383 10.602 -7.691 1 98.12 289 SER A O 1
ATOM 2297 N N . LEU A 1 290 ? -10.453 10.633 -5.715 1 98.56 290 LEU A N 1
ATOM 2298 C CA . LEU A 1 290 ? -9.273 10.375 -4.895 1 98.56 290 LEU A CA 1
ATOM 2299 C C . LEU A 1 290 ? -9.203 8.898 -4.504 1 98.56 290 LEU A C 1
ATOM 2301 O O . LEU A 1 290 ? -10.125 8.375 -3.883 1 98.56 290 LEU A O 1
ATOM 2305 N N . LEU A 1 291 ? -8.156 8.18 -4.941 1 98.69 291 LEU A N 1
ATOM 2306 C CA . LEU A 1 291 ? -7.957 6.762 -4.676 1 98.69 291 LEU A CA 1
ATOM 2307 C C . LEU A 1 291 ? -6.844 6.551 -3.654 1 98.69 291 LEU A C 1
ATOM 2309 O O . LEU A 1 291 ? -5.738 7.078 -3.812 1 98.69 291 LEU A O 1
ATOM 2313 N N . LEU A 1 292 ? -7.156 5.773 -2.59 1 98.81 292 LEU A N 1
ATOM 2314 C CA . LEU A 1 292 ? -6.219 5.594 -1.483 1 98.81 292 LEU A CA 1
ATOM 2315 C C . LEU A 1 292 ? -6.047 4.117 -1.149 1 98.81 292 LEU A C 1
ATOM 2317 O O . LEU A 1 292 ? -7 3.338 -1.254 1 98.81 292 LEU A O 1
ATOM 2321 N N . LEU A 1 293 ? -4.859 3.709 -0.823 1 98.88 293 LEU A N 1
ATOM 2322 C CA . LEU A 1 293 ? -4.652 2.518 -0.008 1 98.88 293 LEU A CA 1
ATOM 2323 C C . LEU A 1 293 ? -4.605 2.873 1.474 1 98.88 293 LEU A C 1
ATOM 2325 O O . LEU A 1 293 ? -3.938 3.834 1.865 1 98.88 293 LEU A O 1
ATOM 2329 N N . VAL A 1 294 ? -5.301 2.162 2.256 1 98.81 294 VAL A N 1
ATOM 2330 C CA . VAL A 1 294 ? -5.379 2.381 3.695 1 98.81 294 VAL A CA 1
ATOM 2331 C C . VAL A 1 294 ? -4.898 1.134 4.434 1 98.81 294 VAL A C 1
ATOM 2333 O O . VAL A 1 294 ? -5.426 0.038 4.227 1 98.81 294 VAL A O 1
ATOM 2336 N N . ILE A 1 295 ? -3.938 1.289 5.297 1 98.94 295 ILE A N 1
ATOM 2337 C CA . ILE A 1 295 ? -3.314 0.163 5.984 1 98.94 295 ILE A CA 1
ATOM 2338 C C . ILE A 1 295 ? -3.463 0.335 7.496 1 98.94 295 ILE A C 1
ATOM 2340 O O . ILE A 1 295 ? -3.047 1.352 8.055 1 98.94 295 ILE A O 1
ATOM 2344 N N . ASP A 1 296 ? -4.027 -0.658 8.133 1 98.62 296 ASP A N 1
ATOM 2345 C CA . ASP A 1 296 ? -4.219 -0.656 9.578 1 98.62 296 ASP A CA 1
ATOM 2346 C C . ASP A 1 296 ? -3.357 -1.725 10.25 1 98.62 296 ASP A C 1
ATOM 2348 O O . ASP A 1 296 ? -3.301 -2.865 9.789 1 98.62 296 ASP A O 1
ATOM 2352 N N . GLN A 1 297 ? -2.713 -1.36 11.281 1 98.38 297 GLN A N 1
ATOM 2353 C CA . GLN A 1 297 ? -2.057 -2.324 12.156 1 98.38 297 GLN A CA 1
ATOM 2354 C C . GLN A 1 297 ? -2.363 -2.031 13.625 1 98.38 297 GLN A C 1
ATOM 2356 O O . GLN A 1 297 ? -2 -0.972 14.141 1 98.38 297 GLN A O 1
ATOM 2361 N N . PRO A 1 298 ? -2.875 -2.967 14.43 1 98.06 298 PRO A N 1
ATOM 2362 C CA . PRO A 1 298 ? -3.404 -4.246 13.953 1 98.06 298 PRO A CA 1
ATOM 2363 C C . PRO A 1 298 ? -4.48 -4.078 12.883 1 98.06 298 PRO A C 1
ATOM 2365 O O . PRO A 1 298 ? -4.918 -2.957 12.609 1 98.06 298 PRO A O 1
ATOM 2368 N N . ALA A 1 299 ? -4.855 -5.219 12.25 1 98.62 299 ALA A N 1
ATOM 2369 C CA . ALA A 1 299 ? -5.867 -5.238 11.195 1 98.62 299 ALA A CA 1
ATOM 2370 C C . ALA A 1 299 ? -7.172 -4.613 11.672 1 98.62 299 ALA A C 1
ATOM 2372 O O . ALA A 1 299 ? -7.547 -4.758 12.844 1 98.62 299 ALA A O 1
ATOM 2373 N N . TRP A 1 300 ? -7.848 -3.986 10.797 1 98.06 300 TRP A N 1
ATOM 2374 C CA . TRP A 1 300 ? -9.039 -3.203 11.109 1 98.06 300 TRP A CA 1
ATOM 2375 C C . TRP A 1 300 ? -10.086 -4.062 11.805 1 98.06 300 TRP A C 1
ATOM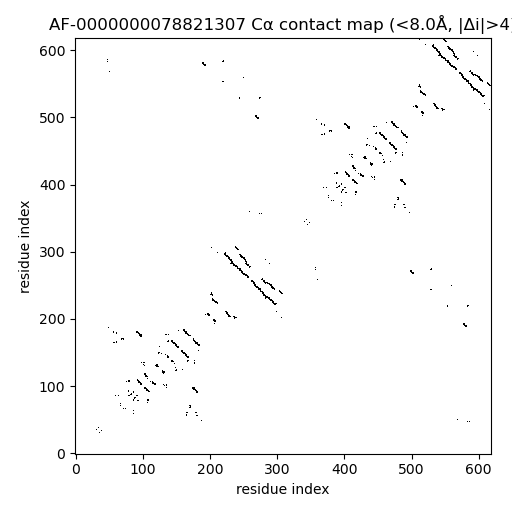 2377 O O . TRP A 1 300 ? -10.328 -5.203 11.398 1 98.06 300 TRP A O 1
ATOM 2387 N N . LYS A 1 301 ? -10.68 -3.539 12.805 1 97.44 301 LYS A N 1
ATOM 2388 C CA . LYS A 1 301 ? -11.844 -4.074 13.492 1 97.44 301 LYS A CA 1
ATOM 2389 C C . LYS A 1 301 ? -12.828 -2.961 13.859 1 97.44 301 LYS A C 1
ATOM 2391 O O . LYS A 1 301 ? -12.414 -1.854 14.211 1 97.44 301 LYS A O 1
ATOM 2396 N N . ALA A 1 302 ? -14.062 -3.281 13.789 1 95.5 302 ALA A N 1
ATOM 2397 C CA . ALA A 1 302 ? -15.094 -2.299 14.125 1 95.5 302 ALA A CA 1
ATOM 2398 C C . ALA A 1 302 ? -14.875 -1.73 15.523 1 95.5 302 ALA A C 1
ATOM 2400 O O . ALA A 1 302 ? -15.094 -0.54 15.758 1 95.5 302 ALA A O 1
ATOM 2401 N N . GLU A 1 303 ? -14.406 -2.518 16.406 1 96.5 303 GLU A N 1
ATOM 2402 C CA . GLU A 1 303 ? -14.25 -2.119 17.812 1 96.5 303 GLU A CA 1
ATOM 2403 C C . GLU A 1 303 ? -13.125 -1.099 17.969 1 96.5 303 GLU A C 1
ATOM 2405 O O . GLU A 1 303 ? -13.055 -0.397 18.984 1 96.5 303 GLU A O 1
ATOM 2410 N N . ASN A 1 304 ? -12.227 -1.026 16.953 1 96.88 304 ASN A N 1
ATOM 2411 C CA . ASN A 1 304 ? -11.102 -0.105 17.047 1 96.88 304 ASN A CA 1
ATOM 2412 C C . ASN A 1 304 ? -11.438 1.253 16.438 1 96.88 304 ASN A C 1
ATOM 2414 O O . ASN A 1 304 ? -10.609 2.168 16.453 1 96.88 304 ASN A O 1
ATOM 2418 N N . GLU A 1 305 ? -12.586 1.368 15.867 1 96.44 305 GLU A N 1
ATOM 2419 C CA . GLU A 1 305 ? -12.984 2.592 15.18 1 96.44 305 GLU A CA 1
ATOM 2420 C C . GLU A 1 305 ? -14.156 3.27 15.883 1 96.44 305 GLU A C 1
ATOM 2422 O O . GLU A 1 305 ? -15.086 2.602 16.328 1 96.44 305 GLU A O 1
ATOM 2427 N N . GLU A 1 306 ? -14.062 4.547 16.078 1 96.75 306 GLU A N 1
ATOM 2428 C CA . GLU A 1 306 ? -15.125 5.363 16.656 1 96.75 306 GLU A CA 1
ATOM 2429 C C . GLU A 1 306 ? -15.477 6.535 15.75 1 96.75 306 GLU A C 1
ATOM 2431 O O . GLU A 1 306 ? -14.617 7.363 15.438 1 96.75 306 GLU A O 1
ATOM 2436 N N . ILE A 1 307 ? -16.656 6.629 15.289 1 95.56 307 ILE A N 1
ATOM 2437 C CA . ILE A 1 307 ? -17.141 7.773 14.531 1 95.56 307 ILE A CA 1
ATOM 2438 C C . ILE A 1 307 ? -17.422 8.945 15.477 1 95.56 307 ILE A C 1
ATOM 2440 O O . ILE A 1 307 ? -18.062 8.766 16.516 1 95.56 307 ILE A O 1
ATOM 2444 N N . ILE A 1 308 ? -16.859 10.062 15.102 1 91.38 308 ILE A N 1
ATOM 2445 C CA . ILE A 1 308 ? -17 11.242 15.938 1 91.38 308 ILE A CA 1
ATOM 2446 C C . ILE A 1 308 ? -18.141 12.109 15.414 1 91.38 308 ILE A C 1
ATOM 2448 O O . ILE A 1 308 ? -18.172 12.469 14.234 1 91.38 308 ILE A O 1
ATOM 2452 N N . GLY A 1 309 ? -19.25 12.242 16.062 1 74.25 309 GLY A N 1
ATOM 2453 C CA . GLY A 1 309 ? -20.453 13.008 15.75 1 74.25 309 GLY A CA 1
ATOM 2454 C C . GLY A 1 309 ? -20.266 14.5 15.938 1 74.25 309 GLY A C 1
ATOM 2455 O O . GLY A 1 309 ? -19.359 14.938 16.656 1 74.25 309 GLY A O 1
ATOM 2456 N N . MET B 1 1 ? -21.828 -41.625 73.75 1 25.72 1 MET B N 1
ATOM 2457 C CA . MET B 1 1 ? -22.562 -40.719 72.875 1 25.72 1 MET B CA 1
ATOM 2458 C C . MET B 1 1 ? -21.844 -39.375 72.812 1 25.72 1 MET B C 1
ATOM 2460 O O . MET B 1 1 ? -22.234 -38.5 72 1 25.72 1 MET B O 1
ATOM 2464 N N . ARG B 1 2 ? -20.859 -39.156 73.688 1 28.08 2 ARG B N 1
ATOM 2465 C CA . ARG B 1 2 ? -20.25 -37.844 73.812 1 28.08 2 ARG B CA 1
ATOM 2466 C C . ARG B 1 2 ? -19.141 -37.594 72.812 1 28.08 2 ARG B C 1
ATOM 2468 O O . ARG B 1 2 ? -18.625 -36.5 72.688 1 28.08 2 ARG B O 1
ATOM 2475 N N . ALA B 1 3 ? -18.547 -38.719 72.312 1 38.34 3 ALA B N 1
ATOM 2476 C CA . ALA B 1 3 ? -17.375 -38.562 71.5 1 38.34 3 ALA B CA 1
ATOM 2477 C C . ALA B 1 3 ? -17.766 -37.938 70.125 1 38.34 3 ALA B C 1
ATOM 2479 O O . ALA B 1 3 ? -16.922 -37.344 69.438 1 38.34 3 ALA B O 1
ATOM 2480 N N . SER B 1 4 ? -19.078 -38.031 69.812 1 35.31 4 SER B N 1
ATOM 2481 C CA . SER B 1 4 ? -19.469 -37.656 68.438 1 35.31 4 SER B CA 1
ATOM 2482 C C . SER B 1 4 ? -19.672 -36.156 68.312 1 35.31 4 SER B C 1
ATOM 2484 O O . SER B 1 4 ? -19.719 -35.625 67.25 1 35.31 4 SER B O 1
ATOM 2486 N N . LYS B 1 5 ? -19.812 -35.5 69.562 1 42.72 5 LYS B N 1
ATOM 2487 C CA . LYS B 1 5 ? -20.125 -34.094 69.438 1 42.72 5 LYS B CA 1
ATOM 2488 C C . LYS B 1 5 ? -18.875 -33.25 69.188 1 42.72 5 LYS B C 1
ATOM 2490 O O . LYS B 1 5 ? -18.953 -32.188 68.625 1 42.72 5 LYS B O 1
ATOM 2495 N N . ILE B 1 6 ? -17.797 -33.844 69.688 1 44 6 ILE B N 1
ATOM 2496 C CA . ILE B 1 6 ? -16.609 -32.969 69.562 1 44 6 ILE B CA 1
ATOM 2497 C C . ILE B 1 6 ? -16.109 -32.969 68.125 1 44 6 ILE B C 1
ATOM 2499 O O . ILE B 1 6 ? -15.633 -31.938 67.688 1 44 6 ILE B O 1
ATOM 2503 N N . PHE B 1 7 ? -16.406 -34.094 67.438 1 43.31 7 PHE B N 1
ATOM 2504 C CA . PHE B 1 7 ? -15.883 -34.125 66.062 1 43.31 7 PHE B CA 1
ATOM 2505 C C . PHE B 1 7 ? -16.688 -33.188 65.188 1 43.31 7 PHE B C 1
ATOM 2507 O O . PHE B 1 7 ? -16.156 -32.625 64.188 1 43.31 7 PHE B O 1
ATOM 2514 N N . ILE B 1 8 ? -17.969 -32.844 65.625 1 47.47 8 ILE B N 1
ATOM 2515 C CA . ILE B 1 8 ? -18.797 -32.031 64.75 1 47.47 8 ILE B CA 1
ATOM 2516 C C . ILE B 1 8 ? -18.422 -30.562 64.938 1 47.47 8 ILE B C 1
ATOM 2518 O O . ILE B 1 8 ? -18.406 -29.812 63.938 1 47.47 8 ILE B O 1
ATOM 2522 N N . GLN B 1 9 ? -17.906 -30.188 66.125 1 45.03 9 GLN B N 1
ATOM 2523 C CA . GLN B 1 9 ? -17.609 -28.781 66.312 1 45.03 9 GLN B CA 1
ATOM 2524 C C . GLN B 1 9 ? -16.328 -28.391 65.562 1 45.03 9 GLN B C 1
ATOM 2526 O O . GLN B 1 9 ? -16.219 -27.281 65.062 1 45.03 9 GLN B O 1
ATOM 2531 N N . PHE B 1 10 ? -15.398 -29.406 65.5 1 45.09 10 PHE B N 1
ATOM 2532 C CA . PHE B 1 10 ? -14.156 -29.047 64.812 1 45.09 10 PHE B CA 1
ATOM 2533 C C . PHE B 1 10 ? -14.383 -28.969 63.312 1 45.09 10 PHE B C 1
ATOM 2535 O O . PHE B 1 10 ? -13.719 -28.188 62.625 1 45.09 10 PHE B O 1
ATOM 2542 N N . ALA B 1 11 ? -15.359 -29.734 62.844 1 47.97 11 ALA B N 1
ATOM 2543 C CA . ALA B 1 11 ? -15.625 -29.672 61.406 1 47.97 11 ALA B CA 1
ATOM 2544 C C . ALA B 1 11 ? -16.328 -28.375 61.062 1 47.97 11 ALA B C 1
ATOM 2546 O O . ALA B 1 11 ? -16.078 -27.797 60 1 47.97 11 ALA B O 1
ATOM 2547 N N . LEU B 1 12 ? -17.062 -27.844 62.062 1 47.06 12 LEU B N 1
ATOM 2548 C CA . LEU B 1 12 ? -17.781 -26.609 61.75 1 47.06 12 LEU B CA 1
ATOM 2549 C C . LEU B 1 12 ? -16.844 -25.422 61.781 1 47.06 12 LEU B C 1
ATOM 2551 O O . LEU B 1 12 ? -17 -24.484 61 1 47.06 12 LEU B O 1
ATOM 2555 N N . LEU B 1 13 ? -15.766 -25.547 62.625 1 46.28 13 LEU B N 1
ATOM 2556 C CA . LEU B 1 13 ? -14.836 -24.422 62.656 1 46.28 13 LEU B CA 1
ATOM 2557 C C . LEU B 1 13 ? -13.953 -24.406 61.438 1 46.28 13 LEU B C 1
ATOM 2559 O O . LEU B 1 13 ? -13.648 -23.328 60.906 1 46.28 13 LEU B O 1
ATOM 2563 N N . ILE B 1 14 ? -13.648 -25.656 60.969 1 47.66 14 ILE B N 1
ATOM 2564 C CA . ILE B 1 14 ? -12.828 -25.672 59.75 1 47.66 14 ILE B CA 1
ATOM 2565 C C . ILE B 1 14 ? -13.648 -25.203 58.562 1 47.66 14 ILE B C 1
ATOM 2567 O O . ILE B 1 14 ? -13.148 -24.484 57.688 1 47.66 14 ILE B O 1
ATOM 2571 N N . SER B 1 15 ? -15.008 -25.406 58.656 1 47.19 15 SER B N 1
ATOM 2572 C CA . SER B 1 15 ? -15.82 -24.938 57.562 1 47.19 15 SER B CA 1
ATOM 2573 C C . SER B 1 15 ? -15.984 -23.422 57.562 1 47.19 15 SER B C 1
ATOM 2575 O O . SER B 1 15 ? -16.109 -22.781 56.531 1 47.19 15 SER B O 1
ATOM 2577 N N . LEU B 1 16 ? -15.953 -22.844 58.812 1 47.56 16 LEU B N 1
ATOM 2578 C CA . LEU B 1 16 ? -16.109 -21.391 58.844 1 47.56 16 LEU B CA 1
ATOM 2579 C C . LEU B 1 16 ? -14.812 -20.703 58.438 1 47.56 16 LEU B C 1
ATOM 2581 O O . LEU B 1 16 ? -14.852 -19.688 57.719 1 47.56 16 LEU B O 1
ATOM 2585 N N . VAL B 1 17 ? -13.68 -21.281 58.812 1 49.25 17 VAL B N 1
ATOM 2586 C CA . VAL B 1 17 ? -12.422 -20.688 58.375 1 49.25 17 VAL B CA 1
ATOM 2587 C C . VAL B 1 17 ? -12.266 -20.844 56.844 1 49.25 17 VAL B C 1
ATOM 2589 O O . VAL B 1 17 ? -11.805 -19.922 56.188 1 49.25 17 VAL B O 1
ATOM 2592 N N . LEU B 1 18 ? -12.789 -21.906 56.312 1 48.25 18 LEU B N 1
ATOM 2593 C CA . LEU B 1 18 ? -12.734 -22.062 54.875 1 48.25 18 LEU B CA 1
ATOM 2594 C C . LEU B 1 18 ? -13.695 -21.094 54.188 1 48.25 18 LEU B C 1
ATOM 2596 O O . LEU B 1 18 ? -13.391 -20.562 53.125 1 48.25 18 LEU B O 1
ATOM 2600 N N . LEU B 1 19 ? -14.805 -20.734 54.875 1 48.94 19 LEU B N 1
ATOM 2601 C CA . LEU B 1 19 ? -15.727 -19.75 54.312 1 48.94 19 LEU B CA 1
ATOM 2602 C C . LEU B 1 19 ? -15.164 -18.344 54.438 1 48.94 19 LEU B C 1
ATOM 2604 O O . LEU B 1 19 ? -15.305 -17.516 53.531 1 48.94 19 LEU B O 1
ATOM 2608 N N . LEU B 1 20 ? -14.461 -18.047 55.5 1 48.53 20 LEU B N 1
ATOM 2609 C CA . LEU B 1 20 ? -13.852 -16.719 55.625 1 48.53 20 LEU B CA 1
ATOM 2610 C C . LEU B 1 20 ? -12.656 -16.578 54.688 1 48.53 20 LEU B C 1
ATOM 2612 O O . LEU B 1 20 ? -12.414 -15.508 54.125 1 48.53 20 LEU B O 1
ATOM 2616 N N . LEU B 1 21 ? -11.883 -17.719 54.469 1 47.03 21 LEU B N 1
ATOM 2617 C CA . LEU B 1 21 ? -10.812 -17.641 53.469 1 47.03 21 LEU B CA 1
ATOM 2618 C C . LEU B 1 21 ? -11.367 -17.578 52.062 1 47.03 21 LEU B C 1
ATOM 2620 O O . LEU B 1 21 ? -10.812 -16.891 51.188 1 47.03 21 LEU B O 1
ATOM 2624 N N . SER B 1 22 ? -12.57 -18.188 51.875 1 48.38 22 SER B N 1
ATOM 2625 C CA . SER B 1 22 ? -13.188 -18.031 50.562 1 48.38 22 SER B CA 1
ATOM 2626 C C . SER B 1 22 ? -13.797 -16.641 50.375 1 48.38 22 SER B C 1
ATOM 2628 O O . SER B 1 22 ? -13.734 -16.078 49.281 1 48.38 22 SER B O 1
ATOM 2630 N N . ALA B 1 23 ? -14.344 -16.016 51.469 1 49.12 23 ALA B N 1
ATOM 2631 C CA . ALA B 1 23 ? -14.852 -14.656 51.344 1 49.12 23 ALA B CA 1
ATOM 2632 C C . ALA B 1 23 ? -13.719 -13.648 51.219 1 49.12 23 ALA B C 1
ATOM 2634 O O . ALA B 1 23 ? -13.812 -12.672 50.469 1 49.12 23 ALA B O 1
ATOM 2635 N N . SER B 1 24 ? -12.617 -13.836 51.969 1 49.12 24 SER B N 1
ATOM 2636 C CA . SER B 1 24 ? -11.461 -12.961 51.781 1 49.12 24 SER B CA 1
ATOM 2637 C C . SER B 1 24 ? -10.828 -13.172 50.406 1 49.12 24 SER B C 1
ATOM 2639 O O . SER B 1 24 ? -10.406 -12.211 49.75 1 49.12 24 SER B O 1
ATOM 2641 N N . VAL B 1 25 ? -10.781 -14.43 49.875 1 51.84 25 VAL B N 1
ATOM 2642 C CA . VAL B 1 25 ? -10.305 -14.672 48.531 1 51.84 25 VAL B CA 1
ATOM 2643 C C . VAL B 1 25 ? -11.305 -14.117 47.531 1 51.84 25 VAL B C 1
ATOM 2645 O O . VAL B 1 25 ? -10.914 -13.516 46.5 1 51.84 25 VAL B O 1
ATOM 2648 N N . TYR B 1 26 ? -12.625 -14.188 47.812 1 47.91 26 TYR B N 1
ATOM 2649 C CA . TYR B 1 26 ? -13.617 -13.602 46.906 1 47.91 26 TYR B CA 1
ATOM 2650 C C . TYR B 1 26 ? -13.578 -12.078 47 1 47.91 26 TYR B C 1
ATOM 2652 O O . TYR B 1 26 ? -13.664 -11.398 45.969 1 47.91 26 TYR B O 1
ATOM 2660 N N . SER B 1 27 ? -13.484 -11.453 48.188 1 50.62 27 SER B N 1
ATOM 2661 C CA . SER B 1 27 ? -13.32 -10.008 48.281 1 50.62 27 SER B CA 1
ATOM 2662 C C . SER B 1 27 ? -11.984 -9.562 47.719 1 50.62 27 SER B C 1
ATOM 2664 O O . SER B 1 27 ? -11.906 -8.539 47.031 1 50.62 27 SER B O 1
ATOM 2666 N N . GLN B 1 28 ? -10.914 -10.312 47.906 1 46.72 28 GLN B N 1
ATOM 2667 C CA . GLN B 1 28 ? -9.656 -10 47.25 1 46.72 28 GLN B CA 1
ATOM 2668 C C . GLN B 1 28 ? -9.75 -10.242 45.75 1 46.72 28 GLN B C 1
ATOM 2670 O O . GLN B 1 28 ? -9.188 -9.492 44.969 1 46.72 28 GLN B O 1
ATOM 2675 N N . GLN B 1 29 ? -10.539 -11.227 45.281 1 47 29 GLN B N 1
ATOM 2676 C CA . GLN B 1 29 ? -10.766 -11.406 43.844 1 47 29 GLN B CA 1
ATOM 2677 C C . GLN B 1 29 ? -11.664 -10.305 43.312 1 47 29 GLN B C 1
ATOM 2679 O O . GLN B 1 29 ? -11.422 -9.789 42.219 1 47 29 GLN B O 1
ATOM 2684 N N . GLU B 1 30 ? -12.734 -9.922 44.031 1 49.62 30 GLU B N 1
ATOM 2685 C CA . GLU B 1 30 ? -13.516 -8.766 43.594 1 49.62 30 GLU B CA 1
ATOM 2686 C C . GLU B 1 30 ? -12.695 -7.484 43.656 1 49.62 30 GLU B C 1
ATOM 2688 O O . GLU B 1 30 ? -12.789 -6.633 42.781 1 49.62 30 GLU B O 1
ATOM 2693 N N . ASP B 1 31 ? -11.898 -7.277 44.688 1 47.31 31 ASP B N 1
ATOM 2694 C CA . ASP B 1 31 ? -11.008 -6.121 44.719 1 47.31 31 ASP B CA 1
ATOM 2695 C C . ASP B 1 31 ? -9.945 -6.23 43.625 1 47.31 31 ASP B C 1
ATOM 2697 O O . ASP B 1 31 ? -9.578 -5.23 43 1 47.31 31 ASP B O 1
ATOM 2701 N N . GLN B 1 32 ? -9.375 -7.414 43.344 1 45.19 32 GLN B N 1
ATOM 2702 C CA . GLN B 1 32 ? -8.477 -7.562 42.188 1 45.19 32 GLN B CA 1
ATOM 2703 C C . GLN B 1 32 ? -9.219 -7.383 40.875 1 45.19 32 GLN B C 1
ATOM 2705 O O . GLN B 1 32 ? -8.688 -6.789 39.938 1 45.19 32 GLN B O 1
ATOM 2710 N N . VAL B 1 33 ? -10.445 -7.863 40.688 1 49.44 33 VAL B N 1
ATOM 2711 C CA . VAL B 1 33 ? -11.258 -7.555 39.531 1 49.44 33 VAL B CA 1
ATOM 2712 C C . VAL B 1 33 ? -11.633 -6.074 39.531 1 49.44 33 VAL B C 1
ATOM 2714 O O . VAL B 1 33 ? -11.562 -5.41 38.5 1 49.44 33 VAL B O 1
ATOM 2717 N N . ARG B 1 34 ? -12.109 -5.504 40.594 1 43.25 34 ARG B N 1
ATOM 2718 C CA . ARG B 1 34 ? -12.336 -4.062 40.656 1 43.25 34 ARG B CA 1
ATOM 2719 C C . ARG B 1 34 ? -11.023 -3.295 40.5 1 43.25 34 ARG B C 1
ATOM 2721 O O . ARG B 1 34 ? -10.992 -2.238 39.875 1 43.25 34 ARG B O 1
ATOM 2728 N N . GLU B 1 35 ? -9.953 -3.795 41.156 1 42.81 35 GLU B N 1
ATOM 2729 C CA . GLU B 1 35 ? -8.656 -3.197 40.844 1 42.81 35 GLU B CA 1
ATOM 2730 C C . GLU B 1 35 ? -8.227 -3.51 39.406 1 42.81 35 GLU B C 1
ATOM 2732 O O . GLU B 1 35 ? -7.691 -2.646 38.719 1 42.81 35 GLU B O 1
ATOM 2737 N N . GLN B 1 36 ? -8.406 -4.812 38.906 1 39.59 36 GLN B N 1
ATOM 2738 C CA . GLN B 1 36 ? -8.211 -5.047 37.5 1 39.59 36 GLN B CA 1
ATOM 2739 C C . GLN B 1 36 ? -9.242 -4.293 36.656 1 39.59 36 GLN B C 1
ATOM 2741 O O . GLN B 1 36 ? -8.922 -3.762 35.594 1 39.59 36 GLN B O 1
ATOM 2746 N N . ASP B 1 37 ? -10.539 -4.234 37 1 39.16 37 ASP B N 1
ATOM 2747 C CA . ASP B 1 37 ? -11.492 -3.361 36.344 1 39.16 37 ASP B CA 1
ATOM 2748 C C . ASP B 1 37 ? -11.188 -1.892 36.625 1 39.16 37 ASP B C 1
ATOM 2750 O O . ASP B 1 37 ? -11.359 -1.043 35.75 1 39.16 37 ASP B O 1
ATOM 2754 N N . ARG B 1 38 ? -10.945 -1.346 37.875 1 34.47 38 ARG B N 1
ATOM 2755 C CA . ARG B 1 38 ? -10.398 -0.006 38.062 1 34.47 38 ARG B CA 1
ATOM 2756 C C . ARG B 1 38 ? -9.086 0.154 37.281 1 34.47 38 ARG B C 1
ATOM 2758 O O . ARG B 1 38 ? -8.828 1.21 36.719 1 34.47 38 ARG B O 1
ATOM 2765 N N . ASP B 1 39 ? -8.141 -0.794 37.375 1 33.56 39 ASP B N 1
ATOM 2766 C CA . ASP B 1 39 ? -6.973 -0.721 36.5 1 33.56 39 ASP B CA 1
ATOM 2767 C C . ASP B 1 39 ? -7.367 -0.914 35.031 1 33.56 39 ASP B C 1
ATOM 2769 O O . ASP B 1 39 ? -6.668 -0.449 34.125 1 33.56 39 ASP B O 1
ATOM 2773 N N . LYS B 1 40 ? -8.281 -1.781 34.688 1 37.28 40 LYS B N 1
ATOM 2774 C CA . LYS B 1 40 ? -8.844 -1.708 33.344 1 37.28 40 LYS B CA 1
ATOM 2775 C C . LYS B 1 40 ? -9.547 -0.374 33.125 1 37.28 40 LYS B C 1
ATOM 2777 O O . LYS B 1 40 ? -9.852 -0.016 31.969 1 37.28 40 LYS B O 1
ATOM 2782 N N . ASN B 1 41 ? -10.281 0.149 34.125 1 30.7 41 ASN B N 1
ATOM 2783 C CA . ASN B 1 41 ? -10.602 1.566 34 1 30.7 41 ASN B CA 1
ATOM 2784 C C . ASN B 1 41 ? -9.344 2.428 33.969 1 30.7 41 ASN B C 1
ATOM 2786 O O . ASN B 1 41 ? -9.148 3.295 34.812 1 30.7 41 ASN B O 1
ATOM 2790 N N . TYR B 1 42 ? -8.109 1.97 34.094 1 31.17 42 TYR B N 1
ATOM 2791 C CA . TYR B 1 42 ? -7.152 2.891 33.5 1 31.17 42 TYR B CA 1
ATOM 2792 C C . TYR B 1 42 ? -7.828 3.766 32.469 1 31.17 42 TYR B C 1
ATOM 2794 O O . TYR B 1 42 ? -8.328 3.262 31.453 1 31.17 42 TYR B O 1
ATOM 2802 N N . THR B 1 43 ? -8.586 4.676 32.812 1 31.56 43 THR B N 1
ATOM 2803 C CA . THR B 1 43 ? -8.789 5.863 31.984 1 31.56 43 THR B CA 1
ATOM 2804 C C . THR B 1 43 ? -7.656 6.02 30.969 1 31.56 43 THR B C 1
ATOM 2806 O O . THR B 1 43 ? -6.52 6.312 31.344 1 31.56 43 THR B O 1
ATOM 2809 N N . GLN B 1 44 ? -7.391 5.094 30.172 1 35.53 44 GLN B N 1
ATOM 2810 C CA . GLN B 1 44 ? -6.574 5.52 29.047 1 35.53 44 GLN B CA 1
ATOM 2811 C C . GLN B 1 44 ? -6.66 7.031 28.844 1 35.53 44 GLN B C 1
ATOM 2813 O O . GLN B 1 44 ? -7.652 7.531 28.297 1 35.53 44 GLN B O 1
ATOM 2818 N N . VAL B 1 45 ? -6.484 7.844 29.859 1 36.5 45 VAL B N 1
ATOM 2819 C CA . VAL B 1 45 ? -6.18 9.227 29.5 1 36.5 45 VAL B CA 1
ATOM 2820 C C . VAL B 1 45 ? -5.758 9.289 28.031 1 36.5 45 VAL B C 1
ATOM 2822 O O . VAL B 1 45 ? -4.75 8.695 27.641 1 36.5 45 VAL B O 1
ATOM 2825 N N . GLN B 1 46 ? -6.676 9.219 27.188 1 45.19 46 GLN B N 1
ATOM 2826 C CA . GLN B 1 46 ? -6.398 9.516 25.781 1 45.19 46 GLN B CA 1
ATOM 2827 C C . GLN B 1 46 ? -5.266 10.531 25.656 1 45.19 46 GLN B C 1
ATOM 2829 O O . GLN B 1 46 ? -5.457 11.719 25.922 1 45.19 46 GLN B O 1
ATOM 2834 N N . LEU B 1 47 ? -4.109 10.203 26.094 1 47.97 47 LEU B N 1
ATOM 2835 C CA . LEU B 1 47 ? -2.955 11.039 25.797 1 47.97 47 LEU B CA 1
ATOM 2836 C C . LEU B 1 47 ? -3.131 11.742 24.453 1 47.97 47 LEU B C 1
ATOM 2838 O O . LEU B 1 47 ? -3.293 11.086 23.422 1 47.97 47 LEU B O 1
ATOM 2842 N N . GLN B 1 48 ? -3.66 12.992 24.609 1 60.72 48 GLN B N 1
ATOM 2843 C CA . GLN B 1 48 ? -3.656 13.844 23.422 1 60.72 48 GLN B CA 1
ATOM 2844 C C . GLN B 1 48 ? -2.416 13.594 22.562 1 60.72 48 GLN B C 1
ATOM 2846 O O . GLN B 1 48 ? -1.317 13.414 23.094 1 60.72 48 GLN B O 1
ATOM 2851 N N . SER B 1 49 ? -2.65 13.414 21.344 1 76.94 49 SER B N 1
ATOM 2852 C CA . SER B 1 49 ? -1.543 13.258 20.406 1 76.94 49 SER B CA 1
ATOM 2853 C C . SER B 1 49 ? -0.597 14.453 20.469 1 76.94 49 SER B C 1
ATOM 2855 O O . SER B 1 49 ? -0.97 15.523 20.953 1 76.94 49 SER B O 1
ATOM 2857 N N . GLU B 1 50 ? 0.544 14.281 20.25 1 85.06 50 GLU B N 1
ATOM 2858 C CA . GLU B 1 50 ? 1.549 15.344 20.172 1 85.06 50 GLU B CA 1
ATOM 2859 C C . GLU B 1 50 ? 1.085 16.484 19.281 1 85.06 50 GLU B C 1
ATOM 2861 O O . GLU B 1 50 ? 1.314 17.656 19.578 1 85.06 50 GLU B O 1
ATOM 2866 N N . LEU B 1 51 ? 0.383 16.141 18.266 1 91.06 51 LEU B N 1
ATOM 2867 C CA . LEU B 1 51 ? -0.113 17.141 17.328 1 91.06 51 LEU B CA 1
ATOM 2868 C C . LEU B 1 51 ? -1.159 18.031 17.984 1 91.06 51 LEU B C 1
ATOM 2870 O O . LEU B 1 51 ? -1.088 19.25 17.891 1 91.06 51 LEU B O 1
ATOM 2874 N N . SER B 1 52 ? -2.082 17.406 18.625 1 89.12 52 SER B N 1
ATOM 2875 C CA . SER B 1 52 ? -3.141 18.156 19.297 1 89.12 52 SER B CA 1
ATOM 2876 C C . SER B 1 52 ? -2.58 19.047 20.391 1 89.12 52 SER B C 1
ATOM 2878 O O . SER B 1 52 ? -3.002 20.203 20.547 1 89.12 52 SER B O 1
ATOM 2880 N N . THR B 1 53 ? -1.694 18.547 21.094 1 91.81 53 THR B N 1
ATOM 2881 C CA . THR B 1 53 ? -1.053 19.312 22.156 1 91.81 53 THR B CA 1
ATOM 2882 C C . THR B 1 53 ? -0.321 20.531 21.594 1 91.81 53 THR B C 1
ATOM 2884 O O . THR B 1 53 ? -0.402 21.625 22.141 1 91.81 53 THR B O 1
ATOM 2887 N N . GLN B 1 54 ? 0.393 20.312 20.531 1 93.56 54 GLN B N 1
ATOM 2888 C CA . GLN B 1 54 ? 1.134 21.406 19.906 1 93.56 54 GLN B CA 1
ATOM 2889 C C . GLN B 1 54 ? 0.189 22.484 19.375 1 93.56 54 GLN B C 1
ATOM 2891 O O . GLN B 1 54 ? 0.466 23.672 19.516 1 93.56 54 GLN B O 1
ATOM 2896 N N . LYS B 1 55 ? -0.852 22.094 18.781 1 94.62 55 LYS B N 1
ATOM 2897 C CA . LYS B 1 55 ? -1.859 23.031 18.281 1 94.62 55 LYS B CA 1
ATOM 2898 C C . LYS B 1 55 ? -2.385 23.922 19.406 1 94.62 55 LYS B C 1
ATOM 2900 O O . LYS B 1 55 ? -2.424 25.141 19.266 1 94.62 55 LYS B O 1
ATOM 2905 N N . ASP B 1 56 ? -2.75 23.312 20.484 1 94.81 56 ASP B N 1
ATOM 2906 C CA . ASP B 1 56 ? -3.281 24.047 21.641 1 94.81 56 ASP B CA 1
ATOM 2907 C C . ASP B 1 56 ? -2.227 24.984 22.234 1 94.81 56 ASP B C 1
ATOM 2909 O O . ASP B 1 56 ? -2.531 26.125 22.594 1 94.81 56 ASP B O 1
ATOM 2913 N N . THR B 1 57 ? -1.063 24.484 22.312 1 96.75 57 THR B N 1
ATOM 2914 C CA . THR B 1 57 ? 0.035 25.25 22.875 1 96.75 57 THR B CA 1
ATOM 2915 C C . THR B 1 57 ? 0.312 26.5 22.047 1 96.75 57 THR B C 1
ATOM 2917 O O . THR B 1 57 ? 0.463 27.594 22.594 1 96.75 57 THR B O 1
ATOM 2920 N N . VAL B 1 58 ? 0.37 26.344 20.75 1 98 58 VAL B N 1
ATOM 2921 C CA . VAL B 1 58 ? 0.659 27.453 19.859 1 98 58 VAL B CA 1
ATOM 2922 C C . VAL B 1 58 ? -0.459 28.5 19.938 1 98 58 VAL B C 1
ATOM 2924 O O . VAL B 1 58 ? -0.194 29.703 20.062 1 98 58 VAL B O 1
ATOM 2927 N N . ALA B 1 59 ? -1.676 28.062 19.922 1 98.31 59 ALA B N 1
ATOM 2928 C CA . ALA B 1 59 ? -2.805 28.969 20 1 98.31 59 ALA B CA 1
ATOM 2929 C C . ALA B 1 59 ? -2.775 29.75 21.328 1 98.31 59 ALA B C 1
ATOM 2931 O O . ALA B 1 59 ? -2.998 30.969 21.344 1 98.31 59 ALA B O 1
ATOM 2932 N N . LEU B 1 60 ? -2.494 29.062 22.375 1 98.31 60 LEU B N 1
ATOM 2933 C CA . LEU B 1 60 ? -2.428 29.703 23.688 1 98.31 60 LEU B CA 1
ATOM 2934 C C . LEU B 1 60 ? -1.326 30.75 23.719 1 98.31 60 LEU B C 1
ATOM 2936 O O . LEU B 1 60 ? -1.527 31.844 24.25 1 98.31 60 LEU B O 1
ATOM 2940 N N . LYS B 1 61 ? -0.183 30.438 23.188 1 98.62 61 LYS B N 1
ATOM 2941 C CA . LYS B 1 61 ? 0.94 31.375 23.188 1 98.62 61 LYS B CA 1
ATOM 2942 C C . LYS B 1 61 ? 0.631 32.594 22.344 1 98.62 61 LYS B C 1
ATOM 2944 O O . LYS B 1 61 ? 0.988 33.719 22.719 1 98.62 61 LYS B O 1
ATOM 2949 N N . VAL B 1 62 ? 0.043 32.406 21.203 1 98.88 62 VAL B N 1
ATOM 2950 C CA . VAL B 1 62 ? -0.315 33.531 20.344 1 98.88 62 VAL B CA 1
ATOM 2951 C C . VAL B 1 62 ? -1.348 34.406 21.047 1 98.88 62 VAL B C 1
ATOM 2953 O O . VAL B 1 62 ? -1.261 35.656 21 1 98.88 62 VAL B O 1
ATOM 2956 N N . ARG B 1 63 ? -2.336 33.812 21.719 1 98.88 63 ARG B N 1
ATOM 2957 C CA . ARG B 1 63 ? -3.342 34.562 22.469 1 98.88 63 ARG B CA 1
ATOM 2958 C C . ARG B 1 63 ? -2.705 35.375 23.594 1 98.88 63 ARG B C 1
ATOM 2960 O O . ARG B 1 63 ? -3.088 36.5 23.844 1 98.88 63 ARG B O 1
ATOM 2967 N N . GLU B 1 64 ? -1.77 34.75 24.25 1 98.81 64 GLU B N 1
ATOM 2968 C CA . GLU B 1 64 ? -1.033 35.438 25.297 1 98.81 64 GLU B CA 1
ATOM 2969 C C . GLU B 1 64 ? -0.274 36.656 24.719 1 98.81 64 GLU B C 1
ATOM 2971 O O . GLU B 1 64 ? -0.271 37.719 25.297 1 98.81 64 GLU B O 1
ATOM 2976 N N . ALA B 1 65 ? 0.402 36.438 23.625 1 98.94 65 ALA B N 1
ATOM 2977 C CA . ALA B 1 65 ? 1.141 37.5 22.953 1 98.94 65 ALA B CA 1
ATOM 2978 C C . ALA B 1 65 ? 0.203 38.625 22.531 1 98.94 65 ALA B C 1
ATOM 2980 O O . ALA B 1 65 ? 0.531 39.812 22.672 1 98.94 65 ALA B O 1
ATOM 2981 N N . ALA B 1 66 ? -0.912 38.25 21.969 1 98.94 66 ALA B N 1
ATOM 2982 C CA . ALA B 1 66 ? -1.902 39.25 21.562 1 98.94 66 ALA B CA 1
ATOM 2983 C C . ALA B 1 66 ? -2.373 40.094 22.75 1 98.94 66 ALA B C 1
ATOM 2985 O O . ALA B 1 66 ? -2.543 41.281 22.641 1 98.94 66 ALA B O 1
ATOM 2986 N N . SER B 1 67 ? -2.594 39.406 23.859 1 98.81 67 SER B N 1
ATOM 2987 C CA . SER B 1 67 ? -2.992 40.125 25.078 1 98.81 67 SER B CA 1
ATOM 2988 C C . SER B 1 67 ? -1.932 41.125 25.5 1 98.81 67 SER B C 1
ATOM 2990 O O . SER B 1 67 ? -2.26 42.219 25.984 1 98.81 67 SER B O 1
ATOM 2992 N N . LEU B 1 68 ? -0.68 40.75 25.391 1 98.81 68 LEU B N 1
ATOM 2993 C CA . LEU B 1 68 ? 0.415 41.656 25.719 1 98.81 68 LEU B CA 1
ATOM 2994 C C . LEU B 1 68 ? 0.392 42.875 24.812 1 98.81 68 LEU B C 1
ATOM 2996 O O . LEU B 1 68 ? 0.642 44 25.266 1 98.81 68 LEU B O 1
ATOM 3000 N N . VAL B 1 69 ? 0.136 42.688 23.547 1 98.88 69 VAL B N 1
ATOM 3001 C CA . VAL B 1 69 ? 0.038 43.781 22.594 1 98.88 69 VAL B CA 1
ATOM 3002 C C . VAL B 1 69 ? -1.141 44.688 22.969 1 98.88 69 VAL B C 1
ATOM 3004 O O . VAL B 1 69 ? -1.052 45.906 22.875 1 98.88 69 VAL B O 1
ATOM 3007 N N . GLU B 1 70 ? -2.219 44.094 23.406 1 98.69 70 GLU B N 1
ATOM 3008 C CA . GLU B 1 70 ? -3.4 44.875 23.812 1 98.69 70 GLU B CA 1
ATOM 3009 C C . GLU B 1 70 ? -3.131 45.688 25.062 1 98.69 70 GLU B C 1
ATOM 3011 O O . GLU B 1 70 ? -3.754 46.75 25.266 1 98.69 70 GLU B O 1
ATOM 3016 N N . GLU B 1 71 ? -2.203 45.25 25.859 1 98.38 71 GLU B N 1
ATOM 3017 C CA . GLU B 1 71 ? -1.878 45.938 27.125 1 98.38 71 GLU B CA 1
ATOM 3018 C C . GLU B 1 71 ? -0.83 47.031 26.906 1 98.38 71 GLU B C 1
ATOM 3020 O O . GLU B 1 71 ? -0.915 48.094 27.516 1 98.38 71 GLU B O 1
ATOM 3025 N N . LYS B 1 72 ? 0.163 46.688 26.031 1 98.19 72 LYS B N 1
ATOM 3026 C CA . LYS B 1 72 ? 1.346 47.562 26 1 98.19 72 LYS B CA 1
ATOM 3027 C C . LYS B 1 72 ? 1.559 48.156 24.625 1 98.19 72 LYS B C 1
ATOM 3029 O O . LYS B 1 72 ? 2.432 49 24.438 1 98.19 72 LYS B O 1
ATOM 3034 N N . GLY B 1 73 ? 0.786 47.719 23.672 1 97.5 73 GLY B N 1
ATOM 3035 C CA . GLY B 1 73 ? 1.046 48.156 22.312 1 97.5 73 GLY B CA 1
ATOM 3036 C C . GLY B 1 73 ? 2.455 47.844 21.844 1 97.5 73 GLY B C 1
ATOM 3037 O O . GLY B 1 73 ? 2.924 46.719 21.969 1 97.5 73 GLY B O 1
ATOM 3038 N N . GLU B 1 74 ? 3.111 48.812 21.312 1 97.88 74 GLU B N 1
ATOM 3039 C CA . GLU B 1 74 ? 4.457 48.625 20.781 1 97.88 74 GLU B CA 1
ATOM 3040 C C . GLU B 1 74 ? 5.465 48.375 21.891 1 97.88 74 GLU B C 1
ATOM 3042 O O . GLU B 1 74 ? 6.57 47.875 21.641 1 97.88 74 GLU B O 1
ATOM 3047 N N . GLY B 1 75 ? 5.129 48.688 23.078 1 98.12 75 GLY B N 1
ATOM 3048 C CA . GLY B 1 75 ? 5.988 48.406 24.219 1 98.12 75 GLY B CA 1
ATOM 3049 C C . GLY B 1 75 ? 6.23 46.938 24.422 1 98.12 75 GLY B C 1
ATOM 3050 O O . GLY B 1 75 ? 7.18 46.531 25.109 1 98.12 75 GLY B O 1
ATOM 3051 N N . SER B 1 76 ? 5.398 46.094 23.844 1 98.38 76 SER B N 1
ATOM 3052 C CA . SER B 1 76 ? 5.523 44.625 23.984 1 98.38 76 SER B CA 1
ATOM 3053 C C . SER B 1 76 ? 6.52 44.062 22.984 1 98.38 76 SER B C 1
ATOM 3055 O O . SER B 1 76 ? 6.988 42.938 23.141 1 98.38 76 SER B O 1
ATOM 3057 N N . PHE B 1 77 ? 6.832 44.781 21.938 1 98.56 77 PHE B N 1
ATOM 3058 C CA . PHE B 1 77 ? 7.523 44.25 20.766 1 98.56 77 PHE B CA 1
ATOM 3059 C C . PHE B 1 77 ? 8.906 43.719 21.141 1 98.56 77 PHE B C 1
ATOM 3061 O O . PHE B 1 77 ? 9.312 42.656 20.688 1 98.56 77 PHE B O 1
ATOM 3068 N N . PRO B 1 78 ? 9.688 44.469 21.984 1 98 78 PRO B N 1
ATOM 3069 C CA . PRO B 1 78 ? 11.023 44 22.328 1 98 78 PRO B CA 1
ATOM 3070 C C . PRO B 1 78 ? 10.992 42.625 23 1 98 78 PRO B C 1
ATOM 3072 O O . PRO B 1 78 ? 11.914 41.812 22.812 1 98 78 PRO B O 1
ATOM 3075 N N . GLU B 1 79 ? 9.977 42.281 23.719 1 98 79 GLU B N 1
ATOM 3076 C CA . GLU B 1 79 ? 9.867 41 24.391 1 98 79 GLU B CA 1
ATOM 3077 C C . GLU B 1 79 ? 9.82 39.844 23.391 1 98 79 GLU B C 1
ATOM 3079 O O . GLU B 1 79 ? 10.289 38.75 23.688 1 98 79 GLU B O 1
ATOM 3084 N N . PHE B 1 80 ? 9.266 40.094 22.219 1 98.62 80 PHE B N 1
ATOM 3085 C CA . PHE B 1 80 ? 9.062 39.062 21.219 1 98.62 80 PHE B CA 1
ATOM 3086 C C . PHE B 1 80 ? 10.352 38.781 20.469 1 98.62 80 PHE B C 1
ATOM 3088 O O . PHE B 1 80 ? 10.43 37.812 19.688 1 98.62 80 PHE B O 1
ATOM 3095 N N . ARG B 1 81 ? 11.422 39.5 20.781 1 97.5 81 ARG B N 1
ATOM 3096 C CA . ARG B 1 81 ? 12.68 39.375 20.047 1 97.5 81 ARG B CA 1
ATOM 3097 C C . ARG B 1 81 ? 13.758 38.719 20.906 1 97.5 81 ARG B C 1
ATOM 3099 O O . ARG B 1 81 ? 14.898 38.594 20.469 1 97.5 81 ARG B O 1
ATOM 3106 N N . VAL B 1 82 ? 13.438 38.406 22.109 1 97.44 82 VAL B N 1
ATOM 3107 C CA . VAL B 1 82 ? 14.43 37.844 23.016 1 97.44 82 VAL B CA 1
ATOM 3108 C C . VAL B 1 82 ? 14.641 36.375 22.719 1 97.44 82 VAL B C 1
ATOM 3110 O O . VAL B 1 82 ? 13.797 35.531 23.062 1 97.44 82 VAL B O 1
ATOM 3113 N N . ASN B 1 83 ? 15.766 36.094 22.188 1 95.38 83 ASN B N 1
ATOM 3114 C CA . ASN B 1 83 ? 16.094 34.719 21.891 1 95.38 83 ASN B CA 1
ATOM 3115 C C . ASN B 1 83 ? 16.125 33.844 23.156 1 95.38 83 ASN B C 1
ATOM 3117 O O . ASN B 1 83 ? 16.688 34.281 24.172 1 95.38 83 ASN B O 1
ATOM 3121 N N . GLY B 1 84 ? 15.516 32.688 23.047 1 96.31 84 GLY B N 1
ATOM 3122 C CA . GLY B 1 84 ? 15.469 31.797 24.188 1 96.31 84 GLY B CA 1
ATOM 3123 C C . GLY B 1 84 ? 14.266 32.031 25.094 1 96.31 84 GLY B C 1
ATOM 3124 O O . GLY B 1 84 ? 14.023 31.266 26.031 1 96.31 84 GLY B O 1
ATOM 3125 N N . SER B 1 85 ? 13.539 33.031 24.844 1 97.31 85 SER B N 1
ATOM 3126 C CA . SER B 1 85 ? 12.312 33.281 25.594 1 97.31 85 SER B CA 1
ATOM 3127 C C . SER B 1 85 ? 11.188 32.375 25.125 1 97.31 85 SER B C 1
ATOM 3129 O O . SER B 1 85 ? 11.352 31.625 24.156 1 97.31 85 SER B O 1
ATOM 3131 N N . LYS B 1 86 ? 10.055 32.5 25.797 1 97.38 86 LYS B N 1
ATOM 3132 C CA . LYS B 1 86 ? 8.898 31.688 25.406 1 97.38 86 LYS B CA 1
ATOM 3133 C C . LYS B 1 86 ? 8.297 32.156 24.094 1 97.38 86 LYS B C 1
ATOM 3135 O O . LYS B 1 86 ? 7.469 31.484 23.5 1 97.38 86 LYS B O 1
ATOM 3140 N N . TRP B 1 87 ? 8.797 33.406 23.625 1 98.31 87 TRP B N 1
ATOM 3141 C CA . TRP B 1 87 ? 8.242 34 22.422 1 98.31 87 TRP B CA 1
ATOM 3142 C C . TRP B 1 87 ? 9.117 33.688 21.203 1 98.31 87 TRP B C 1
ATOM 3144 O O . TRP B 1 87 ? 8.711 33.938 20.062 1 98.31 87 TRP B O 1
ATOM 3154 N N . LEU B 1 88 ? 10.32 33.188 21.453 1 97.19 88 LEU B N 1
ATOM 3155 C CA . LEU B 1 88 ? 11.297 32.938 20.406 1 97.19 88 LEU B CA 1
ATOM 3156 C C . LEU B 1 88 ? 12.273 31.844 20.812 1 97.19 88 LEU B C 1
ATOM 3158 O O . LEU B 1 88 ? 13.188 32.094 21.594 1 97.19 88 LEU B O 1
ATOM 3162 N N . TYR B 1 89 ? 12.055 30.672 20.266 1 95.25 89 TYR B N 1
ATOM 3163 C CA . TYR B 1 89 ? 12.938 29.547 20.531 1 95.25 89 TYR B CA 1
ATOM 3164 C C . TYR B 1 89 ? 12.836 28.5 19.422 1 95.25 89 TYR B C 1
ATOM 3166 O O . TYR B 1 89 ? 11.766 28.281 18.859 1 95.25 89 TYR B O 1
ATOM 3174 N N . ASP B 1 90 ? 14 27.906 19.141 1 91.38 90 ASP B N 1
ATOM 3175 C CA . ASP B 1 90 ? 14.078 26.906 18.094 1 91.38 90 ASP B CA 1
ATOM 3176 C C . ASP B 1 90 ? 13.484 27.438 16.781 1 91.38 90 ASP B C 1
ATOM 3178 O O . ASP B 1 90 ? 13.906 28.484 16.297 1 91.38 90 ASP B O 1
ATOM 3182 N N . ASP B 1 91 ? 12.414 26.828 16.344 1 92.06 91 ASP B N 1
ATOM 3183 C CA . ASP B 1 91 ? 11.797 27.328 15.125 1 92.06 91 ASP B CA 1
ATOM 3184 C C . ASP B 1 91 ? 10.5 28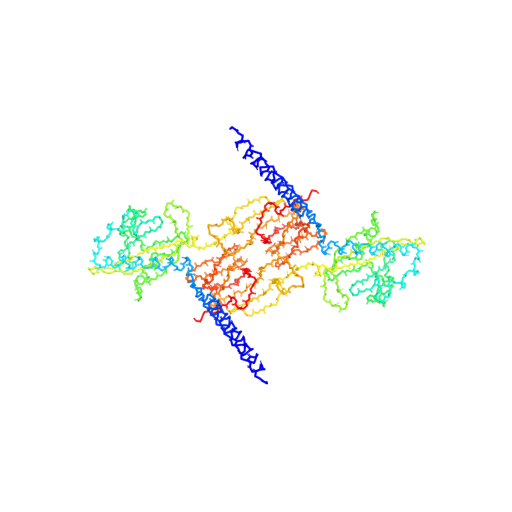.078 15.422 1 92.06 91 ASP B C 1
ATOM 3186 O O . ASP B 1 91 ? 9.758 28.438 14.5 1 92.06 91 ASP B O 1
ATOM 3190 N N . PHE B 1 92 ? 10.234 28.281 16.672 1 95.88 92 PHE B N 1
ATOM 3191 C CA . PHE B 1 92 ? 9.039 29 17.094 1 95.88 92 PHE B CA 1
ATOM 3192 C C . PHE B 1 92 ? 9.336 30.484 17.25 1 95.88 92 PHE B C 1
ATOM 3194 O O . PHE B 1 92 ? 10.391 30.859 17.766 1 95.88 92 PHE B O 1
ATOM 3201 N N . TYR B 1 93 ? 8.438 31.344 16.797 1 97.69 93 TYR B N 1
ATOM 3202 C CA . TYR B 1 93 ? 8.547 32.781 16.984 1 97.69 93 TYR B CA 1
ATOM 3203 C C . TYR B 1 93 ? 7.184 33.469 16.859 1 97.69 93 TYR B C 1
ATOM 3205 O O . TYR B 1 93 ? 6.309 32.969 16.125 1 97.69 93 TYR B O 1
ATOM 3213 N N . ILE B 1 94 ? 7.074 34.562 17.5 1 98.62 94 ILE B N 1
ATOM 3214 C CA . ILE B 1 94 ? 5.914 35.438 17.375 1 98.62 94 ILE B CA 1
ATOM 3215 C C . ILE B 1 94 ? 6.207 36.531 16.344 1 98.62 94 ILE B C 1
ATOM 3217 O O . ILE B 1 94 ? 7.285 37.125 16.359 1 98.62 94 ILE B O 1
ATOM 3221 N N . TYR B 1 95 ? 5.281 36.75 15.453 1 98.62 95 TYR B N 1
ATOM 3222 C CA . TYR B 1 95 ? 5.355 37.906 14.578 1 98.62 95 TYR B CA 1
ATOM 3223 C C . TYR B 1 95 ? 4.125 38.781 14.742 1 98.62 95 TYR B C 1
ATOM 3225 O O . TYR B 1 95 ? 3.066 38.312 15.172 1 98.62 95 TYR B O 1
ATOM 3233 N N . VAL B 1 96 ? 4.281 40.062 14.422 1 98.88 96 VAL B N 1
ATOM 3234 C CA . VAL B 1 96 ? 3.201 41.031 14.57 1 98.88 96 VAL B CA 1
ATOM 3235 C C . VAL B 1 96 ? 3.109 41.906 13.328 1 98.88 96 VAL B C 1
ATOM 3237 O O . VAL B 1 96 ? 4.129 42.375 12.805 1 98.88 96 VAL B O 1
ATOM 3240 N N . TRP B 1 97 ? 1.931 42.125 12.883 1 98.88 97 TRP B N 1
ATOM 3241 C CA . TRP B 1 97 ? 1.638 43.062 11.812 1 98.88 97 TRP B CA 1
ATOM 3242 C C . TRP B 1 97 ? 0.724 44.156 12.305 1 98.88 97 TRP B C 1
ATOM 3244 O O . TRP B 1 97 ? -0.157 43.938 13.133 1 98.88 97 TRP B O 1
ATOM 3254 N N . ARG B 1 98 ? 0.917 45.344 11.836 1 98.75 98 ARG B N 1
ATOM 3255 C CA . ARG B 1 98 ? -0.023 46.469 12.016 1 98.75 98 ARG B CA 1
ATOM 3256 C C . ARG B 1 98 ? -0.97 46.562 10.828 1 98.75 98 ARG B C 1
ATOM 3258 O O . ARG B 1 98 ? -0.531 46.562 9.672 1 98.75 98 ARG B O 1
ATOM 3265 N N . LEU B 1 99 ? -2.221 46.625 11.156 1 98.56 99 LEU B N 1
ATOM 3266 C CA . LEU B 1 99 ? -3.221 46.594 10.094 1 98.56 99 LEU B CA 1
ATOM 3267 C C . LEU B 1 99 ? -3.842 48 9.898 1 98.56 99 LEU B C 1
ATOM 3269 O O . LEU B 1 99 ? -4.082 48.719 10.875 1 98.56 99 LEU B O 1
ATOM 3273 N N . ASN B 1 100 ? -4.031 48.375 8.727 1 97.06 100 ASN B N 1
ATOM 3274 C CA . ASN B 1 100 ? -4.848 49.469 8.266 1 97.06 100 ASN B CA 1
ATOM 3275 C C . ASN B 1 100 ? -5.758 49.062 7.109 1 97.06 100 ASN B C 1
ATOM 3277 O O . ASN B 1 100 ? -5.395 49.219 5.941 1 97.06 100 ASN B O 1
ATOM 3281 N N . GLY B 1 101 ? -6.988 48.688 7.449 1 93.75 101 GLY B N 1
ATOM 3282 C CA . GLY B 1 101 ? -7.82 48.031 6.453 1 93.75 101 GLY B CA 1
ATOM 3283 C C . GLY B 1 101 ? -7.207 46.75 5.914 1 93.75 101 GLY B C 1
ATOM 3284 O O . GLY B 1 101 ? -6.883 45.844 6.676 1 93.75 101 GLY B O 1
ATOM 3285 N N . THR B 1 102 ? -6.934 46.812 4.551 1 94.25 102 THR B N 1
ATOM 3286 C CA . THR B 1 102 ? -6.367 45.625 3.918 1 94.25 102 THR B CA 1
ATOM 3287 C C . THR B 1 102 ? -4.855 45.75 3.771 1 94.25 102 THR B C 1
ATOM 3289 O O . THR B 1 102 ? -4.207 44.906 3.18 1 94.25 102 THR B O 1
ATOM 3292 N N . ARG B 1 103 ? -4.32 46.781 4.297 1 97.69 103 ARG B N 1
ATOM 3293 C CA . ARG B 1 103 ? -2.871 46.938 4.305 1 97.69 103 ARG B CA 1
ATOM 3294 C C . ARG B 1 103 ? -2.271 46.438 5.613 1 97.69 103 ARG B C 1
ATOM 3296 O O . ARG B 1 103 ? -2.838 46.656 6.688 1 97.69 103 ARG B O 1
ATOM 3303 N N . ALA B 1 104 ? -1.149 45.844 5.492 1 98.56 104 ALA B N 1
ATOM 3304 C CA . ALA B 1 104 ? -0.466 45.312 6.664 1 98.56 104 ALA B CA 1
ATOM 3305 C C . ALA B 1 104 ? 1.034 45.594 6.602 1 98.56 104 ALA B C 1
ATOM 3307 O O . ALA B 1 104 ? 1.67 45.344 5.57 1 98.56 104 ALA B O 1
ATOM 3308 N N . ILE B 1 105 ? 1.596 46.125 7.66 1 98.69 105 ILE B N 1
ATOM 3309 C CA . ILE B 1 105 ? 3.029 46.344 7.816 1 98.69 105 ILE B CA 1
ATOM 3310 C C . ILE B 1 105 ? 3.584 45.406 8.891 1 98.69 105 ILE B C 1
ATOM 3312 O O . ILE B 1 105 ? 3.059 45.344 10 1 98.69 105 ILE B O 1
ATOM 3316 N N . ARG B 1 106 ? 4.555 44.656 8.523 1 98.62 106 ARG B N 1
ATOM 3317 C CA . ARG B 1 106 ? 5.188 43.75 9.492 1 98.62 106 ARG B CA 1
ATOM 3318 C C . ARG B 1 106 ? 6.051 44.531 10.469 1 98.62 106 ARG B C 1
ATOM 3320 O O . ARG B 1 106 ? 7.062 45.125 10.086 1 98.62 106 ARG B O 1
ATOM 3327 N N . VAL B 1 107 ? 5.738 44.438 11.758 1 98.69 107 VAL B N 1
ATOM 3328 C CA . VAL B 1 107 ? 6.418 45.312 12.711 1 98.69 107 VAL B CA 1
ATOM 3329 C C . VAL B 1 107 ? 7.273 44.469 13.656 1 98.69 107 VAL B C 1
ATOM 3331 O O . VAL B 1 107 ? 8.203 44.969 14.281 1 98.69 107 VAL B O 1
ATOM 3334 N N . VAL B 1 108 ? 7.004 43.188 13.836 1 98.75 108 VAL B N 1
ATOM 3335 C CA . VAL B 1 108 ? 7.855 42.25 14.555 1 98.75 108 VAL B CA 1
ATOM 3336 C C . VAL B 1 108 ? 8.086 41 13.703 1 98.75 108 VAL B C 1
ATOM 3338 O O . VAL B 1 108 ? 7.137 40.375 13.258 1 98.75 108 VAL B O 1
ATOM 3341 N N . TYR B 1 109 ? 9.266 40.656 13.484 1 97.75 109 TYR B N 1
ATOM 3342 C CA . TYR B 1 109 ? 9.648 39.5 12.711 1 97.75 109 TYR B CA 1
ATOM 3343 C C . TYR B 1 109 ? 11.047 39.031 13.086 1 97.75 109 TYR B C 1
ATOM 3345 O O . TYR B 1 109 ? 12.008 39.25 12.336 1 97.75 109 TYR B O 1
ATOM 3353 N N . PRO B 1 110 ? 11.156 38.281 14.109 1 95.69 110 PRO B N 1
ATOM 3354 C CA . PRO B 1 110 ? 12.461 37.906 14.656 1 95.69 110 PRO B CA 1
ATOM 3355 C C . PRO B 1 110 ? 13.336 37.188 13.633 1 95.69 110 PRO B C 1
ATOM 3357 O O . PRO B 1 110 ? 14.555 37.375 13.625 1 95.69 110 PRO B O 1
ATOM 3360 N N . PRO B 1 111 ? 12.828 36.344 12.68 1 92.5 111 PRO B N 1
ATOM 3361 C CA . PRO B 1 111 ? 13.695 35.656 11.734 1 92.5 111 PRO B CA 1
ATOM 3362 C C . PRO B 1 111 ? 14.461 36.625 10.82 1 92.5 111 PRO B C 1
ATOM 3364 O O . PRO B 1 111 ? 15.523 36.25 10.297 1 92.5 111 PRO B O 1
ATOM 3367 N N . ASP B 1 112 ? 13.945 37.781 10.539 1 92.75 112 ASP B N 1
ATOM 3368 C CA . ASP B 1 112 ? 14.562 38.781 9.688 1 92.75 112 ASP B CA 1
ATOM 3369 C C . ASP B 1 112 ? 14.18 40.188 10.133 1 92.75 112 ASP B C 1
ATOM 3371 O O . ASP B 1 112 ? 13.273 40.812 9.57 1 92.75 112 ASP B O 1
ATOM 3375 N N . ILE B 1 113 ? 14.891 40.719 11 1 92.62 113 ILE B N 1
ATOM 3376 C CA . ILE B 1 113 ? 14.594 42.031 11.602 1 92.62 113 ILE B CA 1
ATOM 3377 C C . ILE B 1 113 ? 14.625 43.125 10.531 1 92.62 113 ILE B C 1
ATOM 3379 O O . ILE B 1 113 ? 13.836 44.062 10.578 1 92.62 113 ILE B O 1
ATOM 3383 N N . GLN B 1 114 ? 15.469 42.938 9.539 1 92.62 114 GLN B N 1
ATOM 3384 C CA . GLN B 1 114 ? 15.594 43.906 8.469 1 92.62 114 GLN B CA 1
ATOM 3385 C C . GLN B 1 114 ? 14.312 44 7.645 1 92.62 114 GLN B C 1
ATOM 3387 O O . GLN B 1 114 ? 14.062 45 6.98 1 92.62 114 GLN B O 1
ATOM 3392 N N . GLY B 1 115 ? 13.539 42.938 7.699 1 92.94 115 GLY B N 1
ATOM 3393 C CA . GLY B 1 115 ? 12.297 42.906 6.945 1 92.94 115 GLY B CA 1
ATOM 3394 C C . GLY B 1 115 ? 11.148 43.562 7.664 1 92.94 115 GLY B C 1
ATOM 3395 O O . GLY B 1 115 ? 10.047 43.688 7.113 1 92.94 115 GLY B O 1
ATOM 3396 N N . GLU B 1 116 ? 11.383 44 8.891 1 96.88 116 GLU B N 1
ATOM 3397 C CA . GLU B 1 116 ? 10.352 44.75 9.602 1 96.88 116 GLU B CA 1
ATOM 3398 C C . GLU B 1 116 ? 10.125 46.125 8.953 1 96.88 116 GLU B C 1
ATOM 3400 O O . GLU B 1 116 ? 11.062 46.719 8.445 1 96.88 116 GLU B O 1
ATOM 3405 N N . GLY B 1 117 ? 8.922 46.5 8.961 1 97.38 117 GLY B N 1
ATOM 3406 C CA . GLY B 1 117 ? 8.547 47.75 8.289 1 97.38 117 GLY B CA 1
ATOM 3407 C C . GLY B 1 117 ? 8.031 47.531 6.883 1 97.38 117 GLY B C 1
ATOM 3408 O O . GLY B 1 117 ? 7.484 48.438 6.266 1 97.38 117 GLY B O 1
ATOM 3409 N N . GLN B 1 118 ? 8.172 46.406 6.371 1 97.38 118 GLN B N 1
ATOM 3410 C CA . GLN B 1 118 ? 7.758 46.094 5.012 1 97.38 118 GLN B CA 1
ATOM 3411 C C . GLN B 1 118 ? 6.25 45.875 4.934 1 97.38 118 GLN B C 1
ATOM 3413 O O . GLN B 1 118 ? 5.641 45.344 5.871 1 97.38 118 GLN B O 1
ATOM 3418 N N . ASP B 1 119 ? 5.734 46.25 3.773 1 98.44 119 ASP B N 1
ATOM 3419 C CA . ASP B 1 119 ? 4.344 45.938 3.475 1 98.44 119 ASP B CA 1
ATOM 3420 C C . ASP B 1 119 ? 4.191 44.469 3.072 1 98.44 119 ASP B C 1
ATOM 3422 O O . ASP B 1 119 ? 4.73 44.031 2.049 1 98.44 119 ASP B O 1
ATOM 3426 N N . VAL B 1 120 ? 3.41 43.75 3.801 1 98.31 120 VAL B N 1
ATOM 3427 C CA . VAL B 1 120 ? 3.316 42.312 3.582 1 98.31 120 VAL B CA 1
ATOM 3428 C C . VAL B 1 120 ? 1.888 41.938 3.195 1 98.31 120 VAL B C 1
ATOM 3430 O O . VAL B 1 120 ? 1.492 40.781 3.301 1 98.31 120 VAL B O 1
ATOM 3433 N N . SER B 1 121 ? 1.094 42.938 2.773 1 98.44 121 SER B N 1
ATOM 3434 C CA . SER B 1 121 ? -0.297 42.719 2.4 1 98.44 121 SER B CA 1
ATOM 3435 C C . SER B 1 121 ? -0.403 41.688 1.268 1 98.44 121 SER B C 1
ATOM 3437 O O . SER B 1 121 ? -1.358 40.906 1.212 1 98.44 121 SER B O 1
ATOM 3439 N N . GLY B 1 122 ? 0.582 41.688 0.367 1 97.88 122 GLY B N 1
ATOM 3440 C CA . GLY B 1 122 ? 0.51 40.844 -0.831 1 97.88 122 GLY B CA 1
ATOM 3441 C C . GLY B 1 122 ? 1.442 39.656 -0.791 1 97.88 122 GLY B C 1
ATOM 3442 O O . GLY B 1 122 ? 1.673 39 -1.814 1 97.88 122 GLY B O 1
ATOM 3443 N N . ILE B 1 123 ? 1.948 39.312 0.322 1 97.5 123 ILE B N 1
ATOM 3444 C CA . ILE B 1 123 ? 2.928 38.25 0.398 1 97.5 123 ILE B CA 1
ATOM 3445 C C . ILE B 1 123 ? 2.252 36.906 0.086 1 97.5 123 ILE B C 1
ATOM 3447 O O . ILE B 1 123 ? 1.089 36.719 0.439 1 97.5 123 ILE B O 1
ATOM 3451 N N . THR B 1 124 ? 2.957 36.094 -0.632 1 97.88 124 THR B N 1
ATOM 3452 C CA . THR B 1 124 ? 2.518 34.75 -0.942 1 97.88 124 THR B CA 1
ATOM 3453 C C . THR B 1 124 ? 3.479 33.719 -0.353 1 97.88 124 THR B C 1
ATOM 3455 O O . THR B 1 124 ? 4.617 34.031 -0.013 1 97.88 124 THR B O 1
ATOM 3458 N N . ASP B 1 125 ? 2.939 32.562 -0.114 1 96.56 125 ASP B N 1
ATOM 3459 C CA . ASP B 1 125 ? 3.895 31.5 0.204 1 96.56 125 ASP B CA 1
ATOM 3460 C C . ASP B 1 125 ? 4.641 31.031 -1.046 1 96.56 125 ASP B C 1
ATOM 3462 O O . ASP B 1 125 ? 4.531 31.656 -2.105 1 96.56 125 ASP B O 1
ATOM 3466 N N . VAL B 1 126 ? 5.441 30 -0.939 1 92 126 VAL B N 1
ATOM 3467 C CA . VAL B 1 126 ? 6.344 29.578 -2.004 1 92 126 VAL B CA 1
ATOM 3468 C C . VAL B 1 126 ? 5.535 29.078 -3.199 1 92 126 VAL B C 1
ATOM 3470 O O . VAL B 1 126 ? 6.031 29.047 -4.328 1 92 126 VAL B O 1
ATOM 3473 N N . ASN B 1 127 ? 4.309 28.656 -3.053 1 91.56 127 ASN B N 1
ATOM 3474 C CA . ASN B 1 127 ? 3.467 28.125 -4.121 1 91.56 127 ASN B CA 1
ATOM 3475 C C . ASN B 1 127 ? 2.486 29.172 -4.633 1 91.56 127 ASN B C 1
ATOM 3477 O O . ASN B 1 127 ? 1.591 28.859 -5.418 1 91.56 127 ASN B O 1
ATOM 3481 N N . GLY B 1 128 ? 2.594 30.344 -4.105 1 96.38 128 GLY B N 1
ATOM 3482 C CA . GLY B 1 128 ? 1.769 31.438 -4.598 1 96.38 128 GLY B CA 1
ATOM 3483 C C . GLY B 1 128 ? 0.5 31.641 -3.793 1 96.38 128 GLY B C 1
ATOM 3484 O O . GLY B 1 128 ? -0.329 32.469 -4.129 1 96.38 128 GLY B O 1
ATOM 3485 N N . LYS B 1 129 ? 0.293 30.938 -2.795 1 96.06 129 LYS B N 1
ATOM 3486 C CA . LYS B 1 129 ? -0.854 31.156 -1.918 1 96.06 129 LYS B CA 1
ATOM 3487 C C . LYS B 1 129 ? -0.805 32.531 -1.279 1 96.06 129 LYS B C 1
ATOM 3489 O O . LYS B 1 129 ? 0.21 32.938 -0.695 1 96.06 129 LYS B O 1
ATOM 3494 N N . PRO B 1 130 ? -1.861 33.312 -1.414 1 98.25 130 PRO B N 1
ATOM 3495 C CA . PRO B 1 130 ? -1.852 34.688 -0.899 1 98.25 130 PRO B CA 1
ATOM 3496 C C . PRO B 1 130 ? -1.985 34.75 0.621 1 98.25 130 PRO B C 1
ATOM 3498 O O . PRO B 1 130 ? -3.006 35.188 1.136 1 98.25 130 PRO B O 1
ATOM 3501 N N . ILE B 1 131 ? -0.96 34.469 1.328 1 98.31 131 ILE B N 1
ATOM 3502 C CA . ILE B 1 131 ? -1.032 34.312 2.775 1 98.31 131 ILE B CA 1
ATOM 3503 C C . ILE B 1 131 ? -1.235 35.656 3.439 1 98.31 131 ILE B C 1
ATOM 3505 O O . ILE B 1 131 ? -1.871 35.75 4.492 1 98.31 131 ILE B O 1
ATOM 3509 N N . GLY B 1 132 ? -0.724 36.75 2.891 1 98.56 132 GLY B N 1
ATOM 3510 C CA . GLY B 1 132 ? -1.011 38.062 3.441 1 98.56 132 GLY B CA 1
ATOM 3511 C C . GLY B 1 132 ? -2.496 38.344 3.545 1 98.56 132 GLY B C 1
ATOM 3512 O O . GLY B 1 132 ? -2.986 38.719 4.613 1 98.56 132 GLY B O 1
ATOM 3513 N N . LYS B 1 133 ? -3.111 38.188 2.439 1 98.5 133 LYS B N 1
ATOM 3514 C CA . LYS B 1 133 ? -4.555 38.406 2.398 1 98.5 133 LYS B CA 1
ATOM 3515 C C . LYS B 1 133 ? -5.273 37.5 3.387 1 98.5 133 LYS B C 1
ATOM 3517 O O . LYS B 1 133 ? -6.18 37.938 4.098 1 98.5 133 LYS B O 1
ATOM 3522 N N . LEU B 1 134 ? -4.887 36.25 3.438 1 98.56 134 LEU B N 1
ATOM 3523 C CA . LEU B 1 134 ? -5.543 35.25 4.289 1 98.56 134 LEU B CA 1
ATOM 3524 C C . LEU B 1 134 ? -5.359 35.594 5.762 1 98.56 134 LEU B C 1
ATOM 3526 O O . LEU B 1 134 ? -6.289 35.469 6.559 1 98.56 134 LEU B O 1
ATOM 3530 N N . PHE B 1 135 ? -4.152 36.031 6.137 1 98.75 135 PHE B N 1
ATOM 3531 C CA . PHE B 1 135 ? -3.883 36.438 7.516 1 98.75 135 PHE B CA 1
ATOM 3532 C C . PHE B 1 135 ? -4.746 37.625 7.926 1 98.75 135 PHE B C 1
ATOM 3534 O O . PHE B 1 135 ? -5.355 37.625 8.992 1 98.75 135 PHE B O 1
ATOM 3541 N N . ILE B 1 136 ? -4.777 38.594 7.078 1 98.81 136 ILE B N 1
ATOM 3542 C CA . ILE B 1 136 ? -5.543 39.812 7.348 1 98.81 136 ILE B CA 1
ATOM 3543 C C . ILE B 1 136 ? -7.02 39.469 7.5 1 98.81 136 ILE B C 1
ATOM 3545 O O . ILE B 1 136 ? -7.668 39.906 8.461 1 98.81 136 ILE B O 1
ATOM 3549 N N . GLU B 1 137 ? -7.516 38.688 6.551 1 98.62 137 GLU B N 1
ATOM 3550 C CA . GLU B 1 137 ? -8.914 38.281 6.598 1 98.62 137 GLU B CA 1
ATOM 3551 C C . GLU B 1 137 ? -9.234 37.531 7.887 1 98.62 137 GLU B C 1
ATOM 3553 O O . GLU B 1 137 ? -10.305 37.719 8.477 1 98.62 137 GLU B O 1
ATOM 3558 N N . THR B 1 138 ? -8.375 36.656 8.305 1 98.62 138 THR B N 1
ATOM 3559 C CA . THR B 1 138 ? -8.555 35.906 9.539 1 98.62 138 THR B CA 1
ATOM 3560 C C . THR B 1 138 ? -8.625 36.844 10.742 1 98.62 138 THR B C 1
ATOM 3562 O O . THR B 1 138 ? -9.531 36.75 11.57 1 98.62 138 THR B O 1
ATOM 3565 N N . ALA B 1 139 ? -7.68 37.781 10.859 1 98.69 139 ALA B N 1
ATOM 3566 C CA . ALA B 1 139 ? -7.633 38.719 11.969 1 98.69 139 ALA B CA 1
ATOM 3567 C C . ALA B 1 139 ? -8.875 39.594 11.992 1 98.69 139 ALA B C 1
ATOM 3569 O O . ALA B 1 139 ? -9.375 39.969 13.07 1 98.69 139 ALA B O 1
ATOM 3570 N N . LEU B 1 140 ? -9.383 39.906 10.836 1 98.19 140 LEU B N 1
ATOM 3571 C CA . LEU B 1 140 ? -10.492 40.844 10.742 1 98.19 140 LEU B CA 1
ATOM 3572 C C . LEU B 1 140 ? -11.828 40.125 10.734 1 98.19 140 LEU B C 1
ATOM 3574 O O . LEU B 1 140 ? -12.883 40.75 10.68 1 98.19 140 LEU B O 1
ATOM 3578 N N . SER B 1 141 ? -11.789 38.844 10.734 1 98.25 141 SER B N 1
ATOM 3579 C CA . SER B 1 141 ? -13.023 38.062 10.797 1 98.25 141 SER B CA 1
ATOM 3580 C C . SER B 1 141 ? -13.797 38.344 12.078 1 98.25 141 SER B C 1
ATOM 3582 O O . SER B 1 141 ? -13.312 39.062 12.953 1 98.25 141 SER B O 1
ATOM 3584 N N . GLU B 1 142 ? -15.023 37.812 12.148 1 97.75 142 GLU B N 1
ATOM 3585 C CA . GLU B 1 142 ? -15.852 38 13.336 1 97.75 142 GLU B CA 1
ATOM 3586 C C . GLU B 1 142 ? -15.18 37.406 14.578 1 97.75 142 GLU B C 1
ATOM 3588 O O . GLU B 1 142 ? -15.195 38.031 15.641 1 97.75 142 GLU B O 1
ATOM 3593 N N . SER B 1 143 ? -14.5 36.281 14.477 1 97.81 143 SER B N 1
ATOM 3594 C CA . SER B 1 143 ? -13.844 35.625 15.609 1 97.81 143 SER B CA 1
ATOM 3595 C C . SER B 1 143 ? -12.531 36.312 15.953 1 97.81 143 SER B C 1
ATOM 3597 O O . SER B 1 143 ? -12.055 36.219 17.094 1 97.81 143 SER B O 1
ATOM 3599 N N . GLY B 1 144 ? -11.906 37 15.016 1 98.44 144 GLY B N 1
ATOM 3600 C CA . GLY B 1 144 ? -10.641 37.688 15.219 1 98.44 144 GLY B CA 1
ATOM 3601 C C . GLY B 1 144 ? -9.461 36.75 15.352 1 98.44 144 GLY B C 1
ATOM 3602 O O . GLY B 1 144 ? -8.398 37.125 15.844 1 98.44 144 GLY B O 1
ATOM 3603 N N . GLU B 1 145 ? -9.703 35.438 15.109 1 98.75 145 GLU B N 1
ATOM 3604 C CA . GLU B 1 145 ? -8.625 34.438 15.195 1 98.75 145 GLU B CA 1
ATOM 3605 C C . GLU B 1 145 ? -8.922 33.25 14.312 1 98.75 145 GLU B C 1
ATOM 3607 O O . GLU B 1 145 ? -10.062 33.031 13.914 1 98.75 145 GLU B O 1
ATOM 3612 N N . GLY B 1 146 ? -7.844 32.5 13.961 1 98.5 146 GLY B N 1
ATOM 3613 C CA . GLY B 1 146 ? -8.008 31.297 13.18 1 98.5 146 GLY B CA 1
ATOM 3614 C C . GLY B 1 146 ? -6.691 30.703 12.703 1 98.5 146 GLY B C 1
ATOM 3615 O O . GLY B 1 146 ? -5.629 31.281 12.938 1 98.5 146 GLY B O 1
ATOM 3616 N N . TRP B 1 147 ? -6.793 29.562 12.117 1 98.44 147 TRP B N 1
ATOM 3617 C CA . TRP B 1 147 ? -5.629 28.828 11.633 1 98.44 147 TRP B CA 1
ATOM 3618 C C . TRP B 1 147 ? -5.5 28.953 10.117 1 98.44 147 TRP B C 1
ATOM 3620 O O . TRP B 1 147 ? -6.504 28.953 9.398 1 98.44 147 TRP B O 1
ATOM 3630 N N . VAL B 1 148 ? -4.312 29.031 9.594 1 98.12 148 VAL B N 1
ATOM 3631 C CA . VAL B 1 148 ? -4.008 29.047 8.164 1 98.12 148 VAL B CA 1
ATOM 3632 C C . VAL B 1 148 ? -2.857 28.078 7.875 1 98.12 148 VAL B C 1
ATOM 3634 O O . VAL B 1 148 ? -1.82 28.125 8.539 1 98.12 148 VAL B O 1
ATOM 3637 N N . SER B 1 149 ? -3.051 27.172 6.918 1 97 149 SER B N 1
ATOM 3638 C CA . SER B 1 149 ? -1.989 26.281 6.449 1 97 149 SER B CA 1
ATOM 3639 C C . SER B 1 149 ? -1.278 26.875 5.234 1 97 149 SER B C 1
ATOM 3641 O O . SER B 1 149 ? -1.921 27.422 4.34 1 97 149 SER B O 1
ATOM 3643 N N . TYR B 1 150 ? 0.05 26.812 5.207 1 96.69 150 TYR B N 1
ATOM 3644 C CA . TYR B 1 150 ? 0.82 27.359 4.098 1 96.69 150 TYR B CA 1
ATOM 3645 C C . TYR B 1 150 ? 2.232 26.781 4.074 1 96.69 150 TYR B C 1
ATOM 3647 O O . TYR B 1 150 ? 2.674 26.172 5.047 1 96.69 150 TYR B O 1
ATOM 3655 N N . GLU B 1 151 ? 2.92 26.938 2.949 1 95.5 151 GLU B N 1
ATOM 3656 C CA . GLU B 1 151 ? 4.301 26.5 2.791 1 95.5 151 GLU B CA 1
ATOM 3657 C C . GLU B 1 151 ? 5.285 27.609 3.135 1 95.5 151 GLU B C 1
ATOM 3659 O O . GLU B 1 151 ? 5.195 28.719 2.586 1 95.5 151 GLU B O 1
ATOM 3664 N N . TRP B 1 152 ? 6.18 27.328 4.059 1 95.19 152 TRP B N 1
ATOM 3665 C CA . TRP B 1 152 ? 7.125 28.328 4.543 1 95.19 152 TRP B CA 1
ATOM 3666 C C . TRP B 1 152 ? 8.398 27.672 5.059 1 95.19 152 TRP B C 1
ATOM 3668 O O . TRP B 1 152 ? 8.344 26.609 5.695 1 95.19 152 TRP B O 1
ATOM 3678 N N . PRO B 1 153 ? 9.516 28.281 4.797 1 92.75 153 PRO B N 1
ATOM 3679 C CA . PRO B 1 153 ? 10.742 27.672 5.305 1 92.75 153 PRO B CA 1
ATOM 3680 C C . PRO B 1 153 ? 10.883 27.797 6.82 1 92.75 153 PRO B C 1
ATOM 3682 O O . PRO B 1 153 ? 10.492 28.812 7.398 1 92.75 153 PRO B O 1
ATOM 3685 N N . LYS B 1 154 ? 11.398 26.766 7.414 1 89.81 154 LYS B N 1
ATOM 3686 C CA . LYS B 1 154 ? 11.797 26.844 8.82 1 89.81 154 LYS B CA 1
ATOM 3687 C C . LYS B 1 154 ? 12.906 27.875 9.016 1 89.81 154 LYS B C 1
ATOM 3689 O O . LYS B 1 154 ? 13.648 28.188 8.078 1 89.81 154 LYS B O 1
ATOM 3694 N N . LEU B 1 155 ? 12.938 28.328 10.242 1 84.75 155 LEU B N 1
ATOM 3695 C CA . LEU B 1 155 ? 14.023 29.25 10.57 1 84.75 155 LEU B CA 1
ATOM 3696 C C . LEU B 1 155 ? 15.375 28.641 10.242 1 84.75 155 LEU B C 1
ATOM 3698 O O . LEU B 1 155 ? 15.688 27.531 10.703 1 84.75 155 LEU B O 1
ATOM 3702 N N . GLY B 1 156 ? 16.078 29.219 9.305 1 81.5 156 GLY B N 1
ATOM 3703 C CA . GLY B 1 156 ? 17.406 28.75 8.961 1 81.5 156 GLY B CA 1
ATOM 3704 C C . GLY B 1 156 ? 17.422 27.766 7.809 1 81.5 156 GLY B C 1
ATOM 3705 O O . GLY B 1 156 ? 18.484 27.266 7.422 1 81.5 156 GLY B O 1
ATOM 3706 N N . GLU B 1 157 ? 16.312 27.406 7.289 1 86.19 157 GLU B N 1
ATOM 3707 C CA . GLU B 1 157 ? 16.219 26.484 6.16 1 86.19 157 GLU B CA 1
ATOM 3708 C C . GLU B 1 157 ? 15.711 27.203 4.906 1 86.19 157 GLU B C 1
ATOM 3710 O O . GLU B 1 157 ? 15.086 28.25 5 1 86.19 157 GLU B O 1
ATOM 3715 N N . ALA B 1 158 ? 16.016 26.656 3.762 1 86.19 158 ALA B N 1
ATOM 3716 C CA . ALA B 1 158 ? 15.586 27.234 2.494 1 86.19 158 ALA B CA 1
ATOM 3717 C C . ALA B 1 158 ? 14.375 26.484 1.94 1 86.19 158 ALA B C 1
ATOM 3719 O O . ALA B 1 158 ? 13.445 27.109 1.414 1 86.19 158 ALA B O 1
ATOM 3720 N N . LYS B 1 159 ? 14.367 25.203 2.074 1 87.25 159 LYS B N 1
ATOM 3721 C CA . LYS B 1 159 ? 13.273 24.391 1.554 1 87.25 159 LYS B CA 1
ATOM 3722 C C . LYS B 1 159 ? 12.016 24.547 2.404 1 87.25 159 LYS B C 1
ATOM 3724 O O . LYS B 1 159 ? 12.078 24.469 3.633 1 87.25 159 LYS B O 1
ATOM 3729 N N . PRO B 1 160 ? 10.898 24.781 1.789 1 91.69 160 PRO B N 1
ATOM 3730 C CA . PRO B 1 160 ? 9.664 24.984 2.557 1 91.69 160 PRO B CA 1
ATOM 3731 C C . PRO B 1 160 ? 9.117 23.688 3.158 1 91.69 160 PRO B C 1
ATOM 3733 O O . PRO B 1 160 ? 9.422 22.609 2.664 1 91.69 160 PRO B O 1
ATOM 3736 N N . SER B 1 161 ? 8.469 23.875 4.25 1 92.25 161 SER B N 1
ATOM 3737 C CA . SER B 1 161 ? 7.629 22.875 4.887 1 92.25 161 SER B CA 1
ATOM 3738 C C . SER B 1 161 ? 6.215 23.406 5.121 1 92.25 161 SER B C 1
ATOM 3740 O O . SER B 1 161 ? 5.957 24.594 4.961 1 92.25 161 SER B O 1
ATOM 3742 N N . THR B 1 162 ? 5.383 22.516 5.355 1 93.81 162 THR B N 1
ATOM 3743 C CA . THR B 1 162 ? 4.012 22.938 5.613 1 93.81 162 THR B CA 1
ATOM 3744 C C . THR B 1 162 ? 3.883 23.531 7.012 1 93.81 162 THR B C 1
ATOM 3746 O O . THR B 1 162 ? 4.082 22.828 8.008 1 93.81 162 THR B O 1
ATOM 3749 N N . LYS B 1 163 ? 3.625 24.766 7.094 1 96.56 163 LYS B N 1
ATOM 3750 C CA . LYS B 1 163 ? 3.406 25.469 8.359 1 96.56 163 LYS B CA 1
ATOM 3751 C C . LYS B 1 163 ? 1.916 25.625 8.648 1 96.56 163 LYS B C 1
ATOM 3753 O O . LYS B 1 163 ? 1.134 25.938 7.746 1 96.56 163 LYS B O 1
ATOM 3758 N N . TYR B 1 164 ? 1.528 25.312 9.836 1 97.62 164 TYR B N 1
ATOM 3759 C CA . TYR B 1 164 ? 0.188 25.594 10.336 1 97.62 164 TYR B CA 1
ATOM 3760 C C . TYR B 1 164 ? 0.213 26.734 11.336 1 97.62 164 TYR B C 1
ATOM 3762 O O . TYR B 1 164 ? 0.678 26.578 12.469 1 97.62 164 TYR B O 1
ATOM 3770 N N . GLY B 1 165 ? -0.325 27.906 10.883 1 98.25 165 GLY B N 1
ATOM 3771 C CA . GLY B 1 165 ? -0.197 29.141 11.648 1 98.25 165 GLY B CA 1
ATOM 3772 C C . GLY B 1 165 ? -1.5 29.578 12.289 1 98.25 165 GLY B C 1
ATOM 3773 O O . GLY B 1 165 ? -2.572 29.422 11.703 1 98.25 165 GLY B O 1
ATOM 3774 N N . PHE B 1 166 ? -1.385 30.125 13.469 1 98.75 166 PHE B N 1
ATOM 3775 C CA . PHE B 1 166 ? -2.516 30.703 14.188 1 98.75 166 PHE B CA 1
ATOM 3776 C C . PHE B 1 166 ? -2.418 32.219 14.219 1 98.75 166 PHE B C 1
ATOM 3778 O O . PHE B 1 166 ? -1.362 32.781 14.539 1 98.75 166 PHE B O 1
ATOM 3785 N N . ILE B 1 167 ? -3.475 32.844 13.844 1 98.88 167 ILE B N 1
ATOM 3786 C CA . ILE B 1 167 ? -3.553 34.312 13.766 1 98.88 167 ILE B CA 1
ATOM 3787 C C . ILE B 1 167 ? -4.559 34.812 14.797 1 98.88 167 ILE B C 1
ATOM 3789 O O . ILE B 1 167 ? -5.645 34.281 14.945 1 98.88 167 ILE B O 1
ATOM 3793 N N . LYS B 1 168 ? -4.207 35.875 15.484 1 98.94 168 LYS B N 1
ATOM 3794 C CA . LYS B 1 168 ? -5.09 36.531 16.453 1 98.94 168 LYS B CA 1
ATOM 3795 C C . LYS B 1 168 ? -5.035 38.031 16.328 1 98.94 168 LYS B C 1
ATOM 3797 O O . LYS B 1 168 ? -3.951 38.625 16.234 1 98.94 168 LYS B O 1
ATOM 3802 N N . ARG B 1 169 ? -6.184 38.625 16.344 1 98.88 169 ARG B N 1
ATOM 3803 C CA . ARG B 1 169 ? -6.293 40.094 16.328 1 98.88 169 ARG B CA 1
ATOM 3804 C C . ARG B 1 169 ? -5.992 40.656 17.703 1 98.88 169 ARG B C 1
ATOM 3806 O O . ARG B 1 169 ? -6.371 40.094 18.719 1 98.88 169 ARG B O 1
ATOM 3813 N N . ALA B 1 170 ? -5.336 41.812 17.734 1 98.88 170 ALA B N 1
ATOM 3814 C CA . ALA B 1 170 ? -5.141 42.625 18.922 1 98.88 170 ALA B CA 1
ATOM 3815 C C . ALA B 1 170 ? -5.363 44.094 18.625 1 98.88 170 ALA B C 1
ATOM 3817 O O . ALA B 1 170 ? -5.105 44.562 17.5 1 98.88 170 ALA B O 1
ATOM 3818 N N . THR B 1 171 ? -5.855 44.781 19.578 1 98.31 171 THR B N 1
ATOM 3819 C CA . THR B 1 171 ? -6.062 46.219 19.406 1 98.31 171 THR B CA 1
ATOM 3820 C C . THR B 1 171 ? -5.453 47 20.578 1 98.31 171 THR B C 1
ATOM 3822 O O . THR B 1 171 ? -5.516 46.562 21.719 1 98.31 171 THR B O 1
ATOM 3825 N N . PHE B 1 172 ? -4.867 48.156 20.266 1 98.31 172 PHE B N 1
ATOM 3826 C CA . PHE B 1 172 ? -4.301 49.062 21.266 1 98.31 172 PHE B CA 1
ATOM 3827 C C . PHE B 1 172 ? -4.27 50.469 20.734 1 98.31 172 PHE B C 1
ATOM 3829 O O . PHE B 1 172 ? -3.725 50.75 19.656 1 98.31 172 PHE B O 1
ATOM 3836 N N . GLY B 1 173 ? -4.797 51.406 21.453 1 96.81 173 GLY B N 1
ATOM 3837 C CA . GLY B 1 173 ? -4.742 52.812 21.094 1 96.81 173 GLY B CA 1
ATOM 3838 C C . GLY B 1 173 ? -5.371 53.094 19.75 1 96.81 173 GLY B C 1
ATOM 3839 O O . GLY B 1 173 ? -4.832 53.906 18.969 1 96.81 173 GLY B O 1
ATOM 3840 N N . GLY B 1 174 ? -6.371 52.406 19.438 1 95.69 174 GLY B N 1
ATOM 3841 C CA . GLY B 1 174 ? -7.07 52.625 18.172 1 95.69 174 GLY B CA 1
ATOM 3842 C C . GLY B 1 174 ? -6.426 51.938 17 1 95.69 174 GLY B C 1
ATOM 3843 O O . GLY B 1 174 ? -6.934 52 15.875 1 95.69 174 GLY B O 1
ATOM 3844 N N . GLU B 1 175 ? -5.293 51.344 17.281 1 97.31 175 GLU B N 1
ATOM 3845 C CA . GLU B 1 175 ? -4.613 50.594 16.234 1 97.31 175 GLU B CA 1
ATOM 3846 C C . GLU B 1 175 ? -4.973 49.094 16.281 1 97.31 175 GLU B C 1
ATOM 3848 O O . GLU B 1 175 ? -5.223 48.562 17.375 1 97.31 175 GLU B O 1
ATOM 3853 N N . THR B 1 176 ? -5.039 48.5 15.125 1 98.5 176 THR B N 1
ATOM 3854 C CA . THR B 1 176 ? -5.305 47.062 15.016 1 98.5 176 THR B CA 1
ATOM 3855 C C . THR B 1 176 ? -4.047 46.312 14.602 1 98.5 176 THR B C 1
ATOM 3857 O O . THR B 1 176 ? -3.318 46.75 13.703 1 98.5 176 THR B O 1
ATOM 3860 N N . TYR B 1 177 ? -3.807 45.25 15.289 1 98.88 177 TYR B N 1
ATOM 3861 C CA . TYR B 1 177 ? -2.664 44.375 15.008 1 98.88 177 TYR B CA 1
ATOM 3862 C C . TYR B 1 177 ? -3.113 42.938 14.742 1 98.88 177 TYR B C 1
ATOM 3864 O O . TYR B 1 177 ? -4.211 42.562 15.141 1 98.88 177 TYR B O 1
ATOM 3872 N N . LEU B 1 178 ? -2.33 42.219 13.977 1 98.69 178 LEU B N 1
ATOM 3873 C CA . LEU B 1 178 ? -2.406 40.75 14 1 98.69 178 LEU B CA 1
ATOM 3874 C C . LEU B 1 178 ? -1.143 40.156 14.602 1 98.69 178 LEU B C 1
ATOM 3876 O O . LEU B 1 178 ? -0.034 40.625 14.328 1 98.69 178 LEU B O 1
ATOM 3880 N N . VAL B 1 179 ? -1.297 39.219 15.492 1 98.94 179 VAL B N 1
ATOM 3881 C CA . VAL B 1 179 ? -0.237 38.438 16.125 1 98.94 179 VAL B CA 1
ATOM 3882 C C . VAL B 1 179 ? -0.306 37 15.672 1 98.94 179 VAL B C 1
ATOM 3884 O O . VAL B 1 179 ? -1.386 36.406 15.633 1 98.94 179 VAL B O 1
ATOM 3887 N N . GLY B 1 180 ? 0.829 36.469 15.273 1 98.88 180 GLY B N 1
ATOM 3888 C CA . GLY B 1 180 ? 0.781 35.125 14.742 1 98.88 180 GLY B CA 1
ATOM 3889 C C . GLY B 1 180 ? 2.02 34.312 15.078 1 98.88 180 GLY B C 1
ATOM 3890 O O . GLY B 1 180 ? 3.049 34.844 15.461 1 98.88 180 GLY B O 1
ATOM 3891 N N . SER B 1 181 ? 1.903 33.062 15.023 1 98.62 181 SER B N 1
ATOM 3892 C CA . SER B 1 181 ? 2.941 32.031 15.023 1 98.62 181 SER B CA 1
ATOM 3893 C C . SER B 1 181 ? 2.434 30.719 14.414 1 98.62 181 SER B C 1
ATOM 3895 O O . SER B 1 181 ? 1.4 30.703 13.742 1 98.62 181 SER B O 1
ATOM 3897 N N . GLY B 1 182 ? 3.219 29.656 14.508 1 97.88 182 GLY B N 1
ATOM 3898 C CA . GLY B 1 182 ? 2.809 28.375 13.984 1 97.88 182 GLY B CA 1
ATOM 3899 C C . GLY B 1 182 ? 3.814 27.266 14.258 1 97.88 182 GLY B C 1
ATOM 3900 O O . GLY B 1 182 ? 4.742 27.453 15.047 1 97.88 182 GLY B O 1
ATOM 3901 N N . PHE B 1 183 ? 3.498 26.109 13.766 1 96.31 183 PHE B N 1
ATOM 3902 C CA . PHE B 1 183 ? 4.398 24.969 13.812 1 96.31 183 PHE B CA 1
ATOM 3903 C C . PHE B 1 183 ? 4.379 24.203 12.492 1 96.31 183 PHE B C 1
ATOM 3905 O O . PHE B 1 183 ? 3.48 24.406 11.672 1 96.31 183 PHE B O 1
ATOM 3912 N N . TYR B 1 184 ? 5.387 23.469 12.297 1 95.31 184 TYR B N 1
ATOM 3913 C CA . TYR B 1 184 ? 5.504 22.703 11.055 1 95.31 184 TYR B CA 1
ATOM 3914 C C . TYR B 1 184 ? 4.957 21.297 11.227 1 95.31 184 TYR B C 1
ATOM 3916 O O . TYR B 1 184 ? 5.41 20.547 12.094 1 95.31 184 TYR B O 1
ATOM 3924 N N . ILE B 1 185 ? 4.082 20.938 10.352 1 93.75 185 ILE B N 1
ATOM 3925 C CA . ILE B 1 185 ? 3.275 19.719 10.461 1 93.75 185 ILE B CA 1
ATOM 3926 C C . ILE B 1 185 ? 4.18 18.5 10.414 1 93.75 185 ILE B C 1
ATOM 3928 O O . ILE B 1 185 ? 3.953 17.516 11.133 1 93.75 185 ILE B O 1
ATOM 3932 N N . GLU B 1 186 ? 5.227 18.547 9.664 1 91.12 186 GLU B N 1
ATOM 3933 C CA . GLU B 1 186 ? 6.109 17.422 9.438 1 91.12 186 GLU B CA 1
ATOM 3934 C C . GLU B 1 186 ? 6.891 17.062 10.703 1 91.12 186 GLU B C 1
ATOM 3936 O O . GLU B 1 186 ? 7.48 15.984 10.789 1 91.12 186 GLU B O 1
ATOM 3941 N N . ASP B 1 187 ? 6.895 17.953 11.656 1 91.88 187 ASP B N 1
ATOM 3942 C CA . ASP B 1 187 ? 7.555 17.672 12.93 1 91.88 187 ASP B CA 1
ATOM 3943 C C . ASP B 1 187 ? 6.695 16.766 13.805 1 91.88 187 ASP B C 1
ATOM 3945 O O . ASP B 1 187 ? 7.184 16.188 14.781 1 91.88 187 ASP B O 1
ATOM 3949 N N . TYR B 1 188 ? 5.426 16.562 13.422 1 91.38 188 TYR B N 1
ATOM 3950 C CA . TYR B 1 188 ? 4.496 15.883 14.312 1 91.38 188 TYR B CA 1
ATOM 3951 C C . TYR B 1 188 ? 3.797 14.734 13.594 1 91.38 188 TYR B C 1
ATOM 3953 O O . TYR B 1 188 ? 3.189 13.875 14.234 1 91.38 188 TYR B O 1
ATOM 3961 N N . LEU B 1 189 ? 3.869 14.812 12.281 1 93.56 189 LEU B N 1
ATOM 3962 C CA . LEU B 1 189 ? 3.289 13.766 11.445 1 93.56 189 LEU B CA 1
ATOM 3963 C C . LEU B 1 189 ? 4.332 13.18 10.5 1 93.56 189 LEU B C 1
ATOM 3965 O O . LEU B 1 189 ? 5.16 13.914 9.953 1 93.56 189 LEU B O 1
ATOM 3969 N N . PHE B 1 190 ? 4.277 11.93 10.391 1 95.44 190 PHE B N 1
ATOM 3970 C CA . PHE B 1 190 ? 5.148 11.305 9.398 1 95.44 190 PHE B CA 1
ATOM 3971 C C . PHE B 1 190 ? 4.508 11.336 8.016 1 95.44 190 PHE B C 1
ATOM 3973 O O . PHE B 1 190 ? 3.432 10.773 7.816 1 95.44 190 PHE B O 1
ATOM 3980 N N . THR B 1 191 ? 5.113 11.945 7.078 1 95.12 191 THR B N 1
ATOM 3981 C CA . THR B 1 191 ? 4.688 11.984 5.68 1 95.12 191 THR B CA 1
ATOM 3982 C C . THR B 1 191 ? 5.871 11.742 4.75 1 95.12 191 THR B C 1
ATOM 3984 O O . THR B 1 191 ? 7.02 12.023 5.109 1 95.12 191 THR B O 1
ATOM 3987 N N . ARG B 1 192 ? 5.574 11.203 3.619 1 95.56 192 ARG B N 1
ATOM 3988 C CA . ARG B 1 192 ? 6.562 10.992 2.566 1 95.56 192 ARG B CA 1
ATOM 3989 C C . ARG B 1 192 ? 5.941 11.172 1.186 1 95.56 192 ARG B C 1
ATOM 3991 O O . ARG B 1 192 ? 4.746 10.945 1.002 1 95.56 192 ARG B O 1
ATOM 3998 N N . ASP B 1 193 ? 6.738 11.609 0.281 1 95 193 ASP B N 1
ATOM 3999 C CA . ASP B 1 193 ? 6.363 11.711 -1.126 1 95 193 ASP B CA 1
ATOM 4000 C C . ASP B 1 193 ? 7.266 10.836 -1.999 1 95 193 ASP B C 1
ATOM 4002 O O . ASP B 1 193 ? 8.484 11.008 -2.004 1 95 193 ASP B O 1
ATOM 4006 N N . THR B 1 194 ? 6.586 9.977 -2.814 1 96.38 194 THR B N 1
ATOM 4007 C CA . THR B 1 194 ? 7.367 9.109 -3.688 1 96.38 194 THR B CA 1
ATOM 4008 C C . THR B 1 194 ? 8.211 9.93 -4.652 1 96.38 194 THR B C 1
ATOM 4010 O O . THR B 1 194 ? 9.32 9.531 -5.012 1 96.38 194 THR B O 1
ATOM 4013 N N . GLU B 1 195 ? 7.793 11.086 -5.035 1 91.81 195 GLU B N 1
ATOM 4014 C CA . GLU B 1 195 ? 8.477 11.938 -6.004 1 91.81 195 GLU B CA 1
ATOM 4015 C C . GLU B 1 195 ? 9.805 12.453 -5.445 1 91.81 195 GLU B C 1
ATOM 4017 O O . GLU B 1 195 ? 10.734 12.742 -6.203 1 91.81 195 GLU B O 1
ATOM 4022 N N . ASN B 1 196 ? 9.914 12.578 -4.145 1 88.81 196 ASN B N 1
ATOM 4023 C CA . ASN B 1 196 ? 11.109 13.125 -3.518 1 88.81 196 ASN B CA 1
ATOM 4024 C C . ASN B 1 196 ? 11.898 12.047 -2.775 1 88.81 196 ASN B C 1
ATOM 4026 O O . ASN B 1 196 ? 12.727 12.359 -1.923 1 88.81 196 ASN B O 1
ATOM 4030 N N . CYS B 1 197 ? 11.648 10.852 -3.092 1 92.75 197 CYS B N 1
ATOM 4031 C CA . CYS B 1 197 ? 12.273 9.75 -2.375 1 92.75 197 CYS B CA 1
ATOM 4032 C C . CYS B 1 197 ? 13.602 9.359 -3.014 1 92.75 197 CYS B C 1
ATOM 4034 O O . CYS B 1 197 ? 13.727 9.352 -4.242 1 92.75 197 CYS B O 1
ATOM 4036 N N . GLU B 1 198 ? 14.562 9.039 -2.203 1 94.69 198 GLU B N 1
ATOM 4037 C CA . GLU B 1 198 ? 15.867 8.594 -2.68 1 94.69 198 GLU B CA 1
ATOM 4038 C C . GLU B 1 198 ? 15.852 7.105 -3.021 1 94.69 198 GLU B C 1
ATOM 4040 O O . GLU B 1 198 ? 15.461 6.277 -2.195 1 94.69 198 GLU B O 1
ATOM 4045 N N . PHE B 1 199 ? 16.344 6.863 -4.203 1 96.75 199 PHE B N 1
ATOM 4046 C CA . PHE B 1 199 ? 16.312 5.484 -4.68 1 96.75 199 PHE B CA 1
ATOM 4047 C C . PHE B 1 199 ? 17.672 4.812 -4.457 1 96.75 199 PHE B C 1
ATOM 4049 O O . PHE B 1 199 ? 18.703 5.453 -4.578 1 96.75 199 PHE B O 1
ATOM 4056 N N . ILE B 1 200 ? 17.594 3.533 -4.145 1 96.06 200 ILE B N 1
ATOM 4057 C CA . ILE B 1 200 ? 18.766 2.662 -4.059 1 96.06 200 ILE B CA 1
ATOM 4058 C C . ILE B 1 200 ? 18.562 1.437 -4.945 1 96.06 200 ILE B C 1
ATOM 4060 O O . ILE B 1 200 ? 17.438 1.166 -5.398 1 96.06 200 ILE B O 1
ATOM 4064 N N . ASN B 1 201 ? 19.656 0.767 -5.199 1 95.06 201 ASN B N 1
ATOM 4065 C CA . ASN B 1 201 ? 19.547 -0.535 -5.848 1 95.06 201 ASN B CA 1
ATOM 4066 C C . ASN B 1 201 ? 19.281 -1.646 -4.836 1 95.06 201 ASN B C 1
ATOM 4068 O O . ASN B 1 201 ? 20.016 -1.782 -3.854 1 95.06 201 ASN B O 1
ATOM 4072 N N . ALA B 1 202 ? 18.234 -2.336 -4.949 1 91.88 202 ALA B N 1
ATOM 4073 C CA . ALA B 1 202 ? 17.859 -3.473 -4.109 1 91.88 202 ALA B CA 1
ATOM 4074 C C . ALA B 1 202 ? 17.656 -4.727 -4.949 1 91.88 202 ALA B C 1
ATOM 4076 O O . ALA B 1 202 ? 16.625 -4.863 -5.621 1 91.88 202 ALA B O 1
ATOM 4077 N N . THR B 1 203 ? 18.562 -5.664 -4.859 1 90.69 203 THR B N 1
ATOM 4078 C CA . THR B 1 203 ? 18.5 -6.938 -5.562 1 90.69 203 THR B CA 1
ATOM 4079 C C . THR B 1 203 ? 18.375 -6.723 -7.066 1 90.69 203 THR B C 1
ATOM 4081 O O . THR B 1 203 ? 17.672 -7.473 -7.75 1 90.69 203 THR B O 1
ATOM 4084 N N . GLY B 1 204 ? 18.812 -5.598 -7.617 1 91.31 204 GLY B N 1
ATOM 4085 C CA . GLY B 1 204 ? 18.844 -5.414 -9.062 1 91.31 204 GLY B CA 1
ATOM 4086 C C . GLY B 1 204 ? 17.781 -4.457 -9.57 1 91.31 204 GLY B C 1
ATOM 4087 O O . GLY B 1 204 ? 17.719 -4.188 -10.773 1 91.31 204 GLY B O 1
ATOM 4088 N N . VAL B 1 205 ? 16.953 -4.004 -8.688 1 94.94 205 VAL B N 1
ATOM 4089 C CA . VAL B 1 205 ? 15.938 -3.039 -9.102 1 94.94 205 VAL B CA 1
ATOM 4090 C C . VAL B 1 205 ? 16.031 -1.788 -8.234 1 94.94 205 VAL B C 1
ATOM 4092 O O . VAL B 1 205 ? 16.688 -1.793 -7.195 1 94.94 205 VAL B O 1
ATOM 4095 N N . SER B 1 206 ? 15.406 -0.661 -8.695 1 97.25 206 SER B N 1
ATOM 4096 C CA . SER B 1 206 ? 15.398 0.598 -7.957 1 97.25 206 SER B CA 1
ATOM 4097 C C . SER B 1 206 ? 14.312 0.604 -6.883 1 97.25 206 SER B C 1
ATOM 4099 O O . SER B 1 206 ? 13.164 0.266 -7.156 1 97.25 206 SER B O 1
ATOM 4101 N N . LEU B 1 207 ? 14.734 0.936 -5.688 1 97.94 207 LEU B N 1
ATOM 4102 C CA . LEU B 1 207 ? 13.805 0.892 -4.559 1 97.94 207 LEU B CA 1
ATOM 4103 C C . LEU B 1 207 ? 13.961 2.135 -3.686 1 97.94 207 LEU B C 1
ATOM 4105 O O . LEU B 1 207 ? 15.078 2.588 -3.43 1 97.94 207 LEU B O 1
ATOM 4109 N N . CYS B 1 208 ? 12.859 2.707 -3.289 1 97.94 208 CYS B N 1
ATOM 4110 C CA . CYS B 1 208 ? 12.789 3.789 -2.312 1 97.94 208 CYS B CA 1
ATOM 4111 C C . CYS B 1 208 ? 12.07 3.338 -1.047 1 97.94 208 CYS B C 1
ATOM 4113 O O . CYS B 1 208 ? 10.922 2.902 -1.106 1 97.94 208 CYS B O 1
ATOM 4115 N N . GLU B 1 209 ? 12.75 3.354 0.089 1 97.75 209 GLU B N 1
ATOM 4116 C CA . GLU B 1 209 ? 12.07 3.092 1.352 1 97.75 209 GLU B CA 1
ATOM 4117 C C . GLU B 1 209 ? 11.18 4.266 1.748 1 97.75 209 GLU B C 1
ATOM 4119 O O . GLU B 1 209 ? 11.672 5.34 2.092 1 97.75 209 GLU B O 1
ATOM 4124 N N . LEU B 1 210 ? 9.906 4.094 1.753 1 98 210 LEU B N 1
ATOM 4125 C CA . LEU B 1 210 ? 8.961 5.16 2.072 1 98 210 LEU B CA 1
ATOM 4126 C C . LEU B 1 210 ? 8.758 5.266 3.58 1 98 210 LEU B C 1
ATOM 4128 O O . LEU B 1 210 ? 8.672 6.371 4.121 1 98 210 LEU B O 1
ATOM 4132 N N . MET B 1 211 ? 8.664 4.156 4.242 1 98.06 211 MET B N 1
ATOM 4133 C CA . MET B 1 211 ? 8.344 4.133 5.668 1 98.06 211 MET B CA 1
ATOM 4134 C C . MET B 1 211 ? 9.023 2.957 6.359 1 98.06 211 MET B C 1
ATOM 4136 O O . MET B 1 211 ? 8.906 1.815 5.91 1 98.06 211 MET B O 1
ATOM 4140 N N . HIS B 1 212 ? 9.719 3.24 7.363 1 98.31 212 HIS B N 1
ATOM 4141 C CA . HIS B 1 212 ? 10.367 2.264 8.234 1 98.31 212 HIS B CA 1
ATOM 4142 C C . HIS B 1 212 ? 10.289 2.699 9.695 1 98.31 212 HIS B C 1
ATOM 4144 O O . HIS B 1 212 ? 10.844 3.736 10.07 1 98.31 212 HIS B O 1
ATOM 4150 N N . PRO B 1 213 ? 9.625 1.918 10.523 1 97.75 213 PRO B N 1
ATOM 4151 C CA . PRO B 1 213 ? 9.383 2.357 11.898 1 97.75 213 PRO B CA 1
ATOM 4152 C C . PRO B 1 213 ? 10.672 2.602 12.68 1 97.75 213 PRO B C 1
ATOM 4154 O O . PRO B 1 213 ? 10.719 3.48 13.539 1 97.75 213 PRO B O 1
ATOM 4157 N N . GLU B 1 214 ? 11.734 1.933 12.375 1 96 214 GLU B N 1
ATOM 4158 C CA . GLU B 1 214 ? 12.984 2.045 13.125 1 96 214 GLU B CA 1
ATOM 4159 C C . GLU B 1 214 ? 13.766 3.287 12.703 1 96 214 GLU B C 1
ATOM 4161 O O . GLU B 1 214 ? 14.773 3.633 13.336 1 96 214 GLU B O 1
ATOM 4166 N N . ARG B 1 215 ? 13.328 3.959 11.648 1 94.19 215 ARG B N 1
ATOM 4167 C CA . ARG B 1 215 ? 14.016 5.164 11.18 1 94.19 215 ARG B CA 1
ATOM 4168 C C . ARG B 1 215 ? 13.203 6.414 11.508 1 94.19 215 ARG B C 1
ATOM 4170 O O . ARG B 1 215 ? 13.516 7.504 11.023 1 94.19 215 ARG B O 1
ATOM 4177 N N . MET B 1 216 ? 12.25 6.297 12.312 1 92.69 216 MET B N 1
ATOM 4178 C CA . MET B 1 216 ? 11.414 7.414 12.75 1 92.69 216 MET B CA 1
ATOM 4179 C C . MET B 1 216 ? 11.867 7.934 14.109 1 92.69 216 MET B C 1
ATOM 4181 O O . MET B 1 216 ? 12.438 7.188 14.906 1 92.69 216 MET B O 1
ATOM 4185 N N . LYS B 1 217 ? 11.633 9.219 14.281 1 85.75 217 LYS B N 1
ATOM 4186 C CA . LYS B 1 217 ? 12.023 9.891 15.523 1 85.75 217 LYS B CA 1
ATOM 4187 C C . LYS B 1 217 ? 11.336 9.258 16.719 1 85.75 217 LYS B C 1
ATOM 4189 O O . LYS B 1 217 ? 11.961 9.031 17.766 1 85.75 217 LYS B O 1
ATOM 4194 N N . ASN B 1 218 ? 10.086 8.977 16.625 1 86.88 218 ASN B N 1
ATOM 4195 C CA . ASN B 1 218 ? 9.289 8.359 17.672 1 86.88 218 ASN B CA 1
ATOM 4196 C C . ASN B 1 218 ? 8.727 7.012 17.234 1 86.88 218 ASN B C 1
ATOM 4198 O O . ASN B 1 218 ? 8.625 6.734 16.047 1 86.88 218 ASN B O 1
ATOM 4202 N N . ASN B 1 219 ? 8.453 6.191 18.234 1 90.69 219 ASN B N 1
ATOM 4203 C CA . ASN B 1 219 ? 7.805 4.918 17.938 1 90.69 219 ASN B CA 1
ATOM 4204 C C . ASN B 1 219 ? 6.418 5.121 17.328 1 90.69 219 ASN B C 1
ATOM 4206 O O . ASN B 1 219 ? 5.516 5.625 18 1 90.69 219 ASN B O 1
ATOM 4210 N N . PRO B 1 220 ? 6.238 4.695 16.125 1 93.88 220 PRO B N 1
ATOM 4211 C CA . PRO B 1 220 ? 4.961 4.965 15.461 1 93.88 220 PRO B CA 1
ATOM 4212 C C . PRO B 1 220 ? 3.869 3.975 15.859 1 93.88 220 PRO B C 1
ATOM 4214 O O . PRO B 1 220 ? 2.699 4.172 15.523 1 93.88 220 PRO B O 1
ATOM 4217 N N . GLY B 1 221 ? 4.191 2.916 16.547 1 95.38 221 GLY B N 1
ATOM 4218 C CA . GLY B 1 221 ? 3.207 1.928 16.953 1 95.38 221 GLY B CA 1
ATOM 4219 C C . GLY B 1 221 ? 2.9 0.908 15.875 1 95.38 221 GLY B C 1
ATOM 4220 O O . GLY B 1 221 ? 1.825 0.304 15.875 1 95.38 221 GLY B O 1
ATOM 4221 N N . ILE B 1 222 ? 3.705 0.823 14.906 1 97.75 222 ILE B N 1
ATOM 4222 C CA . ILE B 1 222 ? 3.6 -0.185 13.852 1 97.75 222 ILE B CA 1
ATOM 4223 C C . ILE B 1 222 ? 4.926 -0.933 13.727 1 97.75 222 ILE B C 1
ATOM 4225 O O . ILE B 1 222 ? 5.953 -0.479 14.234 1 97.75 222 ILE B O 1
ATOM 4229 N N . ASN B 1 223 ? 4.918 -2.084 13.078 1 98.19 223 ASN B N 1
ATOM 4230 C CA . ASN B 1 223 ? 6.156 -2.838 12.906 1 98.19 223 ASN B CA 1
ATOM 4231 C C . ASN B 1 223 ? 6.316 -3.334 11.477 1 98.19 223 ASN B C 1
ATOM 4233 O O . ASN B 1 223 ? 6.93 -4.379 11.234 1 98.19 223 ASN B O 1
ATOM 4237 N N . TYR B 1 224 ? 5.688 -2.707 10.5 1 98.69 224 TYR B N 1
ATOM 4238 C CA . TYR B 1 224 ? 5.887 -3.01 9.086 1 98.69 224 TYR B CA 1
ATOM 4239 C C . TYR B 1 224 ? 6.57 -1.851 8.375 1 98.69 224 TYR B C 1
ATOM 4241 O O . TYR B 1 224 ? 6.57 -0.722 8.867 1 98.69 224 TYR B O 1
ATOM 4249 N N . SER B 1 225 ? 7.238 -2.098 7.258 1 98.75 225 SER B N 1
ATOM 4250 C CA . SER B 1 225 ? 7.855 -1.098 6.395 1 98.75 225 SER B CA 1
ATOM 4251 C C . SER B 1 225 ? 7.215 -1.093 5.008 1 98.75 225 SER B C 1
ATOM 4253 O O . SER B 1 225 ? 6.574 -2.068 4.613 1 98.75 225 SER B O 1
ATOM 4255 N N . ILE B 1 226 ? 7.25 -0.032 4.324 1 98.88 226 ILE B N 1
ATOM 4256 C CA . ILE B 1 226 ? 6.73 0.136 2.971 1 98.88 226 ILE B CA 1
ATOM 4257 C C . ILE B 1 226 ? 7.828 0.673 2.059 1 98.88 226 ILE B C 1
ATOM 4259 O O . ILE B 1 226 ? 8.492 1.663 2.387 1 98.88 226 ILE B O 1
ATOM 4263 N N . ALA B 1 227 ? 8.016 0.059 0.951 1 98.69 227 ALA B N 1
ATOM 4264 C CA . ALA B 1 227 ? 8.938 0.534 -0.077 1 98.69 227 ALA B CA 1
ATOM 4265 C C . ALA B 1 227 ? 8.227 0.712 -1.414 1 98.69 227 ALA B C 1
ATOM 4267 O O . ALA B 1 227 ? 7.168 0.117 -1.646 1 98.69 227 ALA B O 1
ATOM 4268 N N . TYR B 1 228 ? 8.711 1.622 -2.156 1 98.69 228 TYR B N 1
ATOM 4269 C CA . TYR B 1 228 ? 8.328 1.855 -3.545 1 98.69 228 TYR B CA 1
ATOM 4270 C C . TYR B 1 228 ? 9.391 1.315 -4.496 1 98.69 228 TYR B C 1
ATOM 4272 O O . TYR B 1 228 ? 10.531 1.773 -4.488 1 98.69 228 TYR B O 1
ATOM 4280 N N . ALA B 1 229 ? 9.008 0.33 -5.336 1 98.5 229 ALA B N 1
ATOM 4281 C CA . ALA B 1 229 ? 9.977 -0.317 -6.219 1 98.5 229 ALA B CA 1
ATOM 4282 C C . ALA B 1 229 ? 9.672 -0.008 -7.684 1 98.5 229 ALA B C 1
ATOM 4284 O O . ALA B 1 229 ? 8.508 0.011 -8.094 1 98.5 229 ALA B O 1
ATOM 4285 N N . VAL B 1 230 ? 10.703 0.204 -8.422 1 98.19 230 VAL B N 1
ATOM 4286 C CA . VAL B 1 230 ? 10.641 0.42 -9.867 1 98.19 230 VAL B CA 1
ATOM 4287 C C . VAL B 1 230 ? 11.406 -0.687 -10.586 1 98.19 230 VAL B C 1
ATOM 4289 O O . VAL B 1 230 ? 12.625 -0.812 -10.43 1 98.19 230 VAL B O 1
ATOM 4292 N N . VAL B 1 231 ? 10.656 -1.475 -11.305 1 98.44 231 VAL B N 1
ATOM 4293 C CA . VAL B 1 231 ? 11.258 -2.471 -12.18 1 98.44 231 VAL B CA 1
ATOM 4294 C C . VAL B 1 231 ? 11.195 -1.988 -13.633 1 98.44 231 VAL B C 1
ATOM 4296 O O . VAL B 1 231 ? 10.133 -2.004 -14.25 1 98.44 231 VAL B O 1
ATOM 4299 N N . GLY B 1 232 ? 12.336 -1.625 -14.18 1 97.75 232 GLY B N 1
ATOM 4300 C CA . GLY B 1 232 ? 12.383 -1.077 -15.523 1 97.75 232 GLY B CA 1
ATOM 4301 C C . GLY B 1 232 ? 12.125 -2.115 -16.594 1 97.75 232 GLY B C 1
ATOM 4302 O O . GLY B 1 232 ? 12.133 -3.316 -16.328 1 97.75 232 GLY B O 1
ATOM 4303 N N . PRO B 1 233 ? 11.844 -1.582 -17.875 1 97.44 233 PRO B N 1
ATOM 4304 C CA . PRO B 1 233 ? 11.641 -2.512 -18.984 1 97.44 233 PRO B CA 1
ATOM 4305 C C . PRO B 1 233 ? 12.797 -3.502 -19.141 1 97.44 233 PRO B C 1
ATOM 4307 O O . PRO B 1 233 ? 13.953 -3.094 -19.234 1 97.44 233 PRO B O 1
ATOM 4310 N N . GLY B 1 234 ? 12.438 -4.809 -19.141 1 96.44 234 GLY B N 1
ATOM 4311 C CA . GLY B 1 234 ? 13.43 -5.852 -19.344 1 96.44 234 GLY B CA 1
ATOM 4312 C C . GLY B 1 234 ? 14.188 -6.215 -18.078 1 96.44 234 GLY B C 1
ATOM 4313 O O . GLY B 1 234 ? 15.023 -7.121 -18.094 1 96.44 234 GLY B O 1
ATOM 4314 N N . GLU B 1 235 ? 13.922 -5.574 -16.969 1 96.75 235 GLU B N 1
ATOM 4315 C CA . GLU B 1 235 ? 14.656 -5.812 -15.727 1 96.75 235 GLU B CA 1
ATOM 4316 C C . GLU B 1 235 ? 14.023 -6.941 -14.922 1 96.75 235 GLU B C 1
ATOM 4318 O O . GLU B 1 235 ? 12.859 -7.281 -15.125 1 96.75 235 GLU B O 1
ATOM 4323 N N . LYS B 1 236 ? 14.805 -7.57 -14.086 1 95.81 236 LYS B N 1
ATOM 4324 C CA . LYS B 1 236 ? 14.367 -8.539 -13.078 1 95.81 236 LYS B CA 1
ATOM 4325 C C . LYS B 1 236 ? 15.227 -8.453 -11.82 1 95.81 236 LYS B C 1
ATOM 4327 O O . LYS B 1 236 ? 16.422 -8.133 -11.891 1 95.81 236 LYS B O 1
ATOM 4332 N N . ASN B 1 237 ? 14.523 -8.648 -10.703 1 94.88 237 ASN B N 1
ATOM 4333 C CA . ASN B 1 237 ? 15.344 -8.664 -9.5 1 94.88 237 ASN B CA 1
ATOM 4334 C C . ASN B 1 237 ? 15.961 -10.039 -9.258 1 94.88 237 ASN B C 1
ATOM 4336 O O . ASN B 1 237 ? 15.555 -11.023 -9.883 1 94.88 237 ASN B O 1
ATOM 4340 N N . LEU B 1 238 ? 17.031 -10.062 -8.492 1 95.88 238 LEU B N 1
ATOM 4341 C CA . LEU B 1 238 ? 17.672 -11.32 -8.117 1 95.88 238 LEU B CA 1
ATOM 4342 C C . LEU B 1 238 ? 16.734 -12.172 -7.258 1 95.88 238 LEU B C 1
ATOM 4344 O O . LEU B 1 238 ? 16.047 -11.648 -6.387 1 95.88 238 LEU B O 1
ATOM 4348 N N . PRO B 1 239 ? 16.734 -13.477 -7.562 1 97.31 239 PRO B N 1
ATOM 4349 C CA . PRO B 1 239 ? 15.977 -14.344 -6.668 1 97.31 239 PRO B CA 1
ATOM 4350 C C . PRO B 1 239 ? 16.391 -14.211 -5.207 1 97.31 239 PRO B C 1
ATOM 4352 O O . PRO B 1 239 ? 17.594 -14.148 -4.91 1 97.31 239 PRO B O 1
ATOM 4355 N N . HIS B 1 240 ? 15.453 -14.094 -4.285 1 97.38 240 HIS B N 1
ATOM 4356 C CA . HIS B 1 240 ? 15.727 -13.914 -2.865 1 97.38 240 HIS B CA 1
ATOM 4357 C C . HIS B 1 240 ? 14.586 -14.453 -2.008 1 97.38 240 HIS B C 1
ATOM 4359 O O . HIS B 1 240 ? 13.516 -14.781 -2.527 1 97.38 240 HIS B O 1
ATOM 4365 N N . ARG B 1 241 ? 14.852 -14.648 -0.774 1 96.12 241 ARG B N 1
ATOM 4366 C CA . ARG B 1 241 ? 13.844 -15.055 0.199 1 96.12 241 ARG B CA 1
ATOM 4367 C C . ARG B 1 241 ? 13.922 -14.195 1.459 1 96.12 241 ARG B C 1
ATOM 4369 O O . ARG B 1 241 ? 15 -13.719 1.822 1 96.12 241 ARG B O 1
ATOM 4376 N N . LEU B 1 242 ? 12.766 -13.898 2.02 1 96.44 242 LEU B N 1
ATOM 4377 C CA . LEU B 1 242 ? 12.672 -13.242 3.32 1 96.44 242 LEU B CA 1
ATOM 4378 C C . LEU B 1 242 ? 12.156 -14.211 4.379 1 96.44 242 LEU B C 1
ATOM 4380 O O . LEU B 1 242 ? 11.297 -15.047 4.094 1 96.44 242 LEU B O 1
ATOM 4384 N N . SER B 1 243 ? 12.641 -14.055 5.621 1 96.5 243 SER B N 1
ATOM 4385 C CA . SER B 1 243 ? 12.156 -14.883 6.719 1 96.5 243 SER B CA 1
ATOM 4386 C C . SER B 1 243 ? 10.758 -14.445 7.16 1 96.5 243 SER B C 1
ATOM 4388 O O . SER B 1 243 ? 10.109 -15.141 7.945 1 96.5 243 SER B O 1
ATOM 4390 N N . ASN B 1 244 ? 10.258 -13.352 6.727 1 96.94 244 ASN B N 1
ATOM 4391 C CA . ASN B 1 244 ? 8.914 -12.844 7.004 1 96.94 244 ASN B CA 1
ATOM 4392 C C . ASN B 1 244 ? 8.094 -12.703 5.727 1 96.94 244 ASN B C 1
ATOM 4394 O O . ASN B 1 244 ? 8.641 -12.711 4.625 1 96.94 244 ASN B O 1
ATOM 4398 N N . PRO B 1 245 ? 6.742 -12.609 5.855 1 97.31 245 PRO B N 1
ATOM 4399 C CA . PRO B 1 245 ? 5.902 -12.383 4.676 1 97.31 245 PRO B CA 1
ATOM 4400 C C . PRO B 1 245 ? 6.109 -11 4.059 1 97.31 245 PRO B C 1
ATOM 4402 O O . PRO B 1 245 ? 6.547 -10.078 4.746 1 97.31 245 PRO B O 1
ATOM 4405 N N . GLU B 1 246 ? 5.855 -10.914 2.826 1 98.19 246 GLU B N 1
ATOM 4406 C CA . GLU B 1 246 ? 5.961 -9.672 2.064 1 98.19 246 GLU B CA 1
ATOM 4407 C C . GLU B 1 246 ? 4.77 -9.5 1.129 1 98.19 246 GLU B C 1
ATOM 4409 O O . GLU B 1 246 ? 4.398 -10.422 0.402 1 98.19 246 GLU B O 1
ATOM 4414 N N . THR B 1 247 ? 4.152 -8.336 1.131 1 98.75 247 THR B N 1
ATOM 4415 C CA . THR B 1 247 ? 3.014 -8.031 0.271 1 98.75 247 THR B CA 1
ATOM 4416 C C . THR B 1 247 ? 3.438 -7.125 -0.882 1 98.75 247 THR B C 1
ATOM 4418 O O . THR B 1 247 ? 4.148 -6.141 -0.676 1 98.75 247 THR B O 1
ATOM 4421 N N . TYR B 1 248 ? 3.049 -7.473 -2.096 1 98.81 248 TYR B N 1
ATOM 4422 C CA . TYR B 1 248 ? 3.215 -6.641 -3.283 1 98.81 248 TYR B CA 1
ATOM 4423 C C . TYR B 1 248 ? 1.883 -6.043 -3.719 1 98.81 248 TYR B C 1
ATOM 4425 O O . TYR B 1 248 ? 0.877 -6.75 -3.812 1 98.81 248 TYR B O 1
ATOM 4433 N N . TYR B 1 249 ? 1.832 -4.812 -3.949 1 98.94 249 TYR B N 1
ATOM 4434 C CA . TYR B 1 249 ? 0.717 -4.156 -4.625 1 98.94 249 TYR B CA 1
ATOM 4435 C C . TYR B 1 249 ? 1.187 -3.447 -5.891 1 98.94 249 TYR B C 1
ATOM 4437 O O . TYR B 1 249 ? 2.088 -2.609 -5.84 1 98.94 249 TYR B O 1
ATOM 4445 N N . THR B 1 250 ? 0.518 -3.713 -7.008 1 98.88 250 THR B N 1
ATOM 4446 C CA . THR B 1 250 ? 0.949 -3.16 -8.289 1 98.88 250 THR B CA 1
ATOM 4447 C C . THR B 1 250 ? 0.293 -1.806 -8.539 1 98.88 250 THR B C 1
ATOM 4449 O O . THR B 1 250 ? -0.93 -1.715 -8.656 1 98.88 250 THR B O 1
ATOM 4452 N N . LEU B 1 251 ? 1.124 -0.828 -8.641 1 98.69 251 LEU B N 1
ATOM 4453 C CA . LEU B 1 251 ? 0.648 0.535 -8.852 1 98.69 251 LEU B CA 1
ATOM 4454 C C . LEU B 1 251 ? 0.404 0.802 -10.328 1 98.69 251 LEU B C 1
ATOM 4456 O O . LEU B 1 251 ? -0.602 1.414 -10.695 1 98.69 251 LEU B O 1
ATOM 4460 N N . GLU B 1 252 ? 1.37 0.438 -11.125 1 98.19 252 GLU B N 1
ATOM 4461 C CA . GLU B 1 252 ? 1.349 0.651 -12.57 1 98.19 252 GLU B CA 1
ATOM 4462 C C . GLU B 1 252 ? 2.168 -0.412 -13.297 1 98.19 252 GLU B C 1
ATOM 4464 O O . GLU B 1 252 ? 3.084 -1.001 -12.719 1 98.19 252 GLU B O 1
ATOM 4469 N N . GLY B 1 253 ? 1.809 -0.638 -14.57 1 98.06 253 GLY B N 1
ATOM 4470 C CA . GLY B 1 253 ? 2.588 -1.535 -15.406 1 98.06 253 GLY B CA 1
ATOM 4471 C C . GLY B 1 253 ? 2.182 -2.988 -15.258 1 98.06 253 GLY B C 1
ATOM 4472 O O . GLY B 1 253 ? 1.183 -3.299 -14.609 1 98.06 253 GLY B O 1
ATOM 4473 N N . ASN B 1 254 ? 2.883 -3.836 -16.016 1 97.12 254 ASN B N 1
ATOM 4474 C CA . ASN B 1 254 ? 2.676 -5.281 -16.047 1 97.12 254 ASN B CA 1
ATOM 4475 C C . ASN B 1 254 ? 3.979 -6.035 -15.789 1 97.12 254 ASN B C 1
ATOM 4477 O O . ASN B 1 254 ? 5.062 -5.52 -16.078 1 97.12 254 ASN B O 1
ATOM 4481 N N . GLY B 1 255 ? 3.828 -7.191 -15.258 1 97.56 255 GLY B N 1
ATOM 4482 C CA . GLY B 1 255 ? 4.973 -8.055 -15.016 1 97.56 255 GLY B CA 1
ATOM 4483 C C . GLY B 1 255 ? 4.594 -9.406 -14.43 1 97.56 255 GLY B C 1
ATOM 4484 O O . GLY B 1 255 ? 3.441 -9.828 -14.539 1 97.56 255 GLY B O 1
ATOM 4485 N N . THR B 1 256 ? 5.641 -10.094 -13.977 1 97.62 256 THR B N 1
ATOM 4486 C CA . THR B 1 256 ? 5.422 -11.414 -13.391 1 97.62 256 THR B CA 1
ATOM 4487 C C . THR B 1 256 ? 6.203 -11.562 -12.094 1 97.62 256 THR B C 1
ATOM 4489 O O . THR B 1 256 ? 7.387 -11.219 -12.031 1 97.62 256 THR B O 1
ATOM 4492 N N . LEU B 1 257 ? 5.527 -11.938 -11.055 1 98.19 257 LEU B N 1
ATOM 4493 C CA . LEU B 1 257 ? 6.148 -12.359 -9.805 1 98.19 257 LEU B CA 1
ATOM 4494 C C . LEU B 1 257 ? 6.266 -13.875 -9.742 1 98.19 257 LEU B C 1
ATOM 4496 O O . LEU B 1 257 ? 5.266 -14.586 -9.859 1 98.19 257 LEU B O 1
ATOM 4500 N N . TYR B 1 258 ? 7.449 -14.32 -9.633 1 96.88 258 TYR B N 1
ATOM 4501 C CA . TYR B 1 258 ? 7.68 -15.75 -9.461 1 96.88 258 TYR B CA 1
ATOM 4502 C C . TYR B 1 258 ? 7.848 -16.094 -7.984 1 96.88 258 TYR B C 1
ATOM 4504 O O . TYR B 1 258 ? 8.641 -15.477 -7.281 1 9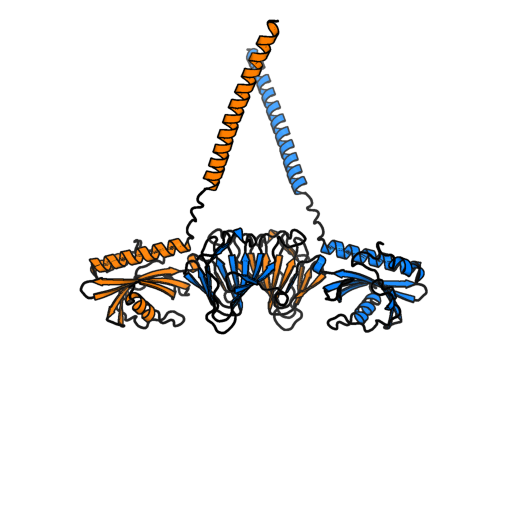6.88 258 TYR B O 1
ATOM 4512 N N . ILE B 1 259 ? 7.109 -17 -7.543 1 96.31 259 ILE B N 1
ATOM 4513 C CA . ILE B 1 259 ? 7.211 -17.531 -6.188 1 96.31 259 ILE B CA 1
ATOM 4514 C C . ILE B 1 259 ? 7.488 -19.031 -6.246 1 96.31 259 ILE B C 1
ATOM 4516 O O . ILE B 1 259 ? 6.629 -19.812 -6.664 1 96.31 259 ILE B O 1
ATOM 4520 N N . ASP B 1 260 ? 8.68 -19.438 -5.832 1 91.88 260 ASP B N 1
ATOM 4521 C CA . ASP B 1 260 ? 9.141 -20.812 -6.039 1 91.88 260 ASP B CA 1
ATOM 4522 C C . ASP B 1 260 ? 8.891 -21.266 -7.477 1 91.88 260 ASP B C 1
ATOM 4524 O O . ASP B 1 260 ? 8.32 -22.328 -7.707 1 91.88 260 ASP B O 1
ATOM 4528 N N . ASP B 1 261 ? 9.109 -20.359 -8.336 1 90.69 261 ASP B N 1
ATOM 4529 C CA . ASP B 1 261 ? 9.109 -20.562 -9.789 1 90.69 261 ASP B CA 1
ATOM 4530 C C . ASP B 1 261 ? 7.68 -20.594 -10.336 1 90.69 261 ASP B C 1
ATOM 4532 O O . ASP B 1 261 ? 7.473 -20.844 -11.523 1 90.69 261 ASP B O 1
ATOM 4536 N N . VAL B 1 262 ? 6.719 -20.469 -9.453 1 94.06 262 VAL B N 1
ATOM 4537 C CA . VAL B 1 262 ? 5.336 -20.359 -9.898 1 94.06 262 VAL B CA 1
ATOM 4538 C C . VAL B 1 262 ? 5.043 -18.922 -10.312 1 94.06 262 VAL B C 1
ATOM 4540 O O . VAL B 1 262 ? 5.18 -17.984 -9.508 1 94.06 262 VAL B O 1
ATOM 4543 N N . PRO B 1 263 ? 4.594 -18.703 -11.539 1 94.94 263 PRO B N 1
ATOM 4544 C CA . PRO B 1 263 ? 4.379 -17.344 -12.008 1 94.94 263 PRO B CA 1
ATOM 4545 C C . PRO B 1 263 ? 3.027 -16.781 -11.578 1 94.94 263 PRO B C 1
ATOM 4547 O O . PRO B 1 263 ? 2.01 -17.469 -11.672 1 94.94 263 PRO B O 1
ATOM 4550 N N . VAL B 1 264 ? 3.018 -15.602 -11.094 1 96 264 VAL B N 1
ATOM 4551 C CA . VAL B 1 264 ? 1.828 -14.805 -10.805 1 96 264 VAL B CA 1
ATOM 4552 C C . VAL B 1 264 ? 1.855 -13.516 -11.625 1 96 264 VAL B C 1
ATOM 4554 O O . VAL B 1 264 ? 2.785 -12.719 -11.508 1 96 264 VAL B O 1
ATOM 4557 N N . THR B 1 265 ? 0.86 -13.328 -12.43 1 95 265 THR B N 1
ATOM 4558 C CA . THR B 1 265 ? 0.81 -12.133 -13.273 1 95 265 THR B CA 1
ATOM 4559 C C . THR B 1 265 ? 0.523 -10.891 -12.438 1 95 265 THR B C 1
ATOM 4561 O O . THR B 1 265 ? -0.336 -10.922 -11.555 1 95 265 THR B O 1
ATOM 4564 N N . LEU B 1 266 ? 1.256 -9.844 -12.75 1 97.25 266 LEU B N 1
ATOM 4565 C CA . LEU B 1 266 ? 1.076 -8.555 -12.094 1 97.25 266 LEU B CA 1
ATOM 4566 C C . LEU B 1 266 ? 0.495 -7.531 -13.07 1 97.25 266 LEU B C 1
ATOM 4568 O O . LEU B 1 266 ? 0.938 -7.434 -14.211 1 97.25 266 LEU B O 1
ATOM 4572 N N . GLN B 1 267 ? -0.474 -6.863 -12.617 1 96.62 267 GLN B N 1
ATOM 4573 C CA . GLN B 1 267 ? -1.082 -5.727 -13.305 1 96.62 267 GLN B CA 1
ATOM 4574 C C . GLN B 1 267 ? -1.591 -4.691 -12.305 1 96.62 267 GLN B C 1
ATOM 4576 O O . GLN B 1 267 ? -1.714 -4.98 -11.109 1 96.62 267 GLN B O 1
ATOM 4581 N N . LYS B 1 268 ? -1.88 -3.488 -12.828 1 98.06 268 LYS B N 1
ATOM 4582 C CA . LYS B 1 268 ? -2.359 -2.428 -11.945 1 98.06 268 LYS B CA 1
ATOM 4583 C C . LYS B 1 268 ? -3.477 -2.928 -11.039 1 98.06 268 LYS B C 1
ATOM 4585 O O . LYS B 1 268 ? -4.445 -3.525 -11.508 1 98.06 268 LYS B O 1
ATOM 4590 N N . GLY B 1 269 ? -3.326 -2.746 -9.727 1 98.38 269 GLY B N 1
ATOM 4591 C CA . GLY B 1 269 ? -4.363 -3.086 -8.766 1 98.38 269 GLY B CA 1
ATOM 4592 C C . GLY B 1 269 ? -4.211 -4.484 -8.195 1 98.38 269 GLY B C 1
ATOM 4593 O O . GLY B 1 269 ? -4.965 -4.883 -7.305 1 98.38 269 GLY B O 1
ATOM 4594 N N . LYS B 1 270 ? -3.279 -5.277 -8.664 1 97.69 270 LYS B N 1
ATOM 4595 C CA . LYS B 1 270 ? -3.057 -6.633 -8.172 1 97.69 270 LYS B CA 1
ATOM 4596 C C . LYS B 1 270 ? -2.297 -6.621 -6.852 1 97.69 270 LYS B C 1
ATOM 4598 O O . LYS B 1 270 ? -1.306 -5.902 -6.703 1 97.69 270 LYS B O 1
ATOM 4603 N N . LEU B 1 271 ? -2.797 -7.363 -5.867 1 98.62 271 LEU B N 1
ATOM 4604 C CA . LEU B 1 271 ? -2.143 -7.594 -4.586 1 98.62 271 LEU B CA 1
ATOM 4605 C C . LEU B 1 271 ? -1.741 -9.055 -4.434 1 98.62 271 LEU B C 1
ATOM 4607 O O . LEU B 1 271 ? -2.527 -9.953 -4.738 1 98.62 271 LEU B O 1
ATOM 4611 N N . VAL B 1 272 ? -0.485 -9.297 -4.051 1 98.12 272 VAL B N 1
ATOM 4612 C CA . VAL B 1 272 ? 0.017 -10.648 -3.809 1 98.12 272 VAL B CA 1
ATOM 4613 C C . VAL B 1 272 ? 0.727 -10.703 -2.459 1 98.12 272 VAL B C 1
ATOM 4615 O O . VAL B 1 272 ? 1.585 -9.867 -2.168 1 98.12 272 VAL B O 1
ATOM 4618 N N . LEU B 1 273 ? 0.339 -11.617 -1.613 1 97.94 273 LEU B N 1
ATOM 4619 C CA . LEU B 1 273 ? 1.068 -11.891 -0.379 1 97.94 273 LEU B CA 1
ATOM 4620 C C . LEU B 1 273 ? 2.025 -13.062 -0.56 1 97.94 273 LEU B C 1
ATOM 4622 O O . LEU B 1 273 ? 1.591 -14.195 -0.798 1 97.94 273 LEU B O 1
ATOM 4626 N N . VAL B 1 274 ? 3.254 -12.797 -0.465 1 97.19 274 VAL B N 1
ATOM 4627 C CA . VAL B 1 274 ? 4.273 -13.844 -0.529 1 97.19 274 VAL B CA 1
ATOM 4628 C C . VAL B 1 274 ? 4.539 -14.391 0.871 1 97.19 274 VAL B C 1
ATOM 4630 O O . VAL B 1 274 ? 4.922 -13.648 1.774 1 97.19 274 VAL B O 1
ATOM 4633 N N . PRO B 1 275 ? 4.371 -15.672 1.075 1 94.81 275 PRO B N 1
ATOM 4634 C CA . PRO B 1 275 ? 4.625 -16.25 2.398 1 94.81 275 PRO B CA 1
ATOM 4635 C C . PRO B 1 275 ? 6.094 -16.188 2.801 1 94.81 275 PRO B C 1
ATOM 4637 O O . PRO B 1 275 ? 6.969 -16.078 1.937 1 94.81 275 PRO B O 1
ATOM 4640 N N . ALA B 1 276 ? 6.316 -16.281 4.098 1 95.44 276 ALA B N 1
ATOM 4641 C CA . ALA B 1 276 ? 7.672 -16.312 4.633 1 95.44 276 ALA B CA 1
ATOM 4642 C C . ALA B 1 276 ? 8.469 -17.469 4.043 1 95.44 276 ALA B C 1
ATOM 4644 O O . ALA B 1 276 ? 7.922 -18.562 3.816 1 95.44 276 ALA B O 1
ATOM 4645 N N . ASN B 1 277 ? 9.719 -17.188 3.684 1 94.06 277 ASN B N 1
ATOM 4646 C CA . ASN B 1 277 ? 10.75 -18.156 3.326 1 94.06 277 ASN B CA 1
ATOM 4647 C C . ASN B 1 277 ? 10.586 -18.656 1.892 1 94.06 277 ASN B C 1
ATOM 4649 O O . ASN B 1 277 ? 11.32 -19.531 1.442 1 94.06 277 ASN B O 1
ATOM 4653 N N . GLU B 1 278 ? 9.617 -18.141 1.152 1 93.69 278 GLU B N 1
ATOM 4654 C CA . GLU B 1 278 ? 9.492 -18.484 -0.261 1 93.69 278 GLU B CA 1
ATOM 4655 C C . GLU B 1 278 ? 10.477 -17.688 -1.112 1 93.69 278 GLU B C 1
ATOM 4657 O O . GLU B 1 278 ? 10.656 -16.484 -0.892 1 93.69 278 GLU B O 1
ATOM 4662 N N . VAL B 1 279 ? 11.141 -18.406 -1.991 1 95.25 279 VAL B N 1
ATOM 4663 C CA . VAL B 1 279 ? 12 -17.703 -2.941 1 95.25 279 VAL B CA 1
ATOM 4664 C C . VAL B 1 279 ? 11.148 -16.953 -3.963 1 95.25 279 VAL B C 1
ATOM 4666 O O . VAL B 1 279 ? 10.18 -17.5 -4.496 1 95.25 279 VAL B O 1
ATOM 4669 N N . ARG B 1 280 ? 11.555 -15.695 -4.242 1 96.38 280 ARG B N 1
ATOM 4670 C CA . ARG B 1 280 ? 10.758 -14.922 -5.191 1 96.38 280 ARG B CA 1
ATOM 4671 C C . ARG B 1 280 ? 11.641 -14 -6.027 1 96.38 280 ARG B C 1
ATOM 4673 O O . ARG B 1 280 ? 12.766 -13.688 -5.629 1 96.38 280 ARG B O 1
ATOM 4680 N N . TYR B 1 281 ? 11.164 -13.672 -7.18 1 97.38 281 TYR B N 1
ATOM 4681 C CA . TYR B 1 281 ? 11.695 -12.562 -7.965 1 97.38 281 TYR B CA 1
ATOM 4682 C C . TYR B 1 281 ? 10.633 -11.992 -8.898 1 97.38 281 TYR B C 1
ATOM 4684 O O . TYR B 1 281 ? 9.672 -12.688 -9.242 1 97.38 281 TYR B O 1
ATOM 4692 N N . VAL B 1 282 ? 10.766 -10.781 -9.234 1 98.31 282 VAL B N 1
ATOM 4693 C CA . VAL B 1 282 ? 9.867 -10.07 -10.141 1 98.31 282 VAL B CA 1
ATOM 4694 C C . VAL B 1 282 ? 10.578 -9.805 -11.469 1 98.31 282 VAL B C 1
ATOM 4696 O O . VAL B 1 282 ? 11.766 -9.469 -11.484 1 98.31 282 VAL B O 1
ATOM 4699 N N . GLU B 1 283 ? 9.844 -9.984 -12.531 1 97.75 283 GLU B N 1
ATOM 4700 C CA . GLU B 1 283 ? 10.359 -9.719 -13.875 1 97.75 283 GLU B CA 1
ATOM 4701 C C . GLU B 1 283 ? 9.414 -8.805 -14.656 1 97.75 283 GLU B C 1
ATOM 4703 O O . GLU B 1 283 ? 8.188 -8.969 -14.586 1 97.75 283 GLU B O 1
ATOM 4708 N N . ASN B 1 284 ? 9.945 -7.773 -15.312 1 98.06 284 ASN B N 1
ATOM 4709 C CA . ASN B 1 284 ? 9.219 -6.902 -16.234 1 98.06 284 ASN B CA 1
ATOM 4710 C C . ASN B 1 284 ? 9.672 -7.117 -17.672 1 98.06 284 ASN B C 1
ATOM 4712 O O . ASN B 1 284 ? 10.695 -6.566 -18.094 1 98.06 284 ASN B O 1
ATOM 4716 N N . THR B 1 285 ? 8.859 -7.809 -18.406 1 93.56 285 THR B N 1
ATOM 4717 C CA . THR B 1 285 ? 9.227 -8.07 -19.797 1 93.56 285 THR B CA 1
ATOM 4718 C C . THR B 1 285 ? 8.516 -7.09 -20.734 1 93.56 285 THR B C 1
ATOM 4720 O O . THR B 1 285 ? 8.492 -7.297 -21.953 1 93.56 285 THR B O 1
ATOM 4723 N N . GLU B 1 286 ? 7.863 -6.152 -20.203 1 94.94 286 GLU B N 1
ATOM 4724 C CA . GLU B 1 286 ? 7.086 -5.195 -20.984 1 94.94 286 GLU B CA 1
ATOM 4725 C C . GLU B 1 286 ? 7.906 -3.955 -21.328 1 94.94 286 GLU B C 1
ATOM 4727 O O . GLU B 1 286 ? 9.102 -3.902 -21.031 1 94.94 286 GLU B O 1
ATOM 4732 N N . ASN B 1 287 ? 7.219 -2.951 -21.984 1 96.12 287 ASN B N 1
ATOM 4733 C CA . ASN B 1 287 ? 7.926 -1.789 -22.516 1 96.12 287 ASN B CA 1
ATOM 4734 C C . ASN B 1 287 ? 7.793 -0.583 -21.578 1 96.12 287 ASN B C 1
ATOM 4736 O O . ASN B 1 287 ? 8.383 0.467 -21.828 1 96.12 287 ASN B O 1
ATOM 4740 N N . SER B 1 288 ? 7.102 -0.679 -20.547 1 97.5 288 SER B N 1
ATOM 4741 C CA . SER B 1 288 ? 6.953 0.371 -19.547 1 97.5 288 SER B CA 1
ATOM 4742 C C . SER B 1 288 ? 7.344 -0.129 -18.156 1 97.5 288 SER B C 1
ATOM 4744 O O . SER B 1 288 ? 7.445 -1.337 -17.938 1 97.5 288 SER B O 1
ATOM 4746 N N . SER B 1 289 ? 7.582 0.779 -17.266 1 98.12 289 SER B N 1
ATOM 4747 C CA . SER B 1 289 ? 8.023 0.408 -15.922 1 98.12 289 SER B CA 1
ATOM 4748 C C . SER B 1 289 ? 6.902 -0.271 -15.141 1 98.12 289 SER B C 1
ATOM 4750 O O . SER B 1 289 ? 5.73 0.08 -15.297 1 98.12 289 SER B O 1
ATOM 4752 N N . LEU B 1 290 ? 7.305 -1.274 -14.414 1 98.56 290 LEU B N 1
ATOM 4753 C CA . LEU B 1 290 ? 6.457 -1.872 -13.391 1 98.56 290 LEU B CA 1
ATOM 4754 C C . LEU B 1 290 ? 6.695 -1.214 -12.039 1 98.56 290 LEU B C 1
ATOM 4756 O O . LEU B 1 290 ? 7.82 -1.212 -11.531 1 98.56 290 LEU B O 1
ATOM 4760 N N . LEU B 1 291 ? 5.676 -0.555 -11.461 1 98.69 291 LEU B N 1
ATOM 4761 C CA . LEU B 1 291 ? 5.75 0.147 -10.188 1 98.69 291 LEU B CA 1
ATOM 4762 C C . LEU B 1 291 ? 5.012 -0.624 -9.094 1 98.69 291 LEU B C 1
ATOM 4764 O O . LEU B 1 291 ? 3.852 -0.997 -9.273 1 98.69 291 LEU B O 1
ATOM 4768 N N . LEU B 1 292 ? 5.711 -0.876 -7.969 1 98.81 292 LEU B N 1
ATOM 4769 C CA . LEU B 1 292 ? 5.164 -1.712 -6.906 1 98.81 292 LEU B CA 1
ATOM 4770 C C . LEU B 1 292 ? 5.289 -1.021 -5.551 1 98.81 292 LEU B C 1
ATOM 4772 O O . LEU B 1 292 ? 6.266 -0.314 -5.297 1 98.81 292 LEU B O 1
ATOM 4776 N N . LEU B 1 293 ? 4.305 -1.151 -4.723 1 98.88 293 LEU B N 1
ATOM 4777 C CA . LEU B 1 293 ? 4.488 -1.006 -3.281 1 98.88 293 LEU B CA 1
ATOM 4778 C C . LEU B 1 293 ? 4.816 -2.348 -2.637 1 98.88 293 LEU B C 1
ATOM 4780 O O . LEU B 1 293 ? 4.168 -3.355 -2.926 1 98.88 293 LEU B O 1
ATOM 4784 N N . VAL B 1 294 ? 5.789 -2.381 -1.834 1 98.81 294 VAL B N 1
ATOM 4785 C CA . VAL B 1 294 ? 6.242 -3.588 -1.152 1 98.81 294 VAL B CA 1
ATOM 4786 C C . VAL B 1 294 ? 6.164 -3.389 0.359 1 98.81 294 VAL B C 1
ATOM 4788 O O . VAL B 1 294 ? 6.746 -2.447 0.9 1 98.81 294 VAL B O 1
ATOM 4791 N N . ILE B 1 295 ? 5.477 -4.258 1.036 1 98.94 295 ILE B N 1
ATOM 4792 C CA . ILE B 1 295 ? 5.23 -4.121 2.469 1 98.94 295 ILE B CA 1
ATOM 4793 C C . ILE B 1 295 ? 5.777 -5.34 3.205 1 98.94 295 ILE B C 1
ATOM 4795 O O . ILE B 1 295 ? 5.41 -6.477 2.898 1 98.94 295 ILE B O 1
ATOM 4799 N N . ASP B 1 296 ? 6.629 -5.102 4.168 1 98.69 296 ASP B N 1
ATOM 4800 C CA . ASP B 1 296 ? 7.219 -6.156 4.984 1 98.69 296 ASP B CA 1
ATOM 4801 C C . ASP B 1 296 ? 6.73 -6.074 6.43 1 98.69 296 ASP B C 1
ATOM 4803 O O . ASP B 1 296 ? 6.695 -4.992 7.02 1 98.69 296 ASP B O 1
ATOM 4807 N N . GLN B 1 297 ? 6.359 -7.164 6.969 1 98.38 297 GLN B N 1
ATOM 4808 C CA . GLN B 1 297 ? 6.113 -7.281 8.398 1 98.38 297 GLN B CA 1
ATOM 4809 C C . GLN B 1 297 ? 6.777 -8.523 8.977 1 98.38 297 GLN B C 1
ATOM 4811 O O . GLN B 1 297 ? 6.441 -9.648 8.594 1 98.38 297 GLN B O 1
ATOM 4816 N N . PRO B 1 298 ? 7.613 -8.453 10.008 1 98.06 298 PRO B N 1
ATOM 4817 C CA . PRO B 1 298 ? 8.148 -7.191 10.523 1 98.06 298 PRO B CA 1
ATOM 4818 C C . PRO B 1 298 ? 8.844 -6.355 9.453 1 98.06 298 PRO B C 1
ATOM 4820 O O . PRO B 1 298 ? 9.039 -6.824 8.328 1 98.06 298 PRO B O 1
ATOM 4823 N N . ALA B 1 299 ? 9.172 -5.094 9.82 1 98.62 299 ALA B N 1
ATOM 4824 C CA . ALA B 1 299 ? 9.836 -4.16 8.914 1 98.62 299 ALA B CA 1
ATOM 4825 C C . ALA B 1 299 ? 11.125 -4.754 8.367 1 98.62 299 ALA B C 1
ATOM 4827 O O . ALA B 1 299 ? 11.836 -5.48 9.07 1 98.62 299 ALA B O 1
ATOM 4828 N N . TRP B 1 300 ? 11.438 -4.418 7.176 1 98.06 300 TRP B N 1
ATOM 4829 C CA . TRP B 1 300 ? 12.555 -5.008 6.441 1 98.06 300 TRP B CA 1
ATOM 4830 C C . TRP B 1 300 ? 13.859 -4.832 7.203 1 98.06 300 TRP B C 1
ATOM 4832 O O . TRP B 1 300 ? 14.133 -3.756 7.746 1 98.06 300 TRP B O 1
ATOM 4842 N N . LYS B 1 301 ? 14.641 -5.848 7.242 1 97.44 301 LYS B N 1
ATOM 4843 C CA . LYS B 1 301 ? 16.016 -5.867 7.723 1 97.44 301 LYS B CA 1
ATOM 4844 C C . LYS B 1 301 ? 16.891 -6.734 6.828 1 97.44 301 LYS B C 1
ATOM 4846 O O . LYS B 1 301 ? 16.453 -7.77 6.328 1 97.44 301 LYS B O 1
ATOM 4851 N N . ALA B 1 302 ? 18.094 -6.305 6.668 1 95.62 302 ALA B N 1
ATOM 4852 C CA . ALA B 1 302 ? 19.031 -7.059 5.844 1 95.62 302 ALA B CA 1
ATOM 4853 C C . ALA B 1 302 ? 19.141 -8.508 6.32 1 95.62 302 ALA B C 1
ATOM 4855 O O . ALA B 1 302 ? 19.266 -9.43 5.512 1 95.62 302 ALA B O 1
ATOM 4856 N N . GLU B 1 303 ? 19.062 -8.711 7.578 1 96.56 303 GLU B N 1
ATOM 4857 C CA . GLU B 1 303 ? 19.25 -10.039 8.164 1 96.56 303 GLU B CA 1
ATOM 4858 C C . GLU B 1 303 ? 18.094 -10.969 7.816 1 96.56 303 GLU B C 1
ATOM 4860 O O . GLU B 1 303 ? 18.234 -12.195 7.922 1 96.56 303 GLU B O 1
ATOM 4865 N N . ASN B 1 304 ? 16.953 -10.391 7.414 1 96.94 304 ASN B N 1
ATOM 4866 C CA . ASN B 1 304 ? 15.789 -11.211 7.098 1 96.94 304 ASN B CA 1
ATOM 4867 C C . ASN B 1 304 ? 15.758 -11.594 5.621 1 96.94 304 ASN B C 1
ATOM 4869 O O . ASN B 1 304 ? 14.859 -12.312 5.18 1 96.94 304 ASN B O 1
ATOM 4873 N N . GLU B 1 305 ? 16.672 -11.086 4.863 1 96.44 305 GLU B N 1
ATOM 4874 C CA . GLU B 1 305 ? 16.703 -11.312 3.422 1 96.44 305 GLU B CA 1
ATOM 4875 C C . GLU B 1 305 ? 17.922 -12.133 3.014 1 96.44 305 GLU B C 1
ATOM 4877 O O . GLU B 1 305 ? 19.016 -11.906 3.518 1 96.44 305 GLU B O 1
ATOM 4882 N N . GLU B 1 306 ? 17.719 -13.109 2.205 1 96.75 306 GLU B N 1
ATOM 4883 C CA . GLU B 1 306 ? 18.781 -13.938 1.644 1 96.75 306 GLU B CA 1
ATOM 4884 C C . GLU B 1 306 ? 18.703 -13.984 0.12 1 96.75 306 GLU B C 1
ATOM 4886 O O . GLU B 1 306 ? 17.688 -14.398 -0.443 1 96.75 306 GLU B O 1
ATOM 4891 N N . ILE B 1 307 ? 19.688 -13.555 -0.556 1 95.62 307 ILE B N 1
ATOM 4892 C CA . ILE B 1 307 ? 19.781 -13.672 -2.008 1 95.62 307 ILE B CA 1
ATOM 4893 C C . ILE B 1 307 ? 20.141 -15.102 -2.391 1 95.62 307 ILE B C 1
ATOM 4895 O O . ILE B 1 307 ? 21.062 -15.688 -1.811 1 95.62 307 ILE B O 1
ATOM 4899 N N . ILE B 1 308 ? 19.344 -15.602 -3.285 1 91.5 308 ILE B N 1
ATOM 4900 C CA . ILE B 1 308 ? 19.562 -16.984 -3.705 1 91.5 308 ILE B CA 1
ATOM 4901 C C . ILE B 1 308 ? 20.375 -17.016 -4.996 1 91.5 308 ILE B C 1
ATOM 4903 O O . ILE B 1 308 ? 20.016 -16.359 -5.98 1 91.5 308 ILE B O 1
ATOM 4907 N N . GLY B 1 309 ? 21.594 -17.438 -5.016 1 74.44 309 GLY B N 1
ATOM 4908 C CA . GLY B 1 309 ? 22.547 -17.547 -6.113 1 74.44 309 GLY B CA 1
ATOM 4909 C C . GLY B 1 309 ? 22.203 -18.672 -7.074 1 74.44 309 GLY B C 1
ATOM 4910 O O . GLY B 1 309 ? 21.484 -19.609 -6.719 1 74.44 309 GLY B O 1
#